Protein AF-0000000072161349 (afdb_homodimer)

Sequence (470 aa):
MKIFTMPISQPARALSWACAYEGTKVDEVQIMPGKDTRSEDYKKQGPIFAVPRLEEDGFILNESHAIMAYLGDRFNWKLYPKEPRTRARIHQYMNWHHQNTRRITLALFAPVMRPDIPLPQALVDLWMKEIKNTLQTVERWLSESTWICGSEPTVADLSCYCEIGQCLEKYTGLFAVHSIDLSAYPKINQWLTACEGLAGYEQSHAALKQCSVSFVFFLVLVAATPWKRVGPVWCMKIFTMPISQPARALSWACAYEGTKVDEVQIMPGKDTRSEDYKKQGPIFAVPRLEEDGFILNESHAIMAYLGDRFNWKLYPKEPRTRARIHQYMNWHHQNTRRITLALFAPVMRPDIPLPQALVDLWMKEIKNTLQTVERWLSESTWICGSEPTVADLSCYCEIGQCLEKYTGLFAVHSIDLSAYPKINQWLTACEGLAGYEQSHAALKQCSVSFVFFLVLVAATPWKRVGPVWC

Secondary structure (DSSP, 8-state):
-EEEE-TTSHHHHHHHHHHHHHT---EEEE--TTTGGGSHHHHHH-S---S-EEEETTEEEE-HHHHHHHHHHHHT-TTS---HHHHHHHHHHHHHHTTTHHHHHHHHHHHHH-TTSPPPHHHHHHHHHHHHHHHHHHHHHHHHSSBTTBSS--HHHHHHHHHHGGGSTTTT-HHHHTT--GGG-HHHHHHHHHHHTSTTHHHHHHHHHHS-HHHHHHHHHHHH--TTSS-----/-EEEE-TTSHHHHHHHHHHHHHT---EEEE--TTTGGGSHHHHHH-S---S-EEEETTEEEE-HHHHHHHHHHHHT-TTS---HHHHHHHHHHHHHHTTTHHHHHHHHHHHHH-TTSPPPHHHHHHHHHHHHHHHHHHHHHHHHSSBTTBSS--HHHHHHHHHHGGGSTTTT-HHHHTT--GGG-HHHHHHHHHHHTSTTHHHHHHHHHHS-HHHHHHHHHHHH--TTSS-----

Organism: Symbiodinium microadriaticum (NCBI:txid2951)

pLDDT: mean 88.66, std 17.49, range [16.81, 98.94]

InterPro domains:
  IPR004045 Glutathione S-transferase, N-terminal [PF13417] (4-76)
  IPR004045 Glutathione S-transferase, N-terminal [PS50404] (1-79)
  IPR004046 Glutathione S-transferase, C-terminal [PF00043] (111-196)
  IPR010987 Glutathione S-transferase, C-terminal-like [PS50405] (83-215)
  IPR036249 Thioredoxin-like superfamily [SSF52833] (1-87)
  IPR036282 Glutathione S-transferase, C-terminal domain superfamily [SSF47616] (78-209)
  IPR040079 Glutathione transferase family [SFLDS00019] (1-195)
  IPR051369 Glutathione S-transferase Theta [PTHR43917] (2-209)

Nearest PDB structures (foldseek):
  4hz2-assembly1_A  TM=8.577E-01  e=1.243E-09  Xanthobacter autotrophicus Py2
  3m3m-assembly1_A  TM=8.417E-01  e=2.032E-09  Pseudomonas protegens Pf-5
  6f05-assembly3_I-3  TM=8.711E-01  e=2.041E-08  Arabidopsis thaliana
  4mk3-assembly1_A-2  TM=7.364E-01  e=2.144E-08  Cupriavidus metallidurans CH34
  3tou-assembly1_B  TM=7.764E-01  e=1.953E-07  Ralstonia solanacearum

Radius of gyration: 21.3 Å; Cα contacts (8 Å, |Δi|>4): 702; chains: 2; bounding box: 50×54×52 Å

Structure (mmCIF, N/CA/C/O backbone):
data_AF-0000000072161349-model_v1
#
loop_
_entity.id
_entity.type
_entity.pdbx_description
1 polymer 'Glutathione S-transferase T1'
#
loop_
_atom_site.group_PDB
_atom_site.id
_atom_site.type_symbol
_atom_site.label_atom_id
_atom_site.label_alt_id
_atom_site.label_comp_id
_atom_site.label_asym_id
_atom_site.label_entity_id
_atom_site.label_seq_id
_atom_site.pdbx_PDB_ins_code
_atom_site.Cartn_x
_atom_site.Cartn_y
_atom_site.Cartn_z
_atom_site.occupancy
_atom_site.B_iso_or_equiv
_atom_site.auth_seq_id
_atom_site.auth_comp_id
_atom_site.auth_asym_id
_atom_site.auth_atom_id
_atom_site.pdbx_PDB_model_num
ATOM 1 N N . MET A 1 1 ? -13.445 -4.504 22 1 96.5 1 MET A N 1
ATOM 2 C CA . MET A 1 1 ? -12.57 -4.262 20.844 1 96.5 1 MET A CA 1
ATOM 3 C C . MET A 1 1 ? -11.32 -3.512 21.281 1 96.5 1 MET A C 1
ATOM 5 O O . MET A 1 1 ? -11.406 -2.424 21.844 1 96.5 1 MET A O 1
ATOM 9 N N . LYS A 1 2 ? -10.227 -4.133 21.094 1 97.75 2 LYS A N 1
ATOM 10 C CA . LYS A 1 2 ? -8.93 -3.596 21.484 1 97.75 2 LYS A CA 1
ATOM 11 C C . LYS A 1 2 ? -8.109 -3.186 20.266 1 97.75 2 LYS A C 1
ATOM 13 O O . LYS A 1 2 ? -8.094 -3.891 19.25 1 97.75 2 LYS A O 1
ATOM 18 N N . ILE A 1 3 ? -7.414 -2.039 20.391 1 98.5 3 ILE A N 1
ATOM 19 C CA . ILE A 1 3 ? -6.492 -1.6 19.344 1 98.5 3 ILE A CA 1
ATOM 20 C C . ILE A 1 3 ? -5.113 -1.347 19.953 1 98.5 3 ILE A C 1
ATOM 22 O O . ILE A 1 3 ? -4.953 -0.47 20.812 1 98.5 3 ILE A O 1
ATOM 26 N N . PHE A 1 4 ? -4.148 -2.156 19.625 1 98.31 4 PHE A N 1
ATOM 27 C CA . PHE A 1 4 ? -2.756 -1.851 19.938 1 98.31 4 PHE A CA 1
ATOM 28 C C . PHE A 1 4 ? -2.246 -0.699 19.078 1 98.31 4 PHE A C 1
ATOM 30 O O . PHE A 1 4 ? -2.354 -0.738 17.844 1 98.31 4 PHE A O 1
ATOM 37 N N . THR A 1 5 ? -1.718 0.297 19.719 1 97.31 5 THR A N 1
ATOM 38 C CA . THR A 1 5 ? -1.416 1.535 19.016 1 97.31 5 THR A CA 1
ATOM 39 C C . THR A 1 5 ? -0.142 2.174 19.562 1 97.31 5 THR A C 1
ATOM 41 O O . THR A 1 5 ? 0.462 1.658 20.5 1 97.31 5 THR A O 1
ATOM 44 N N . MET A 1 6 ? 0.333 3.182 18.875 1 95 6 MET A N 1
ATOM 45 C CA . MET A 1 6 ? 1.42 4.082 19.234 1 95 6 MET A CA 1
ATOM 46 C C . MET A 1 6 ? 1.202 5.473 18.641 1 95 6 MET A C 1
ATOM 48 O O . MET A 1 6 ? 1.265 5.648 17.422 1 95 6 MET A O 1
ATOM 52 N N . PRO A 1 7 ? 1.006 6.465 19.484 1 92.25 7 PRO A N 1
ATOM 53 C CA . PRO A 1 7 ? 0.572 7.785 19.016 1 92.25 7 PRO A CA 1
ATOM 54 C C . PRO A 1 7 ? 1.572 8.43 18.062 1 92.25 7 PRO A C 1
ATOM 56 O O . PRO A 1 7 ? 1.188 9.242 17.219 1 92.25 7 PRO A O 1
ATOM 59 N N . ILE A 1 8 ? 2.797 8.047 18.156 1 90.69 8 ILE A N 1
ATOM 60 C CA . ILE A 1 8 ? 3.82 8.68 17.328 1 90.69 8 ILE A CA 1
ATOM 61 C C . ILE A 1 8 ? 3.848 8.016 15.953 1 90.69 8 ILE A C 1
ATOM 63 O O . ILE A 1 8 ? 4.383 8.586 15 1 90.69 8 ILE A O 1
ATOM 67 N N . SER A 1 9 ? 3.318 6.844 15.852 1 92.12 9 SER A N 1
ATOM 68 C CA . SER A 1 9 ? 3.205 6.137 14.578 1 92.12 9 SER A CA 1
ATOM 69 C C . SER A 1 9 ? 2.145 6.773 13.688 1 92.12 9 SER A C 1
ATOM 71 O O . SER A 1 9 ? 0.982 6.887 14.086 1 92.12 9 SER A O 1
ATOM 73 N N . GLN A 1 10 ? 2.523 7.156 12.516 1 94.88 10 GLN A N 1
ATOM 74 C CA . GLN A 1 10 ? 1.624 7.867 11.617 1 94.88 10 GLN A CA 1
ATOM 75 C C . GLN A 1 10 ? 0.404 7.02 11.273 1 94.88 10 GLN A C 1
ATOM 77 O O . GLN A 1 10 ? -0.732 7.488 11.367 1 94.88 10 GLN A O 1
ATOM 82 N N . PRO A 1 11 ? 0.611 5.699 10.891 1 96.62 11 PRO A N 1
ATOM 83 C CA . PRO A 1 11 ? -0.569 4.895 10.57 1 96.62 11 PRO A CA 1
ATOM 84 C C . PRO A 1 11 ? -1.483 4.676 11.773 1 96.62 11 PRO A C 1
ATOM 86 O O . PRO A 1 11 ? -2.709 4.699 11.633 1 96.62 11 PRO A O 1
ATOM 89 N N . ALA A 1 12 ? -0.911 4.488 12.914 1 97.31 12 ALA A N 1
ATOM 90 C CA . ALA A 1 12 ? -1.712 4.289 14.117 1 97.31 12 ALA A CA 1
ATOM 91 C C . ALA A 1 12 ? -2.428 5.574 14.523 1 97.31 12 ALA A C 1
ATOM 93 O O . ALA A 1 12 ? -3.582 5.543 14.953 1 97.31 12 ALA A O 1
ATOM 94 N N . ARG A 1 13 ? -1.745 6.668 14.375 1 97.44 13 ARG A N 1
ATOM 95 C CA . ARG A 1 13 ? -2.326 7.961 14.711 1 97.44 13 ARG A CA 1
ATOM 96 C C . ARG A 1 13 ? -3.52 8.281 13.82 1 97.44 13 ARG A C 1
ATOM 98 O O . ARG A 1 13 ? -4.527 8.82 14.281 1 97.44 13 ARG A O 1
ATOM 105 N N . ALA A 1 14 ? -3.396 8.016 12.547 1 98.69 14 ALA A N 1
ATOM 106 C CA . ALA A 1 14 ? -4.512 8.227 11.625 1 98.69 14 ALA A CA 1
ATOM 107 C C . ALA A 1 14 ? -5.746 7.449 12.07 1 98.69 14 ALA A C 1
ATOM 109 O O . ALA A 1 14 ? -6.867 7.961 12.008 1 98.69 14 ALA A O 1
ATOM 110 N N . LEU A 1 15 ? -5.566 6.184 12.469 1 98.88 15 LEU A N 1
ATOM 111 C CA . LEU A 1 15 ? -6.672 5.359 12.953 1 98.88 15 LEU A CA 1
ATOM 112 C C . LEU A 1 15 ? -7.27 5.945 14.227 1 98.88 15 LEU A C 1
ATOM 114 O O . LEU A 1 15 ? -8.492 6.039 14.359 1 98.88 15 LEU A O 1
ATOM 118 N N . SER A 1 16 ? -6.406 6.355 15.156 1 98.62 16 SER A N 1
ATOM 119 C CA . SER A 1 16 ? -6.887 6.973 16.391 1 98.62 16 SER A CA 1
ATOM 120 C C . SER A 1 16 ? -7.684 8.242 16.094 1 98.62 16 SER A C 1
ATOM 122 O O . SER A 1 16 ? -8.719 8.484 16.719 1 98.62 16 SER A O 1
ATOM 124 N N . TRP A 1 17 ? -7.156 9.016 15.188 1 98.88 17 TRP A N 1
ATOM 125 C CA . TRP A 1 17 ? -7.828 10.242 14.773 1 98.88 17 TRP A CA 1
ATOM 126 C C . TRP A 1 17 ? -9.203 9.938 14.18 1 98.88 17 TRP A C 1
ATOM 128 O O . TRP A 1 17 ? -10.188 10.594 14.516 1 98.88 17 TRP A O 1
AT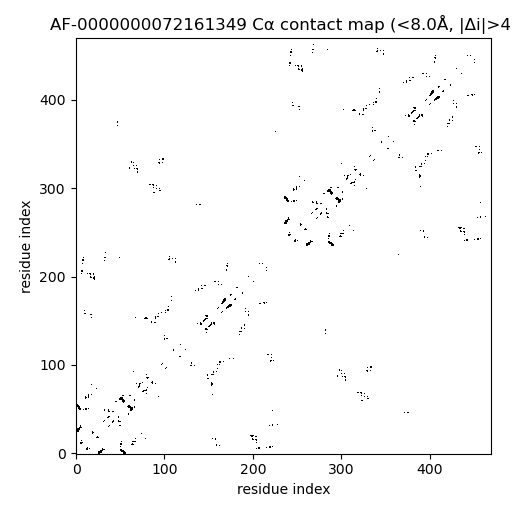OM 138 N N . ALA A 1 18 ? -9.32 8.938 13.305 1 98.94 18 ALA A N 1
ATOM 139 C CA . ALA A 1 18 ? -10.594 8.555 12.695 1 98.94 18 ALA A CA 1
ATOM 140 C C . ALA A 1 18 ? -11.602 8.125 13.758 1 98.94 18 ALA A C 1
ATOM 142 O O . ALA A 1 18 ? -12.773 8.508 13.703 1 98.94 18 ALA A O 1
ATOM 143 N N . CYS A 1 19 ? -11.172 7.324 14.719 1 98.81 19 CYS A N 1
ATOM 144 C CA . CYS A 1 19 ? -12.055 6.887 15.797 1 98.81 19 CYS A CA 1
ATOM 145 C C . CYS A 1 19 ? -12.57 8.078 16.594 1 98.81 19 CYS A C 1
ATOM 147 O O . CYS A 1 19 ? -13.75 8.141 16.938 1 98.81 19 CYS A O 1
ATOM 149 N N . ALA A 1 20 ? -11.695 8.992 16.906 1 98.69 20 ALA A N 1
ATOM 150 C CA . ALA A 1 20 ? -12.07 10.188 17.656 1 98.69 20 ALA A CA 1
ATOM 151 C C . ALA A 1 20 ? -13.055 11.047 16.875 1 98.69 20 ALA A C 1
ATOM 153 O O . ALA A 1 20 ? -14.062 11.5 17.422 1 98.69 20 ALA A O 1
ATOM 154 N N . TYR A 1 21 ? -12.734 11.266 15.609 1 98.88 21 TYR A N 1
ATOM 155 C CA . TYR A 1 21 ? -13.586 12.055 14.727 1 98.88 21 TYR A CA 1
ATOM 156 C C . TYR A 1 21 ? -15 11.484 14.688 1 98.88 21 TYR A C 1
ATOM 158 O O . TYR A 1 21 ? -15.977 12.234 14.734 1 98.88 21 TYR A O 1
ATOM 166 N N . GLU A 1 22 ? -15.117 10.172 14.617 1 98.81 22 GLU A N 1
ATOM 167 C CA . GLU A 1 22 ? -16.391 9.492 14.391 1 98.81 22 GLU A CA 1
ATOM 168 C C . GLU A 1 22 ? -17.078 9.148 15.703 1 98.81 22 GLU A C 1
ATOM 170 O O . GLU A 1 22 ? -18.219 8.703 15.719 1 98.81 22 GLU A O 1
ATOM 175 N N . GLY A 1 23 ? -16.391 9.336 16.812 1 98.44 23 GLY A N 1
ATOM 176 C CA . GLY A 1 23 ? -16.938 9 18.125 1 98.44 23 GLY A CA 1
ATOM 177 C C . GLY A 1 23 ? -17 7.5 18.375 1 98.44 23 GLY A C 1
ATOM 178 O O . GLY A 1 23 ? -17.859 7.031 19.125 1 98.44 23 GLY A O 1
ATOM 179 N N . THR A 1 24 ? -16.203 6.742 17.641 1 98.38 24 THR A N 1
ATOM 180 C CA . THR A 1 24 ? -16.141 5.297 17.844 1 98.38 24 THR A CA 1
ATOM 181 C C . THR A 1 24 ? -15.289 4.941 19.047 1 98.38 24 THR A C 1
ATOM 183 O O . THR A 1 24 ? -14.094 5.246 19.078 1 98.38 24 THR A O 1
ATOM 186 N N . LYS A 1 25 ? -15.867 4.242 19.984 1 96.75 25 LYS A N 1
ATOM 187 C CA . LYS A 1 25 ? -15.156 3.869 21.203 1 96.75 25 LYS A CA 1
ATOM 188 C C . LYS A 1 25 ? -14.336 2.6 21 1 96.75 25 LYS A C 1
ATOM 190 O O . LYS A 1 25 ? -14.867 1.574 20.562 1 96.75 25 LYS A O 1
ATOM 195 N N . VAL A 1 26 ? -13.039 2.736 21.297 1 96.88 26 VAL A N 1
ATOM 196 C CA . VAL A 1 26 ? -12.125 1.6 21.219 1 96.88 26 VAL A CA 1
ATOM 197 C C . VAL A 1 26 ? -11.219 1.595 22.453 1 96.88 26 VAL A C 1
ATOM 199 O O . VAL A 1 26 ? -10.977 2.643 23.062 1 96.88 26 VAL A O 1
ATOM 202 N N . ASP A 1 27 ? -10.836 0.439 22.859 1 98.12 27 ASP A N 1
ATOM 203 C CA . ASP A 1 27 ? -9.844 0.294 23.922 1 98.12 27 ASP A CA 1
ATOM 204 C C . ASP A 1 27 ? -8.43 0.325 23.359 1 98.12 27 ASP A C 1
ATOM 206 O O . ASP A 1 27 ? -7.895 -0.708 22.953 1 98.12 27 ASP A O 1
ATOM 210 N N . GLU A 1 28 ? -7.789 1.469 23.422 1 97.69 28 GLU A N 1
ATOM 211 C CA . GLU A 1 28 ? -6.445 1.61 22.875 1 97.69 28 GLU A CA 1
ATOM 212 C C . GLU A 1 28 ? -5.387 1.16 23.875 1 97.69 28 GLU A C 1
ATOM 214 O O . GLU A 1 28 ? -5.441 1.526 25.062 1 97.69 28 GLU A O 1
ATOM 219 N N . VAL A 1 29 ? -4.504 0.346 23.484 1 97.69 29 VAL A N 1
ATOM 220 C CA . VAL A 1 29 ? -3.355 -0.111 24.25 1 97.69 29 VAL A CA 1
ATOM 221 C C . VAL A 1 29 ? -2.062 0.335 23.578 1 97.69 29 VAL A C 1
ATOM 223 O O . VAL A 1 29 ? -1.75 -0.109 22.469 1 97.69 29 VAL A O 1
ATOM 226 N N . GLN A 1 30 ? -1.318 1.179 24.25 1 96.44 30 GLN A N 1
ATOM 227 C CA . GLN A 1 30 ? -0.066 1.661 23.688 1 96.44 30 GLN A CA 1
ATOM 228 C C . GLN A 1 30 ? 1.055 0.644 23.875 1 96.44 30 GLN A C 1
ATOM 230 O O . GLN A 1 30 ? 1.272 0.153 24.984 1 96.44 30 GLN A O 1
ATOM 235 N N . ILE A 1 31 ? 1.698 0.271 22.797 1 95 31 ILE A N 1
ATOM 236 C CA . ILE A 1 31 ? 2.848 -0.627 22.844 1 95 31 ILE A CA 1
ATOM 237 C C . ILE A 1 31 ? 3.988 -0.052 22.016 1 95 31 ILE A C 1
ATOM 239 O O . ILE A 1 31 ? 3.77 0.814 21.156 1 95 31 ILE A O 1
ATOM 243 N N . MET A 1 32 ? 5.195 -0.5 22.219 1 90.44 32 MET A N 1
ATOM 244 C CA . MET A 1 32 ? 6.383 -0.002 21.531 1 90.44 32 MET A CA 1
ATOM 245 C C . MET A 1 32 ? 6.707 -0.868 20.312 1 90.44 32 MET A C 1
ATOM 247 O O . MET A 1 32 ? 7.141 -2.014 20.453 1 90.44 32 MET A O 1
ATOM 251 N N . PRO A 1 33 ? 6.535 -0.239 19.125 1 89.5 33 PRO A N 1
ATOM 252 C CA . PRO A 1 33 ? 6.949 -0.997 17.953 1 89.5 33 PRO A CA 1
ATOM 253 C C . PRO A 1 33 ? 8.43 -1.366 17.969 1 89.5 33 PRO A C 1
ATOM 255 O O . PRO A 1 33 ? 9.266 -0.564 18.406 1 89.5 33 PRO A O 1
ATOM 258 N N . GLY A 1 34 ? 8.781 -2.549 17.391 1 83.62 34 GLY A N 1
ATOM 259 C CA . GLY A 1 34 ? 10.164 -2.996 17.406 1 83.62 34 GLY A CA 1
ATOM 260 C C . GLY A 1 34 ? 10.555 -3.703 18.688 1 83.62 34 GLY A C 1
ATOM 261 O O . GLY A 1 34 ? 11.492 -4.508 18.703 1 83.62 34 GLY A O 1
ATOM 262 N N . LYS A 1 35 ? 9.922 -3.4 19.75 1 89.88 35 LYS A N 1
ATOM 263 C CA . LYS A 1 35 ? 10.133 -4.094 21.016 1 89.88 35 LYS A CA 1
ATOM 264 C C . LYS A 1 35 ? 8.961 -5.012 21.344 1 89.88 35 LYS A C 1
ATOM 266 O O . LYS A 1 35 ? 9 -6.211 21.047 1 89.88 35 LYS A O 1
ATOM 271 N N . ASP A 1 36 ? 7.816 -4.395 21.656 1 93 36 ASP A N 1
ATOM 272 C CA . ASP A 1 36 ? 6.637 -5.168 22.031 1 93 36 ASP A CA 1
ATOM 273 C C . ASP A 1 36 ? 6.102 -5.969 20.844 1 93 36 ASP A C 1
ATOM 275 O O . ASP A 1 36 ? 5.617 -7.09 21.016 1 93 36 ASP A O 1
ATOM 279 N N . THR A 1 37 ? 6.195 -5.445 19.641 1 93.31 37 THR A N 1
ATOM 280 C CA . THR A 1 37 ? 5.668 -6.117 18.453 1 93.31 37 THR A CA 1
ATOM 281 C C . THR A 1 37 ? 6.559 -7.293 18.062 1 93.31 37 THR A C 1
ATOM 283 O O . THR A 1 37 ? 6.199 -8.086 17.188 1 93.31 37 THR A O 1
ATOM 286 N N . ARG A 1 38 ? 7.664 -7.434 18.688 1 91.81 38 ARG A N 1
ATOM 287 C CA . ARG A 1 38 ? 8.578 -8.531 18.391 1 91.81 38 ARG A CA 1
ATOM 288 C C . ARG A 1 38 ? 8.523 -9.602 19.469 1 91.81 38 ARG A C 1
ATOM 290 O O . ARG A 1 38 ? 9.242 -10.602 19.406 1 91.81 38 ARG A O 1
ATOM 297 N N . SER A 1 39 ? 7.738 -9.375 20.453 1 94.19 39 SER A N 1
ATOM 298 C CA . SER A 1 39 ? 7.562 -10.375 21.516 1 94.19 39 SER A CA 1
ATOM 299 C C . SER A 1 39 ? 6.895 -11.633 20.969 1 94.19 39 SER A C 1
ATOM 301 O O . SER A 1 39 ? 6.152 -11.578 19.984 1 94.19 39 SER A O 1
ATOM 303 N N . GLU A 1 40 ? 7.125 -12.719 21.609 1 94.56 40 GLU A N 1
ATOM 304 C CA . GLU A 1 40 ? 6.523 -13.984 21.203 1 94.56 40 GLU A CA 1
ATOM 305 C C . GLU A 1 40 ? 5 -13.93 21.312 1 94.56 40 GLU A C 1
ATOM 307 O O . GLU A 1 40 ? 4.301 -14.5 20.469 1 94.56 40 GLU A O 1
ATOM 312 N N . ASP A 1 41 ? 4.535 -13.312 22.297 1 93.88 41 ASP A N 1
ATOM 313 C CA . ASP A 1 41 ? 3.092 -13.195 22.5 1 93.88 41 ASP A CA 1
ATOM 314 C C . ASP A 1 41 ? 2.436 -12.438 21.359 1 93.88 41 ASP A C 1
ATOM 316 O O . ASP A 1 41 ? 1.35 -12.805 20.891 1 93.88 41 ASP A O 1
ATOM 320 N N . TYR A 1 42 ? 3.086 -11.383 20.891 1 94.88 42 TYR A N 1
ATOM 321 C CA . TYR A 1 42 ? 2.559 -10.609 19.766 1 94.88 42 TYR A CA 1
ATOM 322 C C . TYR A 1 42 ? 2.619 -11.414 18.469 1 94.88 42 TYR A C 1
ATOM 324 O O . TYR A 1 42 ? 1.645 -11.461 17.719 1 94.88 42 TYR A O 1
ATOM 332 N N . LYS A 1 43 ? 3.686 -12.102 18.25 1 93.19 43 LYS A N 1
ATOM 333 C CA . LYS A 1 43 ? 3.934 -12.859 17.031 1 93.19 43 LYS A CA 1
ATOM 334 C C . LYS A 1 43 ? 2.994 -14.055 16.922 1 93.19 43 LYS A C 1
ATOM 336 O O . LYS A 1 43 ? 2.605 -14.445 15.82 1 93.19 43 LYS A O 1
ATOM 341 N N . LYS A 1 44 ? 2.631 -14.531 18.016 1 92.62 44 LYS A N 1
ATOM 342 C CA . LYS A 1 44 ? 1.764 -15.703 18.031 1 92.62 44 LYS A CA 1
ATOM 343 C C . LYS A 1 44 ? 0.367 -15.367 17.516 1 92.62 44 LYS A C 1
ATOM 345 O O . LYS A 1 44 ? -0.327 -16.234 16.984 1 92.62 44 LYS A O 1
ATOM 350 N N . GLN A 1 45 ? -0.019 -14.164 17.594 1 91.62 45 GLN A N 1
ATOM 351 C CA . GLN A 1 45 ? -1.39 -13.781 17.281 1 91.62 45 GLN A CA 1
ATOM 352 C C . GLN A 1 45 ? -1.561 -13.539 15.789 1 91.62 45 GLN A C 1
ATOM 354 O O . GLN A 1 45 ? -2.684 -13.508 15.281 1 91.62 45 GLN A O 1
ATOM 359 N N . GLY A 1 46 ? -0.406 -13.336 15.07 1 90.88 46 GLY A N 1
ATOM 360 C CA . GLY A 1 46 ? -0.484 -13.125 13.633 1 90.88 46 GLY A CA 1
ATOM 361 C C . GLY A 1 46 ? 0.866 -12.852 13 1 90.88 46 GLY A C 1
ATOM 362 O O . GLY A 1 46 ? 1.854 -12.617 13.703 1 90.88 46 GLY A O 1
ATOM 363 N N . PRO A 1 47 ? 0.846 -12.789 11.758 1 92.25 47 PRO A N 1
ATOM 364 C CA . PRO A 1 47 ? 2.133 -12.758 11.062 1 92.25 47 PRO A CA 1
ATOM 365 C C . PRO A 1 47 ? 2.629 -11.336 10.805 1 92.25 47 PRO A C 1
ATOM 367 O O . PRO A 1 47 ? 3.744 -11.148 10.305 1 92.25 47 PRO A O 1
ATOM 370 N N . ILE A 1 48 ? 1.817 -10.328 11.031 1 95.88 48 ILE A N 1
ATOM 371 C CA . ILE A 1 48 ? 2.248 -8.945 10.859 1 95.88 48 ILE A CA 1
ATOM 372 C C . ILE A 1 48 ? 2.65 -8.359 12.211 1 95.88 48 ILE A C 1
ATOM 374 O O . ILE A 1 48 ? 1.842 -8.32 13.141 1 95.88 48 ILE A O 1
ATOM 378 N N . PHE A 1 49 ? 3.867 -7.902 12.305 1 94.5 49 PHE A N 1
ATOM 379 C CA . PHE A 1 49 ? 4.418 -7.453 13.578 1 94.5 49 PHE A CA 1
ATOM 380 C C . PHE A 1 49 ? 4.488 -5.934 13.625 1 94.5 49 PHE A C 1
ATOM 382 O O . PHE A 1 49 ? 5.555 -5.363 13.867 1 94.5 49 PHE A O 1
ATOM 389 N N . ALA A 1 50 ? 3.379 -5.297 13.43 1 94.75 50 ALA A N 1
ATOM 390 C CA . ALA A 1 50 ? 3.297 -3.838 13.375 1 94.75 50 ALA A CA 1
ATOM 391 C C . ALA A 1 50 ? 2.0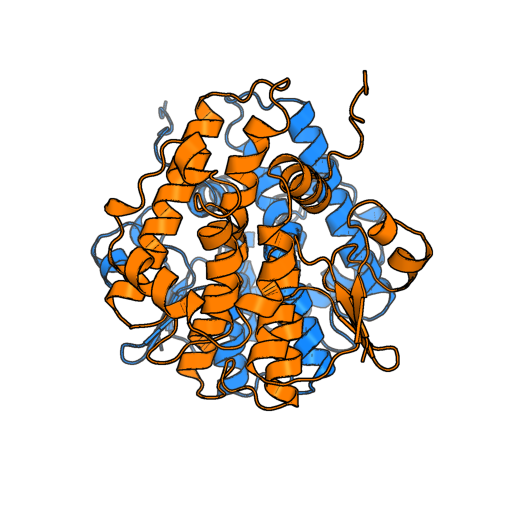45 -3.334 14.086 1 94.75 50 ALA A C 1
ATOM 393 O O . ALA A 1 50 ? 1.136 -4.113 14.383 1 94.75 50 ALA A O 1
ATOM 394 N N . VAL A 1 51 ? 2.059 -2.109 14.469 1 96 51 VAL A N 1
ATOM 395 C CA . VAL A 1 51 ? 0.859 -1.393 14.891 1 96 51 VAL A CA 1
ATOM 396 C C . VAL A 1 51 ? 0.344 -0.528 13.742 1 96 51 VAL A C 1
ATOM 398 O O . VAL A 1 51 ? 1.112 -0.13 12.867 1 96 51 VAL A O 1
ATOM 401 N N . PRO A 1 52 ? -0.913 -0.248 13.734 1 98.12 52 PRO A N 1
ATOM 402 C CA . PRO A 1 52 ? -1.927 -0.681 14.695 1 98.12 52 PRO A CA 1
ATOM 403 C C . PRO A 1 52 ? -2.389 -2.117 14.461 1 98.12 52 PRO A C 1
ATOM 405 O O . PRO A 1 52 ? -2.178 -2.67 13.383 1 98.12 52 PRO A O 1
ATOM 408 N N . ARG A 1 53 ? -2.938 -2.74 15.477 1 98.44 53 ARG A N 1
ATOM 409 C CA . ARG A 1 53 ? -3.574 -4.051 15.406 1 98.44 53 ARG A CA 1
ATOM 410 C C . ARG A 1 53 ? -4.895 -4.062 16.172 1 98.44 53 ARG A C 1
ATOM 412 O O . ARG A 1 53 ? -4.949 -3.635 17.328 1 98.44 53 ARG A O 1
ATOM 419 N N . LEU A 1 54 ? -5.949 -4.445 15.508 1 98.69 54 LEU A N 1
ATOM 420 C CA . LEU A 1 54 ? -7.258 -4.637 16.125 1 98.69 54 LEU A CA 1
ATOM 421 C C . LEU A 1 54 ? -7.434 -6.074 16.594 1 98.69 54 LEU A C 1
ATOM 423 O O . LEU A 1 54 ? -7.07 -7.016 15.883 1 98.69 54 LEU A O 1
ATOM 427 N N . GLU A 1 55 ? -7.832 -6.293 17.797 1 97.81 55 GLU A N 1
ATOM 428 C CA . GLU A 1 55 ? -8.227 -7.586 18.344 1 97.81 55 GLU A CA 1
ATOM 429 C C . GLU A 1 55 ? -9.656 -7.547 18.875 1 97.81 55 GLU A C 1
ATOM 431 O O . GLU A 1 55 ? -10 -6.711 19.703 1 97.81 55 GLU A O 1
ATOM 436 N N . GLU A 1 56 ? -10.523 -8.398 18.344 1 96.69 56 GLU A N 1
ATOM 437 C CA . GLU A 1 56 ? -11.906 -8.5 18.797 1 96.69 56 GLU A CA 1
ATOM 438 C C . GLU A 1 56 ? -12.43 -9.93 18.656 1 96.69 56 GLU A C 1
ATOM 440 O O . GLU A 1 56 ? -12.602 -10.43 17.547 1 96.69 56 GLU A O 1
ATOM 445 N N . ASP A 1 57 ? -12.758 -10.609 19.734 1 95.44 57 ASP A N 1
ATOM 446 C CA . ASP A 1 57 ? -13.336 -11.953 19.734 1 95.44 57 ASP A CA 1
ATOM 447 C C . ASP A 1 57 ? -12.516 -12.906 18.875 1 95.44 57 ASP A C 1
ATOM 449 O O . ASP A 1 57 ? -13.062 -13.578 17.984 1 95.44 57 ASP A O 1
ATOM 453 N N . GLY A 1 58 ? -11.281 -12.836 19.047 1 94 58 GLY A N 1
ATOM 454 C CA . GLY A 1 58 ? -10.398 -13.75 18.328 1 94 58 GLY A CA 1
ATOM 455 C C . GLY A 1 58 ? -10.039 -13.266 16.938 1 94 58 GLY A C 1
ATOM 456 O O . GLY A 1 58 ? -9.148 -13.828 16.297 1 94 58 GLY A O 1
ATOM 457 N N . PHE A 1 59 ? -10.734 -12.227 16.516 1 96.81 59 PHE A N 1
ATOM 458 C CA . PHE A 1 59 ? -10.414 -11.648 15.219 1 96.81 59 PHE A CA 1
ATOM 459 C C . PHE A 1 59 ? -9.258 -10.664 15.328 1 96.81 59 PHE A C 1
ATOM 461 O O . PHE A 1 59 ? -9.297 -9.734 16.141 1 96.81 59 PHE A O 1
ATOM 468 N N . ILE A 1 60 ? -8.164 -10.859 14.547 1 97.69 60 ILE A N 1
ATOM 469 C CA . ILE A 1 60 ? -6.965 -10.031 14.547 1 97.69 60 ILE A CA 1
ATOM 470 C C . ILE A 1 60 ? -6.781 -9.375 13.18 1 97.69 60 ILE A C 1
ATOM 472 O O . ILE A 1 60 ? -6.828 -10.047 12.148 1 97.69 60 ILE A O 1
ATOM 476 N N . LEU A 1 61 ? -6.609 -8.078 13.195 1 98.38 61 LEU A N 1
ATOM 477 C CA . LEU A 1 61 ? -6.5 -7.309 11.961 1 98.38 61 LEU A CA 1
ATOM 478 C C . LEU A 1 61 ? -5.449 -6.211 12.094 1 98.38 61 LEU A C 1
ATOM 480 O O . LEU A 1 61 ? -5.5 -5.402 13.023 1 98.38 61 LEU A O 1
ATOM 484 N N . ASN A 1 62 ? -4.523 -6.23 11.148 1 98.38 62 ASN A N 1
ATOM 485 C CA . ASN A 1 62 ? -3.535 -5.16 11.078 1 98.38 62 ASN A CA 1
ATOM 486 C C . ASN A 1 62 ? -3.814 -4.215 9.906 1 98.38 62 ASN A C 1
ATOM 488 O O . ASN A 1 62 ? -4.84 -4.34 9.234 1 98.38 62 ASN A O 1
ATOM 492 N N . GLU A 1 63 ? -2.822 -3.326 9.703 1 98.44 63 GLU A N 1
ATOM 493 C CA . GLU A 1 63 ? -2.896 -2.312 8.656 1 98.44 63 GLU A CA 1
ATOM 494 C C . GLU A 1 63 ? -3.955 -1.262 8.977 1 98.44 63 GLU A C 1
ATOM 496 O O . GLU A 1 63 ? -5.152 -1.561 8.984 1 98.44 63 GLU A O 1
ATOM 501 N N . SER A 1 64 ? -3.512 -0.047 9.172 1 98.75 64 SER A N 1
ATOM 502 C CA . SER A 1 64 ? -4.402 1.03 9.594 1 98.75 64 SER A CA 1
ATOM 503 C C . SER A 1 64 ? -5.523 1.243 8.586 1 98.75 64 SER A C 1
ATOM 505 O O . SER A 1 64 ? -6.688 1.392 8.961 1 98.75 64 SER A O 1
ATOM 507 N N . HIS A 1 65 ? -5.188 1.19 7.305 1 98.88 65 HIS A N 1
ATOM 508 C CA . HIS A 1 65 ? -6.188 1.424 6.27 1 98.88 65 HIS A CA 1
ATOM 509 C C . HIS A 1 65 ? -7.234 0.316 6.258 1 98.88 65 HIS A C 1
ATOM 511 O O . HIS A 1 65 ? -8.422 0.58 6.039 1 98.88 65 HIS A O 1
ATOM 517 N N . ALA A 1 66 ? -6.84 -0.954 6.484 1 98.88 66 ALA A N 1
ATOM 518 C CA . ALA A 1 66 ? -7.781 -2.066 6.566 1 98.88 66 ALA A CA 1
ATOM 519 C C . ALA A 1 66 ? -8.695 -1.924 7.781 1 98.88 66 ALA A C 1
ATOM 521 O O . ALA A 1 66 ? -9.898 -2.162 7.688 1 98.88 66 ALA A O 1
ATOM 522 N N . ILE A 1 67 ? -8.125 -1.513 8.898 1 98.94 67 ILE A N 1
ATOM 523 C CA . ILE A 1 67 ? -8.898 -1.362 10.125 1 98.94 67 ILE A CA 1
ATOM 524 C C . ILE A 1 67 ? -9.906 -0.229 9.969 1 98.94 67 ILE A C 1
ATOM 526 O O . ILE A 1 67 ? -11.07 -0.365 10.359 1 98.94 67 ILE A O 1
ATOM 530 N N . MET A 1 68 ? -9.484 0.861 9.367 1 98.94 68 MET A N 1
ATOM 531 C CA . MET A 1 68 ? -10.398 1.988 9.18 1 98.94 68 MET A CA 1
ATOM 532 C C . MET A 1 68 ? -11.547 1.61 8.25 1 98.94 68 MET A C 1
ATOM 534 O O . MET A 1 68 ? -12.688 1.991 8.484 1 98.94 68 MET A O 1
ATOM 538 N N . ALA A 1 69 ? -11.227 0.868 7.168 1 98.88 69 ALA A N 1
ATOM 539 C CA . ALA A 1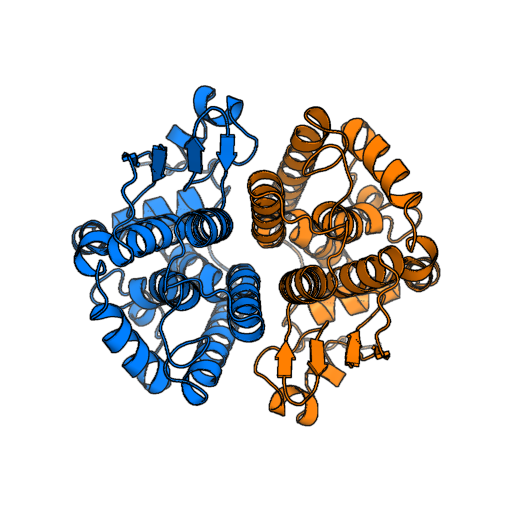 69 ? -12.289 0.411 6.277 1 98.88 69 ALA A CA 1
ATOM 540 C C . ALA A 1 69 ? -13.258 -0.51 7.008 1 98.88 69 ALA A C 1
ATOM 542 O O . ALA A 1 69 ? -14.477 -0.386 6.855 1 98.88 69 ALA A O 1
ATOM 543 N N . TYR A 1 70 ? -12.727 -1.434 7.863 1 98.88 70 TYR A N 1
ATOM 544 C CA . TYR A 1 70 ? -13.531 -2.391 8.625 1 98.88 70 TYR A CA 1
ATOM 545 C C . TYR A 1 70 ? -14.445 -1.677 9.602 1 98.88 70 TYR A C 1
ATOM 547 O O . TYR A 1 70 ? -15.656 -1.912 9.617 1 98.88 70 TYR A O 1
ATOM 555 N N . LEU A 1 71 ? -13.953 -0.722 10.359 1 98.88 71 LEU A N 1
ATOM 556 C CA . LEU A 1 71 ? -14.734 0.03 11.336 1 98.88 71 LEU A CA 1
ATOM 557 C C . LEU A 1 71 ? -15.68 1.004 10.633 1 98.88 71 LEU A C 1
ATOM 559 O O . LEU A 1 71 ? -16.797 1.23 11.094 1 98.88 71 LEU A O 1
ATOM 563 N N . GLY A 1 72 ? -15.109 1.562 9.539 1 98.81 72 GLY A N 1
ATOM 564 C CA . GLY A 1 72 ? -15.945 2.461 8.758 1 98.81 72 GLY A CA 1
ATOM 565 C C . GLY A 1 72 ? -17.25 1.82 8.305 1 98.81 72 GLY A C 1
ATOM 566 O O . GLY A 1 72 ? -18.312 2.418 8.438 1 98.81 72 GLY A O 1
ATOM 567 N N . ASP A 1 73 ? -17.125 0.637 7.75 1 98.5 73 ASP A N 1
ATOM 568 C CA . ASP A 1 73 ? -18.312 -0.084 7.309 1 98.5 73 ASP A CA 1
ATOM 569 C C . ASP A 1 73 ? -19.172 -0.512 8.5 1 98.5 73 ASP A C 1
ATOM 571 O O . ASP A 1 73 ? -20.391 -0.395 8.469 1 98.5 73 ASP A O 1
ATOM 575 N N . ARG A 1 74 ? -18.578 -0.942 9.523 1 98.12 74 ARG A N 1
ATOM 576 C CA . ARG A 1 74 ? -19.281 -1.479 10.688 1 98.12 74 ARG A CA 1
ATOM 577 C C . ARG A 1 74 ? -20.094 -0.396 11.383 1 98.12 74 ARG A C 1
ATOM 579 O O . ARG A 1 74 ? -21.219 -0.646 11.828 1 98.12 74 ARG A O 1
ATOM 586 N N . PHE A 1 75 ? -19.594 0.778 11.453 1 98.56 75 PHE A N 1
ATOM 587 C CA . PHE A 1 75 ? -20.219 1.826 12.25 1 98.56 75 PHE A CA 1
ATOM 588 C C . PHE A 1 75 ? -20.75 2.939 11.359 1 98.56 75 PHE A C 1
ATOM 590 O O . PHE A 1 75 ? -21.156 3.996 11.852 1 98.56 75 PHE A O 1
ATOM 597 N N . ASN A 1 76 ? -20.656 2.732 10.07 1 98.38 76 ASN A N 1
ATOM 598 C CA . ASN A 1 76 ? -21.172 3.695 9.102 1 98.38 76 ASN A CA 1
ATOM 599 C C . ASN A 1 76 ? -20.516 5.062 9.273 1 98.38 76 ASN A C 1
ATOM 601 O O . ASN A 1 76 ? -21.203 6.074 9.414 1 98.38 76 ASN A O 1
ATOM 605 N N . TRP A 1 77 ? -19.266 5.078 9.219 1 98.88 77 TRP A N 1
ATOM 606 C CA . TRP A 1 77 ? -18.5 6.309 9.406 1 98.88 77 TRP A CA 1
ATOM 607 C C . TRP A 1 77 ? -18.797 7.305 8.289 1 98.88 77 TRP A C 1
ATOM 609 O O . TRP A 1 77 ? -18.875 6.93 7.117 1 98.88 77 TRP A O 1
ATOM 619 N N . LYS A 1 78 ? -18.859 8.617 8.602 1 98.75 78 LYS A N 1
ATOM 620 C CA . LYS A 1 78 ? -18.906 9.688 7.613 1 98.75 78 LYS A CA 1
ATOM 621 C C . LYS A 1 78 ? -17.594 9.773 6.84 1 98.75 78 LYS A C 1
ATOM 623 O O . LYS A 1 78 ? -17.578 10.086 5.648 1 98.75 78 LYS A O 1
ATOM 628 N N . LEU A 1 79 ? -16.469 9.453 7.426 1 98.94 79 LEU A N 1
ATOM 629 C CA . LEU A 1 79 ? -15.117 9.516 6.871 1 98.94 79 LEU A CA 1
ATOM 630 C C . LEU A 1 79 ? -14.914 8.422 5.824 1 98.94 79 LEU A C 1
ATOM 632 O O . LEU A 1 79 ? -13.898 8.398 5.133 1 98.94 79 LEU A O 1
ATOM 636 N N . TYR A 1 80 ? -15.828 7.488 5.742 1 98.88 80 TYR A N 1
ATOM 637 C CA . TYR A 1 80 ? -15.727 6.359 4.824 1 98.88 80 TYR A CA 1
ATOM 638 C C . TYR A 1 80 ? -17.062 6.078 4.148 1 98.88 80 TYR A C 1
ATOM 640 O O . TYR A 1 80 ? -17.641 5.008 4.336 1 98.88 80 TYR A O 1
ATOM 648 N N . PRO A 1 81 ? -17.469 7.027 3.295 1 98.62 81 PRO A N 1
ATOM 649 C CA . PRO A 1 81 ? -18.812 6.953 2.703 1 98.62 81 PRO A CA 1
ATOM 650 C C . PRO A 1 81 ? -18.969 5.754 1.774 1 98.62 81 PRO A C 1
ATOM 652 O O . PRO A 1 81 ? -18 5.281 1.183 1 98.62 81 PRO A O 1
ATOM 655 N N . LYS A 1 82 ? -20.219 5.355 1.549 1 97.31 82 LYS A N 1
ATOM 656 C CA . LYS A 1 82 ? -20.531 4.152 0.787 1 97.31 82 LYS A CA 1
ATOM 657 C C . LYS A 1 82 ? -20.734 4.477 -0.692 1 97.31 82 LYS A C 1
ATOM 659 O O . LYS A 1 82 ? -20.781 3.57 -1.528 1 97.31 82 LYS A O 1
ATOM 664 N N . GLU A 1 83 ? -20.891 5.789 -0.982 1 98.19 83 GLU A N 1
ATOM 665 C CA . GLU A 1 83 ? -21.016 6.148 -2.391 1 98.19 83 GLU A CA 1
ATOM 666 C C . GLU A 1 83 ? -19.875 5.559 -3.215 1 98.19 83 GLU A C 1
ATOM 668 O O . GLU A 1 83 ? -18.703 5.77 -2.898 1 98.19 83 GLU A O 1
ATOM 673 N N . PRO A 1 84 ? -20.188 4.805 -4.266 1 98.12 84 PRO A N 1
ATOM 674 C CA . PRO A 1 84 ? -19.203 3.92 -4.906 1 98.12 84 PRO A CA 1
ATOM 675 C C . PRO A 1 84 ? -18 4.672 -5.461 1 98.12 84 PRO A C 1
ATOM 677 O O . PRO A 1 84 ? -16.859 4.223 -5.305 1 98.12 84 PRO A O 1
ATOM 680 N N . ARG A 1 85 ? -18.188 5.773 -6.102 1 98 85 ARG A N 1
ATOM 681 C CA . ARG A 1 85 ? -17.078 6.473 -6.723 1 98 85 ARG A CA 1
ATOM 682 C C . ARG A 1 85 ? -16.203 7.145 -5.668 1 98 85 ARG A C 1
ATOM 684 O O . ARG A 1 85 ? -14.969 7.156 -5.789 1 98 85 ARG A O 1
ATOM 691 N N . THR A 1 86 ? -16.844 7.742 -4.629 1 98.38 86 THR A N 1
ATOM 692 C CA . THR A 1 86 ? -16.062 8.305 -3.529 1 98.38 86 THR A CA 1
ATOM 693 C C . THR A 1 86 ? -15.25 7.223 -2.826 1 98.38 86 THR A C 1
ATOM 695 O O . THR A 1 86 ? -14.07 7.41 -2.547 1 98.38 86 THR A O 1
ATOM 698 N N . ARG A 1 87 ? -15.859 6.109 -2.605 1 98.56 87 ARG A N 1
ATOM 699 C CA . ARG A 1 87 ? -15.188 4.992 -1.957 1 98.56 87 ARG A CA 1
ATOM 700 C C . ARG A 1 87 ? -14.016 4.496 -2.801 1 98.56 87 ARG A C 1
ATOM 702 O O . ARG A 1 87 ? -12.961 4.156 -2.266 1 98.56 87 ARG A O 1
ATOM 709 N N . ALA A 1 88 ? -14.219 4.441 -4.082 1 98.75 88 ALA A N 1
ATOM 710 C CA . ALA A 1 88 ? -13.148 4.031 -4.996 1 98.75 88 ALA A CA 1
ATOM 711 C C . ALA A 1 88 ? -11.969 4.992 -4.922 1 98.75 88 ALA A C 1
ATOM 713 O O . ALA A 1 88 ? -10.812 4.562 -4.93 1 98.75 88 ALA A O 1
ATOM 714 N N . ARG A 1 89 ? -12.242 6.285 -4.816 1 98.56 89 ARG A N 1
ATOM 715 C CA . ARG A 1 89 ? -11.18 7.285 -4.703 1 98.56 89 ARG A CA 1
ATOM 716 C C . ARG A 1 89 ? -10.43 7.137 -3.383 1 98.56 89 ARG A C 1
ATOM 718 O O . ARG A 1 89 ? -9.219 7.34 -3.33 1 98.56 89 ARG A O 1
ATOM 725 N N . ILE A 1 90 ? -11.172 6.801 -2.352 1 98.88 90 ILE A N 1
ATOM 726 C CA . ILE A 1 90 ? -10.547 6.547 -1.062 1 98.88 90 ILE A CA 1
ATOM 727 C C . ILE A 1 90 ? -9.578 5.375 -1.184 1 98.88 90 ILE A C 1
ATOM 729 O O . ILE A 1 90 ? -8.414 5.473 -0.772 1 98.88 90 ILE A O 1
ATOM 733 N N . HIS A 1 91 ? -10 4.312 -1.819 1 98.88 91 HIS A N 1
ATOM 734 C CA . HIS A 1 91 ? -9.156 3.139 -1.993 1 98.88 91 HIS A CA 1
ATOM 735 C C . HIS A 1 91 ? -7.969 3.447 -2.904 1 98.88 91 HIS A C 1
ATOM 737 O O . HIS A 1 91 ? -6.871 2.93 -2.695 1 98.88 91 HIS A O 1
ATOM 743 N N . GLN A 1 92 ? -8.18 4.254 -3.914 1 98.81 92 GLN A N 1
ATOM 744 C CA . GLN A 1 92 ? -7.07 4.691 -4.762 1 98.81 92 GLN A CA 1
ATOM 745 C C . GLN A 1 92 ? -5.988 5.387 -3.938 1 98.81 92 GLN A C 1
ATOM 747 O O . GLN A 1 92 ? -4.812 5.027 -4.027 1 98.81 92 GLN A O 1
ATOM 752 N N . TYR A 1 93 ? -6.398 6.316 -3.152 1 98.81 93 TYR A N 1
ATOM 753 C CA . TYR A 1 93 ? -5.414 7.02 -2.338 1 98.81 93 TYR A CA 1
ATOM 754 C C . TYR A 1 93 ? -4.727 6.066 -1.37 1 98.81 93 TYR A C 1
ATOM 756 O O . TYR A 1 93 ? -3.5 6.094 -1.233 1 98.81 93 TYR A O 1
ATOM 764 N N . MET A 1 94 ? -5.535 5.277 -0.669 1 98.62 94 MET A N 1
ATOM 765 C CA . MET A 1 94 ? -5 4.387 0.36 1 98.62 94 MET A CA 1
ATOM 766 C C . MET A 1 94 ? -3.939 3.459 -0.221 1 98.62 94 MET A C 1
ATOM 768 O O . MET A 1 94 ? -2.91 3.215 0.41 1 98.62 94 MET A O 1
ATOM 772 N N . ASN A 1 95 ? -4.199 2.941 -1.361 1 98.44 95 ASN A N 1
ATOM 773 C CA . ASN A 1 95 ? -3.215 2.068 -1.992 1 98.44 95 ASN A CA 1
ATOM 774 C C . ASN A 1 95 ? -2.023 2.857 -2.527 1 98.44 95 ASN A C 1
ATOM 776 O O . ASN A 1 95 ? -0.875 2.436 -2.373 1 98.44 95 ASN A O 1
ATOM 780 N N . TRP A 1 96 ? -2.248 4.043 -3.092 1 98.06 96 TRP A N 1
ATOM 781 C CA . TRP A 1 96 ? -1.21 4.941 -3.582 1 98.06 96 TRP A CA 1
ATOM 782 C C . TRP A 1 96 ? -0.312 5.41 -2.441 1 98.06 96 TRP A C 1
ATOM 784 O O . TRP A 1 96 ? 0.901 5.551 -2.617 1 98.06 96 TRP A O 1
ATOM 794 N N . HIS A 1 97 ? -0.851 5.539 -1.287 1 98.12 97 HIS A N 1
ATOM 795 C CA . HIS A 1 97 ? -0.246 6.074 -0.073 1 98.12 97 HIS A CA 1
ATOM 796 C C . HIS A 1 97 ? 1.048 5.344 0.268 1 98.12 97 HIS A C 1
ATOM 798 O O . HIS A 1 97 ? 2.055 5.977 0.6 1 98.12 97 HIS A O 1
ATOM 804 N N . HIS A 1 98 ? 1.074 4.055 0.122 1 96 98 HIS A N 1
ATOM 805 C CA . HIS A 1 98 ? 2.115 3.199 0.679 1 96 98 HIS A CA 1
ATOM 806 C C . HIS A 1 98 ? 3.445 3.41 -0.04 1 96 98 HIS A C 1
ATOM 808 O O . HIS A 1 98 ? 4.512 3.303 0.572 1 96 98 HIS A O 1
ATOM 814 N N . GLN A 1 99 ? 3.359 3.824 -1.284 1 93.12 99 GLN A N 1
ATOM 815 C CA . GLN A 1 99 ? 4.586 4.004 -2.053 1 93.12 99 GLN A CA 1
ATOM 816 C C . GLN A 1 99 ? 4.898 5.48 -2.256 1 93.12 99 GLN A C 1
ATOM 818 O O . GLN A 1 99 ? 5.871 5.832 -2.928 1 93.12 99 GLN A O 1
ATOM 823 N N . ASN A 1 100 ? 4.086 6.359 -1.695 1 96.06 100 ASN A N 1
ATOM 824 C CA . ASN A 1 100 ? 4.254 7.789 -1.945 1 96.06 100 ASN A CA 1
ATOM 825 C C . ASN A 1 100 ? 4.262 8.586 -0.646 1 96.06 100 ASN A C 1
ATOM 827 O O . ASN A 1 100 ? 5.301 8.703 0.007 1 96.06 100 ASN A O 1
ATOM 831 N N . THR A 1 101 ? 3.078 8.961 -0.101 1 97.44 101 THR A N 1
ATOM 832 C CA . THR A 1 101 ? 3.051 9.828 1.072 1 97.44 101 THR A CA 1
ATOM 833 C C . THR A 1 101 ? 3.719 9.148 2.264 1 97.44 101 THR A C 1
ATOM 835 O O . THR A 1 101 ? 4.395 9.797 3.061 1 97.44 101 THR A O 1
ATOM 838 N N . ARG A 1 102 ? 3.535 7.832 2.387 1 94.69 102 ARG A N 1
ATOM 839 C CA . ARG A 1 102 ? 4.09 7.078 3.504 1 94.69 102 ARG A CA 1
ATOM 840 C C . ARG A 1 102 ? 5.613 7.121 3.492 1 94.69 102 ARG A C 1
ATOM 842 O O . ARG A 1 102 ? 6.254 7.031 4.543 1 94.69 102 ARG A O 1
ATOM 849 N N . ARG A 1 103 ? 6.191 7.324 2.367 1 91.38 103 ARG A N 1
ATOM 850 C CA . ARG A 1 103 ? 7.645 7.27 2.211 1 91.38 103 ARG A CA 1
ATOM 851 C C . ARG A 1 103 ? 8.289 8.594 2.594 1 91.38 103 ARG A C 1
ATOM 853 O O . ARG A 1 103 ? 9.5 8.672 2.787 1 91.38 103 ARG A O 1
ATOM 860 N N . ILE A 1 104 ? 7.512 9.648 2.697 1 91.69 104 ILE A N 1
ATOM 861 C CA . ILE A 1 104 ? 8.062 10.977 2.959 1 91.69 104 ILE A CA 1
ATOM 862 C C . ILE A 1 104 ? 8.82 10.969 4.285 1 91.69 104 ILE A C 1
ATOM 864 O O . ILE A 1 104 ? 10 11.328 4.332 1 91.69 104 ILE A O 1
ATOM 868 N N . THR A 1 105 ? 8.148 10.477 5.316 1 79.19 105 THR A N 1
ATOM 869 C CA . THR A 1 105 ? 8.766 10.5 6.633 1 79.19 105 THR A CA 1
ATOM 870 C C . THR A 1 105 ? 9.984 9.586 6.672 1 79.19 105 THR A C 1
ATOM 872 O O . THR A 1 105 ? 11.031 9.961 7.207 1 79.19 105 THR A O 1
ATOM 875 N N . LEU A 1 106 ? 9.875 8.445 6.051 1 76.5 106 LEU A N 1
ATOM 876 C CA . LEU A 1 106 ? 10.969 7.477 6.055 1 76.5 106 LEU A CA 1
ATOM 877 C C . LEU A 1 106 ? 12.195 8.039 5.34 1 76.5 106 LEU A C 1
ATOM 879 O O . LEU A 1 106 ? 13.32 7.902 5.828 1 76.5 106 LEU A O 1
ATOM 883 N N . ALA A 1 107 ? 11.977 8.664 4.27 1 81.69 107 ALA A N 1
ATOM 884 C CA . ALA A 1 107 ? 13.055 9.227 3.459 1 81.69 107 ALA A CA 1
ATOM 885 C C . ALA A 1 107 ? 13.742 10.375 4.188 1 81.69 107 ALA A C 1
ATOM 887 O O . ALA A 1 107 ? 14.961 10.523 4.113 1 81.69 107 ALA A O 1
ATOM 888 N N . LEU A 1 108 ? 13.008 11.164 4.906 1 82.81 108 LEU A N 1
ATOM 889 C CA . LEU A 1 108 ? 13.555 12.375 5.512 1 82.81 108 LEU A CA 1
ATOM 890 C C . LEU A 1 108 ? 14.195 12.07 6.859 1 82.81 108 LEU A C 1
ATOM 892 O O . LEU A 1 108 ? 15.078 12.805 7.316 1 82.81 108 LEU A O 1
ATOM 896 N N . PHE A 1 109 ? 13.773 10.984 7.445 1 75.12 109 PHE A N 1
ATOM 897 C CA . PHE A 1 109 ? 14.305 10.648 8.758 1 75.12 109 PHE A CA 1
ATOM 898 C C . PHE A 1 109 ? 15.617 9.883 8.633 1 75.12 109 PHE A C 1
ATOM 900 O O . PHE A 1 109 ? 16.484 10 9.492 1 75.12 109 PHE A O 1
ATOM 907 N N . ALA A 1 110 ? 15.781 9.078 7.59 1 66.25 110 ALA A N 1
ATOM 908 C CA . ALA A 1 110 ? 16.938 8.188 7.438 1 66.25 110 ALA A CA 1
ATOM 909 C C . ALA A 1 110 ? 18.25 8.961 7.547 1 66.25 110 ALA A C 1
ATOM 911 O O . ALA A 1 110 ? 19.125 8.578 8.312 1 66.25 110 ALA A O 1
ATOM 912 N N . PRO A 1 111 ? 18.438 10.031 6.902 1 63.09 111 PRO A N 1
ATOM 913 C CA . PRO A 1 111 ? 19.719 10.758 6.996 1 63.09 111 PRO A CA 1
ATOM 914 C C . PRO A 1 111 ? 19.938 11.383 8.367 1 63.09 111 PRO A C 1
ATOM 916 O O . PRO A 1 111 ? 21.078 11.609 8.773 1 63.09 111 PRO A O 1
ATOM 919 N N . VAL A 1 112 ? 18.891 11.617 8.984 1 61.38 112 VAL A N 1
ATOM 920 C CA . VAL A 1 112 ? 18.984 12.297 10.273 1 61.38 112 VAL A CA 1
ATOM 921 C C . VAL A 1 112 ? 19.281 11.281 11.375 1 61.38 112 VAL A C 1
ATOM 923 O O . VAL A 1 112 ? 20.031 11.586 12.312 1 61.38 112 VAL A O 1
ATOM 926 N N . MET A 1 113 ? 18.875 10.078 11.117 1 57.09 113 MET A N 1
ATOM 927 C CA . MET A 1 113 ? 19 9.07 12.164 1 57.09 113 MET A CA 1
ATOM 928 C C . MET A 1 113 ? 20.328 8.328 12.055 1 57.09 113 MET A C 1
ATOM 930 O O . MET A 1 113 ? 20.859 7.867 13.062 1 57.09 113 MET A O 1
ATOM 934 N N . ARG A 1 114 ? 20.719 8.141 10.875 1 57.84 114 ARG A N 1
ATOM 935 C CA . ARG A 1 114 ? 22 7.473 10.68 1 57.84 114 ARG A CA 1
ATOM 936 C C . ARG A 1 114 ? 22.984 8.375 9.953 1 57.84 114 ARG A C 1
ATOM 938 O O . ARG A 1 114 ? 23.438 8.055 8.844 1 57.84 114 ARG A O 1
ATOM 945 N N . PRO A 1 115 ? 23.328 9.398 10.727 1 59.84 115 PRO A N 1
ATOM 946 C CA . PRO A 1 115 ? 24.281 10.305 10.086 1 59.84 115 PRO A CA 1
ATOM 947 C C . PRO A 1 115 ? 25.641 9.656 9.844 1 59.84 115 PRO A C 1
ATOM 949 O O . PRO A 1 115 ? 26.438 10.164 9.047 1 59.84 115 PRO A O 1
ATOM 952 N N . ASP A 1 116 ? 25.719 8.5 10.484 1 60.81 116 ASP A N 1
ATOM 953 C CA . ASP A 1 116 ? 26.984 7.781 10.375 1 60.81 116 ASP A CA 1
ATOM 954 C C . ASP A 1 116 ? 27.031 6.949 9.094 1 60.81 116 ASP A C 1
ATOM 956 O O . ASP A 1 116 ? 28.109 6.512 8.68 1 60.81 116 ASP A O 1
ATOM 960 N N . ILE A 1 117 ? 25.969 6.734 8.547 1 63.56 117 ILE A N 1
ATOM 961 C CA . ILE A 1 117 ? 25.938 5.969 7.305 1 63.56 117 ILE A CA 1
ATOM 962 C C . ILE A 1 117 ? 25.844 6.922 6.113 1 63.56 117 ILE A C 1
ATOM 964 O O . ILE A 1 117 ? 24.812 7.574 5.906 1 63.56 117 ILE A O 1
ATOM 968 N N . PRO A 1 118 ? 26.969 7.004 5.527 1 66.81 118 PRO A N 1
ATOM 969 C CA . PRO A 1 118 ? 26.906 7.883 4.359 1 66.81 118 PRO A CA 1
ATOM 970 C C . PRO A 1 118 ? 25.922 7.398 3.301 1 66.81 118 PRO A C 1
ATOM 972 O O . PRO A 1 118 ? 25.953 6.227 2.916 1 66.81 118 PRO A O 1
ATOM 975 N N . LEU A 1 119 ? 24.953 8.289 3.092 1 72 119 LEU A N 1
ATOM 976 C CA . LEU A 1 119 ? 24.031 8 2 1 72 119 LEU A CA 1
ATOM 977 C C . LEU A 1 119 ? 24.547 8.578 0.687 1 72 119 LEU A C 1
ATOM 979 O O . LEU A 1 119 ? 24.969 9.734 0.639 1 72 119 LEU A O 1
ATOM 983 N N . PRO A 1 120 ? 24.547 7.676 -0.34 1 72.88 120 PRO A N 1
ATOM 984 C CA . PRO A 1 120 ? 24.922 8.211 -1.648 1 72.88 120 PRO A CA 1
ATOM 985 C C . PRO A 1 120 ? 24.047 9.375 -2.094 1 72.88 120 PRO A C 1
ATOM 987 O O . PRO A 1 120 ? 22.828 9.336 -1.911 1 72.88 120 PRO A O 1
ATOM 990 N N . GLN A 1 121 ? 24.75 10.406 -2.57 1 78.69 121 GLN A N 1
ATOM 991 C CA . GLN A 1 121 ? 24.031 11.594 -3.018 1 78.69 121 GLN A CA 1
ATOM 992 C C . GLN A 1 121 ? 22.953 11.234 -4.039 1 78.69 121 GLN A C 1
ATOM 994 O O . GLN A 1 121 ? 21.875 11.828 -4.047 1 78.69 121 GLN A O 1
ATOM 999 N N . ALA A 1 122 ? 23.234 10.258 -4.832 1 78.44 122 ALA A N 1
ATOM 1000 C CA . ALA A 1 122 ? 22.281 9.828 -5.855 1 78.44 122 ALA A CA 1
ATOM 1001 C C . ALA A 1 122 ? 21 9.312 -5.219 1 78.44 122 ALA A C 1
ATOM 1003 O O . ALA A 1 122 ? 19.906 9.539 -5.75 1 78.44 122 ALA A O 1
ATOM 1004 N N . LEU A 1 123 ? 21.156 8.75 -4.098 1 77.56 123 LEU A N 1
ATOM 1005 C CA . LEU A 1 123 ? 20 8.219 -3.387 1 77.56 123 LEU A CA 1
ATOM 1006 C C . LEU A 1 123 ? 19.188 9.344 -2.768 1 77.56 123 LEU A C 1
ATOM 1008 O O . LEU A 1 123 ? 17.953 9.344 -2.857 1 77.56 123 LEU A O 1
ATOM 1012 N N . VAL A 1 124 ? 19.844 10.266 -2.217 1 79.88 124 VAL A N 1
ATOM 1013 C CA . VAL A 1 124 ? 19.188 11.422 -1.619 1 79.88 124 VAL A CA 1
ATOM 1014 C C . VAL A 1 124 ? 18.422 12.195 -2.693 1 79.88 124 VAL A C 1
ATOM 1016 O O . VAL A 1 124 ? 17.266 12.586 -2.482 1 79.88 124 VAL A O 1
ATOM 1019 N N . ASP A 1 125 ? 19.062 12.336 -3.812 1 85.38 125 ASP A N 1
ATOM 1020 C CA . ASP A 1 125 ? 18.438 13.039 -4.922 1 85.38 125 ASP A CA 1
ATOM 1021 C C . ASP A 1 125 ? 17.172 12.32 -5.387 1 85.38 125 ASP A C 1
ATOM 1023 O O . ASP A 1 125 ? 16.156 12.953 -5.703 1 85.38 125 ASP A O 1
ATOM 1027 N N . LEU A 1 126 ? 17.234 11.055 -5.387 1 84.19 126 LEU A N 1
ATOM 1028 C CA . LEU A 1 126 ? 16.094 10.25 -5.781 1 84.19 126 LEU A CA 1
ATOM 1029 C C . LEU A 1 126 ? 14.938 10.422 -4.793 1 84.19 126 LEU A C 1
ATOM 1031 O O . LEU A 1 126 ? 13.789 10.578 -5.199 1 84.19 126 LEU A O 1
ATOM 1035 N N . TRP A 1 127 ? 15.273 10.406 -3.562 1 87.12 127 TRP A N 1
ATOM 1036 C CA . TRP A 1 127 ? 14.258 10.562 -2.531 1 87.12 127 TRP A CA 1
ATOM 1037 C C . TRP A 1 127 ? 13.594 11.93 -2.633 1 87.12 127 TRP A C 1
ATOM 1039 O O . TRP A 1 127 ? 12.367 12.047 -2.51 1 87.12 127 TRP A O 1
ATOM 1049 N N . MET A 1 128 ? 14.414 12.93 -2.848 1 91.38 128 MET A N 1
ATOM 1050 C CA . MET A 1 128 ? 13.891 14.289 -2.947 1 91.38 128 MET A CA 1
ATOM 1051 C C . MET A 1 128 ? 12.969 14.43 -4.156 1 91.38 128 MET A C 1
ATOM 1053 O O . MET A 1 128 ? 11.945 15.109 -4.09 1 91.38 128 MET A O 1
ATOM 1057 N N . LYS A 1 129 ? 13.352 13.82 -5.211 1 92.56 129 LYS A N 1
ATOM 1058 C CA . LYS A 1 129 ? 12.516 13.836 -6.402 1 92.56 129 LYS A CA 1
ATOM 1059 C C . LYS A 1 129 ? 11.18 13.133 -6.145 1 92.56 129 LYS A C 1
ATOM 1061 O O . LYS A 1 129 ? 10.125 13.625 -6.555 1 92.56 129 LYS A O 1
ATOM 1066 N N . GLU A 1 130 ? 11.234 12.031 -5.469 1 92.31 130 GLU A N 1
ATOM 1067 C CA . GLU A 1 130 ? 10.023 11.273 -5.145 1 92.31 130 GLU A CA 1
ATOM 1068 C C . GLU A 1 130 ? 9.094 12.086 -4.242 1 92.31 130 GLU A C 1
ATOM 1070 O O . GLU A 1 130 ? 7.879 12.07 -4.422 1 92.31 130 GLU A O 1
ATOM 1075 N N . ILE A 1 131 ? 9.688 12.719 -3.299 1 95.75 131 ILE A N 1
ATOM 1076 C CA . ILE A 1 131 ? 8.906 13.539 -2.379 1 95.75 131 ILE A CA 1
ATOM 1077 C C . ILE A 1 131 ? 8.25 14.688 -3.143 1 95.75 131 ILE A C 1
ATOM 1079 O O . ILE A 1 131 ? 7.066 14.977 -2.943 1 95.75 131 ILE A O 1
ATOM 1083 N N . LYS A 1 132 ? 9.008 15.328 -4.016 1 96.62 132 LYS A N 1
ATOM 1084 C CA . LYS A 1 132 ? 8.461 16.391 -4.844 1 96.62 132 LYS A CA 1
ATOM 1085 C C . LYS A 1 132 ? 7.273 15.898 -5.668 1 96.62 132 LYS A C 1
ATOM 1087 O O . LYS A 1 132 ? 6.223 16.547 -5.707 1 96.62 132 LYS A O 1
ATOM 1092 N N . ASN A 1 133 ? 7.445 14.773 -6.348 1 95.81 133 ASN A N 1
ATOM 1093 C CA . ASN A 1 133 ? 6.371 14.188 -7.145 1 95.81 133 ASN A CA 1
ATOM 1094 C C . ASN A 1 133 ? 5.137 13.898 -6.293 1 95.81 133 ASN A C 1
ATOM 1096 O O . ASN A 1 133 ? 4.008 14.102 -6.738 1 95.81 133 ASN A O 1
ATOM 1100 N N . THR A 1 134 ? 5.371 13.383 -5.117 1 97.94 134 THR A N 1
ATOM 1101 C CA . THR A 1 134 ? 4.289 13.078 -4.191 1 97.94 134 THR A CA 1
ATOM 1102 C C . THR A 1 134 ? 3.518 14.336 -3.818 1 97.94 134 THR A C 1
ATOM 1104 O O . THR A 1 134 ? 2.287 14.367 -3.893 1 97.94 134 THR A O 1
ATOM 1107 N N . LEU A 1 135 ? 4.215 15.398 -3.43 1 98.31 135 LEU A N 1
ATOM 1108 C CA . LEU A 1 135 ? 3.58 16.656 -3.059 1 98.31 135 LEU A CA 1
ATOM 1109 C C . LEU A 1 135 ? 2.828 17.25 -4.242 1 98.31 135 LEU A C 1
ATOM 1111 O O . LEU A 1 135 ? 1.739 17.812 -4.074 1 98.31 135 LEU A O 1
ATOM 1115 N N . GLN A 1 136 ? 3.361 17.078 -5.438 1 97.56 136 GLN A N 1
ATOM 1116 C CA . GLN A 1 136 ? 2.697 17.578 -6.637 1 97.56 136 GLN A CA 1
ATOM 1117 C C . GLN A 1 136 ? 1.396 16.828 -6.898 1 97.56 136 GLN A C 1
ATOM 1119 O O . GLN A 1 136 ? 0.399 17.422 -7.309 1 97.56 136 GLN A O 1
ATOM 1124 N N . THR A 1 137 ? 1.425 15.555 -6.676 1 98 137 THR A N 1
ATOM 1125 C CA . THR A 1 137 ? 0.224 14.75 -6.859 1 98 137 THR A CA 1
ATOM 1126 C C . THR A 1 137 ? -0.868 15.172 -5.883 1 98 137 THR A C 1
ATOM 1128 O O . THR A 1 137 ? -2.018 15.375 -6.273 1 98 137 THR A O 1
ATOM 1131 N N . VAL A 1 138 ? -0.524 15.336 -4.633 1 98.62 138 VAL A N 1
ATOM 1132 C CA . VAL A 1 138 ? -1.482 15.758 -3.619 1 98.62 138 VAL A CA 1
ATOM 1133 C C . VAL A 1 138 ? -2.01 17.156 -3.957 1 98.62 138 VAL A C 1
ATOM 1135 O O . VAL A 1 138 ? -3.213 17.406 -3.869 1 98.62 138 VAL A O 1
ATOM 1138 N N . GLU A 1 139 ? -1.095 18.031 -4.371 1 98.5 139 GLU A N 1
ATOM 1139 C CA . GLU A 1 139 ? -1.484 19.375 -4.773 1 98.5 139 GLU A CA 1
ATOM 1140 C C . GLU A 1 139 ? -2.502 19.344 -5.91 1 98.5 139 GLU A C 1
ATOM 1142 O O . GLU A 1 139 ? -3.459 20.125 -5.918 1 98.5 139 GLU A O 1
ATOM 1147 N N . ARG A 1 140 ? -2.309 18.453 -6.832 1 97.5 140 ARG A N 1
ATOM 1148 C CA . ARG A 1 140 ? -3.213 18.312 -7.969 1 97.5 140 ARG A CA 1
ATOM 1149 C C . ARG A 1 140 ? -4.594 17.859 -7.52 1 97.5 140 ARG A C 1
ATOM 1151 O O . ARG A 1 140 ? -5.609 18.422 -7.934 1 97.5 140 ARG A O 1
ATOM 1158 N N . TRP A 1 141 ? -4.684 16.844 -6.672 1 97.94 141 TRP A N 1
ATOM 1159 C CA . TRP A 1 141 ? -5.969 16.391 -6.156 1 97.94 141 TRP A CA 1
ATOM 1160 C C . TRP A 1 141 ? -6.707 17.516 -5.438 1 97.94 141 TRP A C 1
ATOM 1162 O O . TRP A 1 141 ? -7.906 17.703 -5.641 1 97.94 141 TRP A O 1
ATOM 1172 N N . LEU A 1 142 ? -5.965 18.266 -4.707 1 98.5 142 LEU A N 1
ATOM 1173 C CA . LEU A 1 142 ? -6.559 19.328 -3.889 1 98.5 142 LEU A CA 1
ATOM 1174 C C . LEU A 1 142 ? -6.906 20.547 -4.734 1 98.5 142 LEU A C 1
ATOM 1176 O O . LEU A 1 142 ? -7.637 21.422 -4.285 1 98.5 142 LEU A O 1
ATOM 1180 N N . SER A 1 143 ? -6.375 20.625 -5.91 1 97.44 143 SER A N 1
ATOM 1181 C CA . SER A 1 143 ? -6.785 21.672 -6.84 1 97.44 143 SER A CA 1
ATOM 1182 C C . SER A 1 143 ? -8.125 21.344 -7.488 1 97.44 143 SER A C 1
ATOM 1184 O O . SER A 1 143 ? -8.812 22.234 -7.992 1 97.44 143 SER A O 1
ATOM 1186 N N . GLU A 1 144 ? -8.492 20.094 -7.457 1 95.5 144 GLU A N 1
ATOM 1187 C CA . GLU A 1 144 ? -9.719 19.625 -8.102 1 95.5 144 GLU A CA 1
ATOM 1188 C C . GLU A 1 144 ? -10.867 19.531 -7.098 1 95.5 144 GLU A C 1
ATOM 1190 O O . GLU A 1 144 ? -12.039 19.609 -7.477 1 95.5 144 GLU A O 1
ATOM 1195 N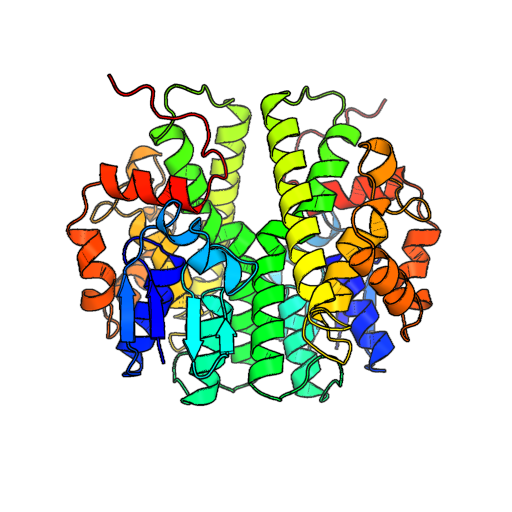 N . SER A 1 145 ? -10.57 19.406 -5.859 1 96.19 145 SER A N 1
ATOM 1196 C CA . SER A 1 145 ? -11.562 19.297 -4.793 1 96.19 145 SER A CA 1
ATOM 1197 C C . SER A 1 145 ? -11.008 19.812 -3.469 1 96.19 145 SER A C 1
ATOM 1199 O O . SER A 1 145 ? -9.789 19.938 -3.301 1 96.19 145 SER A O 1
ATOM 1201 N N . THR A 1 146 ? -11.898 20.078 -2.525 1 97.62 146 THR A N 1
ATOM 1202 C CA . THR A 1 146 ? -11.523 20.625 -1.227 1 97.62 146 THR A CA 1
ATOM 1203 C C . THR A 1 146 ? -10.695 19.625 -0.435 1 97.62 146 THR A C 1
ATOM 1205 O O . THR A 1 146 ? -9.758 19.984 0.27 1 97.62 146 THR A O 1
ATOM 1208 N N . TRP A 1 147 ? -11.125 18.422 -0.547 1 98.81 147 TRP A N 1
ATOM 1209 C CA . TRP A 1 147 ? -10.438 17.328 0.115 1 98.81 147 TRP A CA 1
ATOM 1210 C C . TRP A 1 147 ? -9.914 16.312 -0.906 1 98.81 147 TRP A C 1
ATOM 1212 O O . TRP A 1 147 ? -10.234 16.406 -2.094 1 98.81 147 TRP A O 1
ATOM 1222 N N . ILE A 1 148 ? -9.102 15.383 -0.545 1 98.69 148 ILE A N 1
ATOM 1223 C CA . ILE A 1 148 ? -8.375 14.484 -1.438 1 98.69 148 ILE A CA 1
ATOM 1224 C C . ILE A 1 148 ? -9.359 13.695 -2.297 1 98.69 148 ILE A C 1
ATOM 1226 O O . ILE A 1 148 ? -9.109 13.461 -3.48 1 98.69 148 ILE A O 1
ATOM 1230 N N . CYS A 1 149 ? -10.492 13.297 -1.661 1 98.31 149 CYS A N 1
ATOM 1231 C CA . CYS A 1 149 ? -11.414 12.422 -2.381 1 98.31 149 CYS A CA 1
ATOM 1232 C C . CYS A 1 149 ? -12.727 13.133 -2.68 1 98.31 149 CYS A C 1
ATOM 1234 O O . CYS A 1 149 ? -13.727 12.484 -2.99 1 98.31 149 CYS A O 1
ATOM 1236 N N . GLY A 1 150 ? -12.789 14.453 -2.473 1 97.75 150 GLY A N 1
ATOM 1237 C CA . GLY A 1 150 ? -14.031 15.141 -2.795 1 97.75 150 GLY A CA 1
ATOM 1238 C C . GLY A 1 150 ? -14.32 16.312 -1.876 1 97.75 150 GLY A C 1
ATOM 1239 O O . GLY A 1 150 ? -13.398 17 -1.427 1 97.75 150 GLY A O 1
ATOM 1240 N N . SER A 1 151 ? -15.625 16.578 -1.649 1 98 151 SER A N 1
ATOM 1241 C CA . SER A 1 151 ? -16.062 17.797 -0.983 1 98 151 SER A CA 1
ATOM 1242 C C . SER A 1 151 ? -16.062 17.625 0.533 1 98 151 SER A C 1
ATOM 1244 O O . SER A 1 151 ? -16.172 18.609 1.271 1 98 151 SER A O 1
ATOM 1246 N N . GLU A 1 152 ? -15.953 16.453 0.974 1 98.56 152 GLU A N 1
ATOM 1247 C CA . GLU A 1 152 ? -15.93 16.156 2.404 1 98.56 152 GLU A CA 1
ATOM 1248 C C . GLU A 1 152 ? -14.656 15.414 2.793 1 98.56 152 GLU A C 1
ATOM 1250 O O . GLU A 1 152 ? -14.078 14.695 1.973 1 98.56 152 GLU A O 1
ATOM 1255 N N . PRO A 1 153 ? -14.195 15.594 4.059 1 98.88 153 PRO A N 1
ATOM 1256 C CA . PRO A 1 153 ? -13.016 14.836 4.48 1 98.88 153 PRO A CA 1
ATOM 1257 C C . PRO A 1 153 ? -13.281 13.336 4.59 1 98.88 153 PRO A C 1
ATOM 1259 O O . PRO A 1 153 ? -14.406 12.93 4.902 1 98.88 153 PRO A O 1
ATOM 1262 N N . THR A 1 154 ? -12.352 12.547 4.293 1 98.94 154 THR A N 1
ATOM 1263 C CA . THR A 1 154 ? -12.414 11.094 4.441 1 98.94 154 THR A CA 1
ATOM 1264 C C . THR A 1 154 ? -11.18 10.57 5.172 1 98.94 154 THR A C 1
ATOM 1266 O O . THR A 1 154 ? -10.289 11.344 5.527 1 98.94 154 THR A O 1
ATOM 1269 N N . VAL A 1 155 ? -11.078 9.281 5.375 1 98.94 155 VAL A N 1
ATOM 1270 C CA . VAL A 1 155 ? -9.93 8.648 6.012 1 98.94 155 VAL A CA 1
ATOM 1271 C C . VAL A 1 155 ? -8.672 8.906 5.18 1 98.94 155 VAL A C 1
ATOM 1273 O O . VAL A 1 155 ? -7.555 8.891 5.711 1 98.94 155 VAL A O 1
ATOM 1276 N N . ALA A 1 156 ? -8.797 9.141 3.857 1 98.94 156 ALA A N 1
ATOM 1277 C CA . ALA A 1 156 ? -7.652 9.477 3.01 1 98.94 156 ALA A CA 1
ATOM 1278 C C . ALA A 1 156 ? -6.965 10.742 3.498 1 98.94 156 ALA A C 1
ATOM 1280 O O . ALA A 1 156 ? -5.734 10.82 3.523 1 98.94 156 ALA A O 1
ATOM 1281 N N . ASP A 1 157 ? -7.719 11.727 3.896 1 98.94 157 ASP A N 1
ATOM 1282 C CA . ASP A 1 157 ? -7.172 13 4.363 1 98.94 157 ASP A CA 1
ATOM 1283 C C . ASP A 1 157 ? -6.414 12.82 5.676 1 98.94 157 ASP A C 1
ATOM 1285 O O . ASP A 1 157 ? -5.344 13.406 5.867 1 98.94 157 ASP A O 1
ATOM 1289 N N . LEU A 1 158 ? -6.98 12.023 6.555 1 98.94 158 LEU A N 1
ATOM 1290 C CA . LEU A 1 158 ? -6.336 11.797 7.844 1 98.94 158 LEU A CA 1
ATOM 1291 C C . LEU A 1 158 ? -5.004 11.07 7.668 1 98.94 158 LEU A C 1
ATOM 1293 O O . LEU A 1 158 ? -4 11.453 8.273 1 98.94 158 LEU A O 1
ATOM 1297 N N . SER A 1 159 ? -5.027 10.031 6.852 1 98.75 159 SER A N 1
ATOM 1298 C CA . SER A 1 159 ? -3.807 9.289 6.566 1 98.75 159 SER A CA 1
ATOM 1299 C C . SER A 1 159 ? -2.75 10.188 5.93 1 98.75 159 SER A C 1
ATOM 1301 O O . SER A 1 159 ? -1.578 10.141 6.312 1 98.75 159 SER A O 1
ATOM 1303 N N . CYS A 1 160 ? -3.129 10.984 5.004 1 98.81 160 CYS A N 1
ATOM 1304 C CA . CYS A 1 160 ? -2.215 11.883 4.305 1 98.81 160 CYS A CA 1
ATOM 1305 C C . CYS A 1 160 ? -1.641 12.922 5.258 1 98.81 160 CYS A C 1
ATOM 1307 O O . CYS A 1 160 ? -0.431 13.156 5.27 1 98.81 160 CYS A O 1
ATOM 1309 N N . TYR A 1 161 ? -2.465 13.555 6.062 1 98.75 161 TYR A N 1
ATOM 1310 C CA . TYR A 1 161 ? -2.021 14.586 6.984 1 98.75 161 TYR A CA 1
ATOM 1311 C C . TYR A 1 161 ? -0.988 14.047 7.965 1 98.75 161 TYR A C 1
ATOM 1313 O O . TYR A 1 161 ? -0.018 14.727 8.297 1 98.75 161 TYR A O 1
ATOM 1321 N N . CYS A 1 162 ? -1.227 12.828 8.445 1 97.5 162 CYS A N 1
ATOM 1322 C CA . CYS A 1 162 ? -0.319 12.273 9.445 1 97.5 162 CYS A CA 1
ATOM 1323 C C . CYS A 1 162 ? 1.095 12.148 8.891 1 97.5 162 CYS A C 1
ATOM 1325 O O . CYS A 1 162 ? 2.07 12.242 9.641 1 97.5 162 CYS A O 1
ATOM 1327 N N . GLU A 1 163 ? 1.219 12.016 7.574 1 96.56 163 GLU A N 1
ATOM 1328 C CA . GLU A 1 163 ? 2.535 11.93 6.949 1 96.56 163 GLU A CA 1
ATOM 1329 C C . GLU A 1 163 ? 3.096 13.32 6.652 1 96.56 163 GLU A C 1
ATOM 1331 O O . GLU A 1 163 ? 4.203 13.656 7.074 1 96.56 163 GLU A O 1
ATOM 1336 N N . ILE A 1 164 ? 2.34 14.164 5.992 1 97.44 164 ILE A N 1
ATOM 1337 C CA . ILE A 1 164 ? 2.809 15.477 5.551 1 97.44 164 ILE A CA 1
ATOM 1338 C C . ILE A 1 164 ? 2.84 16.438 6.738 1 97.44 164 ILE A C 1
ATOM 1340 O O . ILE A 1 164 ? 3.834 17.141 6.953 1 97.44 164 ILE A O 1
ATOM 1344 N N . GLY A 1 165 ? 1.748 16.438 7.516 1 96.62 165 GLY A N 1
ATOM 1345 C CA . GLY A 1 165 ? 1.61 17.375 8.625 1 96.62 165 GLY A CA 1
ATOM 1346 C C . GLY A 1 165 ? 2.68 17.203 9.688 1 96.62 165 GLY A C 1
ATOM 1347 O O . GLY A 1 165 ? 3.127 18.172 10.289 1 96.62 165 GLY A O 1
ATOM 1348 N N . GLN A 1 166 ? 3.111 15.977 9.922 1 94.12 166 GLN A N 1
ATOM 1349 C CA . GLN A 1 166 ? 4.086 15.727 10.977 1 94.12 166 GLN A CA 1
ATOM 1350 C C . GLN A 1 166 ? 5.434 16.344 10.641 1 94.12 166 GLN A C 1
ATOM 1352 O O . GLN A 1 166 ? 6.266 16.562 11.531 1 94.12 166 GLN A O 1
ATOM 1357 N N . CYS A 1 167 ? 5.684 16.672 9.352 1 93.56 167 CYS A N 1
ATOM 1358 C CA . CYS A 1 167 ? 6.973 17.188 8.906 1 93.56 167 CYS A CA 1
ATOM 1359 C C . CYS A 1 167 ? 7.035 18.703 9.07 1 93.56 167 CYS A C 1
ATOM 1361 O O . CYS A 1 167 ? 8.078 19.312 8.844 1 93.56 167 CYS A O 1
ATOM 1363 N N . LEU A 1 168 ? 5.934 19.297 9.453 1 94.69 168 LEU A N 1
ATOM 1364 C CA . LEU A 1 168 ? 5.867 20.75 9.664 1 94.69 168 LEU A CA 1
ATOM 1365 C C . LEU A 1 168 ? 6.734 21.156 10.852 1 94.69 168 LEU A C 1
ATOM 1367 O O . LEU A 1 168 ? 7.086 20.328 11.688 1 94.69 168 LEU A O 1
ATOM 1371 N N . GLU A 1 169 ? 7.012 22.422 10.945 1 91.88 169 GLU A N 1
ATOM 1372 C CA . GLU A 1 169 ? 7.898 22.969 11.961 1 91.88 169 GLU A CA 1
ATOM 1373 C C . GLU A 1 169 ? 7.32 22.766 13.359 1 91.88 169 GLU A C 1
ATOM 1375 O O . GLU A 1 169 ? 8.062 22.547 14.32 1 91.88 169 GLU A O 1
ATOM 1380 N N . LYS A 1 170 ? 6.051 22.812 13.523 1 92.25 170 LYS A N 1
ATOM 1381 C CA . LYS A 1 170 ? 5.414 22.703 14.836 1 92.25 170 LYS A CA 1
ATOM 1382 C C . LYS A 1 170 ? 5.52 21.281 15.383 1 92.25 170 LYS A C 1
ATOM 1384 O O . LYS A 1 170 ? 5.254 21.031 16.562 1 92.25 170 LYS A O 1
ATOM 1389 N N . TYR A 1 171 ? 5.922 20.344 14.539 1 92.25 171 TYR A N 1
ATOM 1390 C CA . TYR A 1 171 ? 6.156 18.969 14.961 1 92.25 171 TYR A CA 1
ATOM 1391 C C . TYR A 1 171 ? 7.613 18.578 14.766 1 92.25 171 TYR A C 1
ATOM 1393 O O . TYR A 1 171 ? 8.5 19.062 15.469 1 92.25 171 TYR A O 1
ATOM 1401 N N . THR A 1 172 ? 8.016 17.875 13.688 1 87.62 172 THR A N 1
ATOM 1402 C CA . THR A 1 172 ? 9.375 17.359 13.562 1 87.62 172 THR A CA 1
ATOM 1403 C C . THR A 1 172 ? 10.266 18.391 12.859 1 87.62 172 THR A C 1
ATOM 1405 O O . THR A 1 172 ? 11.492 18.328 12.977 1 87.62 172 THR A O 1
ATOM 1408 N N . GLY A 1 173 ? 9.719 19.25 12.016 1 90.12 173 GLY A N 1
ATOM 1409 C CA . GLY A 1 173 ? 10.477 20.25 11.281 1 90.12 173 GLY A CA 1
ATOM 1410 C C . GLY A 1 173 ? 11.297 19.656 10.148 1 90.12 173 GLY A C 1
ATOM 1411 O O . GLY A 1 173 ? 12.25 20.281 9.68 1 90.12 173 GLY A O 1
ATOM 1412 N N . LEU A 1 174 ? 10.953 18.516 9.695 1 89.69 174 LEU A N 1
ATOM 1413 C CA . LEU A 1 174 ? 11.773 17.781 8.734 1 89.69 174 LEU A CA 1
ATOM 1414 C C . LEU A 1 174 ? 11.773 18.484 7.375 1 89.69 174 LEU A C 1
ATOM 1416 O O . LEU A 1 174 ? 12.773 18.438 6.656 1 89.69 174 LEU A O 1
ATOM 1420 N N . PHE A 1 175 ? 10.719 19.109 7.012 1 93.44 175 PHE A N 1
ATOM 1421 C CA . PHE A 1 175 ? 10.688 19.844 5.75 1 93.44 175 PHE A CA 1
ATOM 1422 C C . PHE A 1 175 ? 11.727 20.953 5.746 1 93.44 175 PHE A C 1
ATOM 1424 O O . PHE A 1 175 ? 12.461 21.125 4.766 1 93.44 175 PHE A O 1
ATOM 1431 N N . ALA A 1 176 ? 11.836 21.672 6.84 1 91.44 176 ALA A N 1
ATOM 1432 C CA . ALA A 1 176 ? 12.828 22.734 6.945 1 91.44 176 ALA A CA 1
ATOM 1433 C C . ALA A 1 176 ? 14.25 22.172 6.922 1 91.44 176 ALA A C 1
ATOM 1435 O O . ALA A 1 176 ? 15.125 22.719 6.246 1 91.44 176 ALA A O 1
ATOM 1436 N N . VAL A 1 177 ? 14.469 21.062 7.613 1 86.75 177 VAL A N 1
ATOM 1437 C CA . VAL A 1 177 ? 15.773 20.406 7.691 1 86.75 177 VAL A CA 1
ATOM 1438 C C . VAL A 1 177 ? 16.25 20.047 6.289 1 86.75 177 VAL A C 1
ATOM 1440 O O . VAL A 1 177 ? 17.453 20.156 5.988 1 86.75 177 VAL A O 1
ATOM 1443 N N . HIS A 1 178 ? 15.32 19.672 5.422 1 90.19 178 HIS A N 1
ATOM 1444 C CA . HIS A 1 178 ? 15.695 19.188 4.098 1 90.19 178 HIS A CA 1
ATOM 1445 C C . HIS A 1 178 ? 15.391 20.234 3.023 1 90.19 178 HIS A C 1
ATOM 1447 O O . HIS A 1 178 ? 15.359 19.906 1.833 1 90.19 178 HIS A O 1
ATOM 1453 N N . SER A 1 179 ? 15.047 21.422 3.412 1 92.5 179 SER A N 1
ATOM 1454 C CA . SER A 1 179 ? 14.82 22.562 2.529 1 92.5 179 SER A CA 1
ATOM 1455 C C . SER A 1 179 ? 13.656 22.297 1.577 1 92.5 179 SER A C 1
ATOM 1457 O O . SER A 1 179 ? 13.742 22.609 0.386 1 92.5 179 SER A O 1
ATOM 1459 N N . ILE A 1 180 ? 12.68 21.625 2.094 1 95.06 180 ILE A N 1
ATOM 1460 C CA . ILE A 1 180 ? 11.438 21.469 1.343 1 95.06 180 ILE A CA 1
ATOM 1461 C C . ILE A 1 180 ? 10.492 22.625 1.642 1 95.06 180 ILE A C 1
ATOM 1463 O O . ILE A 1 180 ? 10.07 22.812 2.785 1 95.06 180 ILE A O 1
ATOM 1467 N N . ASP A 1 181 ? 10.164 23.422 0.621 1 95.38 181 ASP A N 1
ATOM 1468 C CA . ASP A 1 181 ? 9.375 24.641 0.741 1 95.38 181 ASP A CA 1
ATOM 1469 C C . ASP A 1 181 ? 7.918 24.391 0.363 1 95.38 181 ASP A C 1
ATOM 1471 O O . ASP A 1 181 ? 7.59 24.266 -0.818 1 95.38 181 ASP A O 1
ATOM 1475 N N . LEU A 1 182 ? 7.016 24.422 1.279 1 97 182 LEU A N 1
ATOM 1476 C CA . LEU A 1 182 ? 5.602 24.156 1.037 1 97 182 LEU A CA 1
ATOM 1477 C C . LEU A 1 182 ? 4.898 25.375 0.467 1 97 182 LEU A C 1
ATOM 1479 O O . LEU A 1 182 ? 3.75 25.297 0.031 1 97 182 LEU A O 1
ATOM 1483 N N . SER A 1 183 ? 5.574 26.547 0.426 1 96.88 183 SER A N 1
ATOM 1484 C CA . SER A 1 183 ? 4.965 27.734 -0.157 1 96.88 183 SER A CA 1
ATOM 1485 C C . SER A 1 183 ? 4.617 27.516 -1.626 1 96.88 183 SER A C 1
ATOM 1487 O O . SER A 1 183 ? 3.746 28.203 -2.172 1 96.88 183 SER A O 1
ATOM 1489 N N . ALA A 1 184 ? 5.258 26.594 -2.287 1 97 184 ALA A N 1
ATOM 1490 C CA . ALA A 1 184 ? 5.012 26.25 -3.688 1 97 184 ALA A CA 1
ATOM 1491 C C . ALA A 1 184 ? 3.73 25.438 -3.842 1 97 184 ALA A C 1
ATOM 1493 O O . ALA A 1 184 ? 3.268 25.203 -4.961 1 97 184 ALA A O 1
ATOM 1494 N N . TYR A 1 185 ? 3.115 25.047 -2.709 1 98.44 185 TYR A N 1
ATOM 1495 C CA . TYR A 1 185 ? 1.933 24.188 -2.701 1 98.44 185 TYR A CA 1
ATOM 1496 C C . TYR A 1 185 ? 0.794 24.844 -1.924 1 98.44 185 TYR A C 1
ATOM 1498 O O . TYR A 1 185 ? 0.441 24.391 -0.833 1 98.44 185 TYR A O 1
ATOM 1506 N N . PRO A 1 186 ? 0.103 25.844 -2.5 1 98.56 186 PRO A N 1
ATOM 1507 C CA . PRO A 1 186 ? -0.915 26.609 -1.775 1 98.56 186 PRO A CA 1
ATOM 1508 C C . PRO A 1 186 ? -2.131 25.766 -1.402 1 98.56 186 PRO A C 1
ATOM 1510 O O . PRO A 1 186 ? -2.75 26 -0.359 1 98.56 186 PRO A O 1
ATOM 1513 N N . LYS A 1 187 ? -2.529 24.812 -2.273 1 98.81 187 LYS A N 1
ATOM 1514 C CA . LYS A 1 187 ? -3.686 23.984 -1.957 1 98.81 187 LYS A CA 1
ATOM 1515 C C . LYS A 1 187 ? -3.385 23.047 -0.791 1 98.81 187 LYS A C 1
ATOM 1517 O O . LYS A 1 187 ? -4.246 22.797 0.057 1 98.81 187 LYS A O 1
ATOM 1522 N N . ILE A 1 188 ? -2.166 22.516 -0.729 1 98.81 188 ILE A N 1
ATOM 1523 C CA . ILE A 1 188 ? -1.758 21.688 0.407 1 98.81 188 ILE A CA 1
ATOM 1524 C C . ILE A 1 188 ? -1.807 22.531 1.687 1 98.81 188 ILE A C 1
ATOM 1526 O O . ILE A 1 188 ? -2.289 22.062 2.721 1 98.81 188 ILE A O 1
ATOM 1530 N N . ASN A 1 189 ? -1.282 23.766 1.625 1 98.62 189 ASN A N 1
ATOM 1531 C CA . ASN A 1 189 ? -1.282 24.625 2.809 1 98.62 189 ASN A CA 1
ATOM 1532 C C . ASN A 1 189 ? -2.697 24.875 3.316 1 98.62 189 ASN A C 1
ATOM 1534 O O . ASN A 1 189 ? -2.955 24.797 4.52 1 98.62 189 ASN A O 1
ATOM 1538 N N . GLN A 1 190 ? -3.572 25.188 2.41 1 98.69 190 GLN A N 1
ATOM 1539 C CA . GLN A 1 190 ? -4.973 25.375 2.775 1 98.69 190 GLN A CA 1
ATOM 1540 C C . GLN A 1 190 ? -5.555 24.109 3.387 1 98.69 190 GLN A C 1
ATOM 1542 O O . GLN A 1 190 ? -6.266 24.156 4.395 1 98.69 190 GLN A O 1
ATOM 1547 N N . TRP A 1 191 ? -5.297 23 2.779 1 98.88 191 TRP A N 1
ATOM 1548 C CA . TRP A 1 191 ? -5.777 21.703 3.207 1 98.88 191 TRP A CA 1
ATOM 1549 C C . TRP A 1 191 ? -5.242 21.344 4.59 1 98.88 191 TRP A C 1
ATOM 1551 O O . TRP A 1 191 ? -5.973 20.812 5.43 1 98.88 191 TRP A O 1
ATOM 1561 N N . LEU A 1 192 ? -3.928 21.625 4.871 1 98.75 192 LEU A N 1
ATOM 1562 C CA . LEU A 1 192 ? -3.328 21.375 6.176 1 98.75 192 LEU A CA 1
ATOM 1563 C C . LEU A 1 192 ? -4.082 22.125 7.27 1 98.75 192 LEU A C 1
ATOM 1565 O O . LEU A 1 192 ? -4.398 21.547 8.312 1 98.75 192 LEU A O 1
ATOM 1569 N N . THR A 1 193 ? -4.395 23.344 6.996 1 98.44 193 THR A N 1
ATOM 1570 C CA . THR A 1 193 ? -5.141 24.156 7.945 1 98.44 193 THR A CA 1
ATOM 1571 C C . THR A 1 193 ? -6.539 23.578 8.172 1 98.44 193 THR A C 1
ATOM 1573 O O . THR A 1 193 ? -7 23.5 9.312 1 98.44 193 THR A O 1
ATOM 1576 N N . ALA A 1 194 ? -7.219 23.219 7.129 1 98.81 194 ALA A N 1
ATOM 1577 C CA . ALA A 1 194 ? -8.555 22.641 7.23 1 98.81 194 ALA A CA 1
ATOM 1578 C C . ALA A 1 194 ? -8.523 21.359 8.062 1 98.81 194 ALA A C 1
ATOM 1580 O O . ALA A 1 194 ? -9.406 21.125 8.891 1 98.81 194 ALA A O 1
ATOM 1581 N N . CYS A 1 195 ? -7.527 20.531 7.816 1 98.81 195 CYS A N 1
ATOM 1582 C CA . CYS A 1 195 ? -7.391 19.266 8.547 1 98.81 195 CYS A CA 1
ATOM 1583 C C . CYS A 1 195 ? -7.266 19.516 10.047 1 98.81 195 CYS A C 1
ATOM 1585 O O . CYS A 1 195 ? -7.844 18.797 10.852 1 98.81 195 CYS A O 1
ATOM 1587 N N . GLU A 1 196 ? -6.559 20.516 10.422 1 98.31 196 GLU A N 1
ATOM 1588 C CA . GLU A 1 196 ? -6.289 20.797 11.828 1 98.31 196 GLU A CA 1
ATOM 1589 C C . GLU A 1 196 ? -7.547 21.281 12.547 1 98.31 196 GLU A C 1
ATOM 1591 O O . GLU A 1 196 ? -7.598 21.297 13.773 1 98.31 196 GLU A O 1
ATOM 1596 N N . GLY A 1 197 ? -8.547 21.641 11.789 1 98.56 197 GLY A N 1
ATOM 1597 C CA . GLY A 1 197 ? -9.82 22.062 12.359 1 98.56 197 GLY A CA 1
ATOM 1598 C C . GLY A 1 197 ? -10.797 20.906 12.547 1 98.56 197 GLY A C 1
ATOM 1599 O O . GLY A 1 197 ? -11.859 21.078 13.141 1 98.56 197 GLY A O 1
ATOM 1600 N N . LEU A 1 198 ? -10.469 19.75 12.117 1 98.81 198 LEU A N 1
ATOM 1601 C CA . LEU A 1 198 ? -11.367 18.609 12.203 1 98.81 198 LEU A CA 1
ATOM 1602 C C . LEU A 1 198 ? -11.422 18.062 13.625 1 98.81 198 LEU A C 1
ATOM 1604 O O . LEU A 1 198 ? -10.43 18.109 14.352 1 98.81 198 LEU A O 1
ATOM 1608 N N . ALA A 1 199 ? -12.57 17.469 13.969 1 98.62 199 ALA A N 1
ATOM 1609 C CA . ALA A 1 199 ? -12.727 16.828 15.266 1 98.62 199 ALA A CA 1
ATOM 1610 C C . ALA A 1 199 ? -11.688 15.727 15.461 1 98.62 199 ALA A C 1
ATOM 1612 O O . ALA A 1 199 ? -11.375 14.992 14.523 1 98.62 199 ALA A O 1
ATOM 1613 N N . GLY A 1 200 ? -11.141 15.695 16.688 1 98.44 200 GLY A N 1
ATOM 1614 C CA . GLY A 1 200 ? -10.211 14.633 17.031 1 98.44 200 GLY A CA 1
ATOM 1615 C C . GLY A 1 200 ? -8.766 14.984 16.75 1 98.44 200 GLY A C 1
ATOM 1616 O O . GLY A 1 200 ? -7.852 14.281 17.188 1 98.44 200 GLY A O 1
ATOM 1617 N N . TYR A 1 201 ? -8.484 16.062 16.047 1 98.44 201 TYR A N 1
ATOM 1618 C CA . TYR A 1 201 ? -7.129 16.453 15.68 1 98.44 201 TYR A CA 1
ATOM 1619 C C . TYR A 1 201 ? -6.27 16.656 16.922 1 98.44 201 TYR A C 1
ATOM 1621 O O . TYR A 1 201 ? -5.203 16.062 17.047 1 98.44 201 TYR A O 1
ATOM 1629 N N . GLU A 1 202 ? -6.754 17.438 17.859 1 97 202 GLU A N 1
ATOM 1630 C CA . GLU A 1 202 ? -5.977 17.766 19.047 1 97 202 GLU A CA 1
ATOM 1631 C C . GLU A 1 202 ? -5.684 16.516 19.875 1 97 202 GLU A C 1
ATOM 1633 O O . GLU A 1 202 ? -4.555 16.312 20.328 1 97 202 GLU A O 1
ATOM 1638 N N . GLN A 1 203 ? -6.672 15.742 20.031 1 96.25 203 GLN A N 1
ATOM 1639 C CA . GLN A 1 203 ? -6.527 14.523 20.828 1 96.25 203 GLN A CA 1
ATOM 1640 C C . GLN A 1 203 ? -5.523 13.57 20.188 1 96.25 203 GLN A C 1
ATOM 1642 O O . GLN A 1 203 ? -4.656 13.023 20.875 1 96.25 203 GLN A O 1
ATOM 1647 N N . SER A 1 204 ? -5.578 13.367 18.906 1 97 204 SER A N 1
ATOM 1648 C CA . SER A 1 204 ? -4.754 12.383 18.203 1 97 204 SER A CA 1
ATOM 1649 C C . SER A 1 204 ? -3.312 12.867 18.078 1 97 204 SER A C 1
ATOM 1651 O O . SER A 1 204 ? -2.395 12.055 17.938 1 97 204 SER A O 1
ATOM 1653 N N . HIS A 1 205 ? -3.076 14.203 18.109 1 96.44 205 HIS A N 1
ATOM 1654 C CA . HIS A 1 205 ? -1.743 14.742 17.875 1 96.44 205 HIS A CA 1
ATOM 1655 C C . HIS A 1 205 ? -1.118 15.273 19.156 1 96.44 205 HIS A C 1
ATOM 1657 O O . HIS A 1 205 ? -0.038 15.867 19.125 1 96.44 205 HIS A O 1
ATOM 1663 N N . ALA A 1 206 ? -1.771 15.016 20.281 1 94.69 206 ALA A N 1
ATOM 1664 C CA . ALA A 1 206 ? -1.294 15.523 21.562 1 94.69 206 ALA A CA 1
ATOM 1665 C C . ALA A 1 206 ? 0.106 15.008 21.875 1 94.69 206 ALA A C 1
ATOM 1667 O O . ALA A 1 206 ? 0.983 15.766 22.281 1 94.69 206 ALA A O 1
ATOM 1668 N N . ALA A 1 207 ? 0.339 13.727 21.656 1 90.94 207 ALA A N 1
ATOM 1669 C CA . ALA A 1 207 ? 1.625 13.109 21.969 1 90.94 207 ALA A CA 1
ATOM 1670 C C . ALA A 1 207 ? 2.725 13.648 21.047 1 90.94 207 ALA A C 1
ATOM 1672 O O . ALA A 1 207 ? 3.875 13.797 21.469 1 90.94 207 ALA A O 1
ATOM 1673 N N . LEU A 1 208 ? 2.393 13.875 19.844 1 89.88 208 LEU A N 1
ATOM 1674 C CA . LEU A 1 208 ? 3.357 14.383 18.875 1 89.88 208 LEU A CA 1
ATOM 1675 C C . LEU A 1 208 ? 3.854 15.766 19.266 1 89.88 208 LEU A C 1
ATOM 1677 O O . LEU A 1 208 ? 5.02 16.109 19.047 1 89.88 208 LEU A O 1
ATOM 1681 N N . LYS A 1 209 ? 2.957 16.547 19.797 1 87 209 LYS A N 1
ATOM 1682 C CA . LYS A 1 209 ? 3.287 17.891 20.234 1 87 209 LYS A CA 1
ATOM 1683 C C . LYS A 1 209 ? 4.262 17.875 21.406 1 87 209 LYS A C 1
ATOM 1685 O O . LYS A 1 209 ? 5.027 18.828 21.594 1 87 209 LYS A O 1
ATOM 1690 N N . GLN A 1 210 ? 4.25 16.828 22.125 1 81.62 210 GLN A N 1
ATOM 1691 C CA . GLN A 1 210 ? 5.055 16.719 23.344 1 81.62 210 GLN A CA 1
ATOM 1692 C C . GLN A 1 210 ? 6.395 16.047 23.062 1 81.62 210 GLN A C 1
ATOM 1694 O O . GLN A 1 210 ? 7.32 16.141 23.859 1 81.62 210 GLN A O 1
ATOM 1699 N N . CYS A 1 211 ? 6.426 15.367 22.016 1 71.19 211 CYS A N 1
ATOM 1700 C CA . CYS A 1 211 ? 7.609 14.555 21.75 1 71.19 211 CYS A CA 1
ATOM 1701 C C . CYS A 1 211 ? 8.719 15.398 21.141 1 71.19 211 CYS A C 1
ATOM 1703 O O . CYS A 1 211 ? 8.461 16.281 20.328 1 71.19 211 CYS A O 1
ATOM 1705 N N . SER A 1 212 ? 9.922 15.062 21.75 1 62.66 212 SER A N 1
ATOM 1706 C CA . SER A 1 212 ? 11.094 15.656 21.109 1 62.66 212 SER A CA 1
ATOM 1707 C C . SER A 1 212 ? 11.344 15.047 19.734 1 62.66 212 SER A C 1
ATOM 1709 O O . SER A 1 212 ? 10.961 13.906 19.469 1 62.66 212 SER A O 1
ATOM 1711 N N . VAL A 1 213 ? 11.945 15.844 18.906 1 62.16 213 VAL A N 1
ATOM 1712 C CA . VAL A 1 213 ? 12.273 15.406 17.562 1 62.16 213 VAL A CA 1
ATOM 1713 C C . VAL A 1 213 ? 13.055 14.094 17.625 1 62.16 213 VAL A C 1
ATOM 1715 O O . VAL A 1 213 ? 12.859 13.211 16.781 1 62.16 213 VAL A O 1
ATOM 1718 N N . SER A 1 214 ? 13.75 14.008 18.656 1 60.03 214 SER A N 1
ATOM 1719 C CA . SER A 1 214 ? 14.617 12.836 18.781 1 60.03 214 SER A CA 1
ATOM 1720 C C . SER A 1 214 ? 13.797 11.578 19.047 1 60.03 214 SER A C 1
ATOM 1722 O O . SER A 1 214 ? 14.117 10.508 18.516 1 60.03 214 SER A O 1
ATOM 1724 N N . PHE A 1 215 ? 12.859 11.656 19.797 1 58.75 215 PHE A N 1
ATOM 1725 C CA . PHE A 1 215 ? 12.031 10.508 20.109 1 58.75 215 PHE A CA 1
ATOM 1726 C C . PHE A 1 215 ? 11.188 10.102 18.906 1 58.75 215 PHE A C 1
ATOM 1728 O O . PHE A 1 215 ? 11.031 8.906 18.625 1 58.75 215 PHE A O 1
ATOM 1735 N N . VAL A 1 216 ? 10.703 11.008 18.234 1 60.75 216 VAL A N 1
ATOM 1736 C CA . VAL A 1 216 ? 9.938 10.734 17.031 1 60.75 216 VAL A CA 1
ATOM 1737 C C . VAL A 1 216 ? 10.805 9.977 16.031 1 60.75 216 VAL A C 1
ATOM 1739 O O . VAL A 1 216 ? 10.352 9.016 15.398 1 60.75 216 VAL A O 1
ATOM 1742 N N . PHE A 1 217 ? 11.984 10.328 16.203 1 61.22 217 PHE A N 1
ATOM 1743 C CA . PHE A 1 217 ? 12.961 9.773 15.273 1 61.22 217 PHE A CA 1
ATOM 1744 C C . PHE A 1 217 ? 13.18 8.289 15.547 1 61.22 217 PHE A C 1
ATOM 1746 O O . PHE A 1 217 ? 13.195 7.477 14.625 1 61.22 217 PHE A O 1
ATOM 1753 N N . PHE A 1 218 ? 13.352 8.062 16.781 1 58.66 218 PHE A N 1
ATOM 1754 C CA . PHE A 1 218 ? 13.617 6.684 17.188 1 58.66 218 PHE A CA 1
ATOM 1755 C C . PHE A 1 218 ? 12.453 5.777 16.812 1 58.66 218 PHE A C 1
ATOM 1757 O O . PHE A 1 218 ? 12.656 4.688 16.266 1 58.66 218 PHE A O 1
ATOM 1764 N N . LEU A 1 219 ? 11.375 6.223 16.891 1 55.56 219 LEU A N 1
ATOM 1765 C CA . LEU A 1 219 ? 10.188 5.391 16.688 1 55.56 219 LEU A CA 1
ATOM 1766 C C . LEU A 1 219 ? 9.93 5.152 15.211 1 55.56 219 LEU A C 1
ATOM 1768 O O . LEU A 1 219 ? 9.531 4.055 14.812 1 55.56 219 LEU A O 1
ATOM 1772 N N . VAL A 1 220 ? 10.172 6.113 14.445 1 55.62 220 VAL A N 1
ATOM 1773 C CA . VAL A 1 220 ? 9.922 5.992 13.016 1 55.62 220 VAL A CA 1
ATOM 1774 C C . VAL A 1 220 ? 10.875 4.969 12.406 1 55.62 220 VAL A C 1
ATOM 1776 O O . VAL A 1 220 ? 10.484 4.176 11.547 1 55.62 220 VAL A O 1
ATOM 1779 N N . LEU A 1 221 ? 12.016 4.938 12.922 1 56.22 221 LEU A N 1
ATOM 1780 C CA . LEU A 1 221 ? 13.047 4.043 12.406 1 56.22 221 LEU A CA 1
ATOM 1781 C C . LEU A 1 221 ? 12.773 2.602 12.82 1 56.22 221 LEU A C 1
ATOM 1783 O O . LEU A 1 221 ? 12.984 1.674 12.031 1 56.22 221 LEU A O 1
ATOM 1787 N N . VAL A 1 222 ? 12.352 2.508 14.031 1 51.47 222 VAL A N 1
ATOM 1788 C CA . VAL A 1 222 ? 12.094 1.168 14.547 1 51.47 222 VAL A CA 1
ATOM 1789 C C . VAL A 1 222 ? 10.906 0.553 13.82 1 51.47 222 VAL A C 1
ATOM 1791 O O . VAL A 1 222 ? 10.875 -0.655 13.57 1 51.47 222 VAL A O 1
ATOM 1794 N N . ALA A 1 223 ? 10.047 1.455 13.453 1 51.12 223 ALA A N 1
ATOM 1795 C CA . ALA A 1 223 ? 8.836 0.97 12.805 1 51.12 223 ALA A CA 1
ATOM 1796 C C . ALA A 1 223 ? 9.094 0.624 11.344 1 51.12 223 ALA A C 1
ATOM 1798 O O . ALA A 1 223 ? 8.453 -0.27 10.781 1 51.12 223 ALA A O 1
ATOM 1799 N N . ALA A 1 224 ? 9.867 1.434 10.68 1 49.59 224 ALA A N 1
ATOM 1800 C CA . ALA A 1 224 ? 10.023 1.314 9.234 1 49.59 224 ALA A CA 1
ATOM 1801 C C . ALA A 1 224 ? 11.188 0.393 8.883 1 49.59 224 ALA A C 1
ATOM 1803 O O . ALA A 1 224 ? 11.234 -0.166 7.781 1 49.59 224 ALA A O 1
ATOM 1804 N N . THR A 1 225 ? 12.406 0.438 9.672 1 46.94 225 THR A N 1
ATOM 1805 C CA . THR A 1 225 ? 13.641 -0.192 9.219 1 46.94 225 THR A CA 1
ATOM 1806 C C . THR A 1 225 ? 13.828 -1.557 9.867 1 46.94 225 THR A C 1
ATOM 1808 O O . THR A 1 225 ? 13.758 -1.678 11.094 1 46.94 225 THR A O 1
ATOM 1811 N N . PRO A 1 226 ? 13.742 -2.576 9.031 1 39.62 226 PRO A N 1
ATOM 1812 C CA . PRO A 1 226 ? 14.234 -3.836 9.594 1 39.62 226 PRO A CA 1
ATOM 1813 C C . PRO A 1 226 ? 15.633 -3.707 10.203 1 39.62 226 PRO A C 1
ATOM 1815 O O . PRO A 1 226 ? 16.266 -4.715 10.508 1 39.62 226 PRO A O 1
ATOM 1818 N N . TRP A 1 227 ? 16.219 -2.57 10.156 1 36.97 227 TRP A N 1
ATOM 1819 C CA . TRP A 1 227 ? 17.625 -2.461 10.523 1 36.97 227 TRP A CA 1
ATOM 1820 C C . TRP A 1 227 ? 17.812 -2.678 12.016 1 36.97 227 TRP A C 1
ATOM 1822 O O . TRP A 1 227 ? 17.781 -1.726 12.797 1 36.97 227 TRP A O 1
ATOM 1832 N N . LYS A 1 228 ? 17.016 -3.506 12.547 1 37.66 228 LYS A N 1
ATOM 1833 C CA . LYS A 1 228 ? 17.203 -3.66 13.984 1 37.66 228 LYS A CA 1
ATOM 1834 C C . LYS A 1 228 ? 18.688 -3.703 14.352 1 37.66 228 LYS A C 1
ATOM 1836 O O . LYS A 1 228 ? 19.047 -3.586 15.523 1 37.66 228 LYS A O 1
ATOM 1841 N N . ARG A 1 229 ? 19.453 -4.594 13.539 1 34.59 229 ARG A N 1
ATOM 1842 C CA . ARG A 1 229 ? 20.578 -5.18 14.273 1 34.59 229 ARG A CA 1
ATOM 1843 C C . ARG A 1 229 ? 21.703 -4.16 14.461 1 34.59 229 ARG A C 1
ATOM 1845 O O . ARG A 1 229 ? 22.781 -4.512 14.914 1 34.59 229 ARG A O 1
ATOM 1852 N N . VAL A 1 230 ? 21.797 -3.082 13.742 1 30.2 230 VAL A N 1
ATOM 1853 C CA . VAL A 1 230 ? 22.953 -2.34 14.211 1 30.2 230 VAL A CA 1
ATOM 1854 C C . VAL A 1 230 ? 22.594 -1.517 15.438 1 30.2 230 VAL A C 1
ATOM 1856 O O . VAL A 1 230 ? 21.75 -0.623 15.367 1 30.2 230 VAL A O 1
ATOM 1859 N N . GLY A 1 231 ? 22.5 -2.039 16.516 1 27.55 231 GLY A N 1
ATOM 1860 C CA . GLY A 1 231 ? 22.422 -1.414 17.828 1 27.55 231 GLY A CA 1
ATOM 1861 C C . GLY A 1 231 ? 23.062 -0.039 17.875 1 27.55 231 GLY A C 1
ATOM 1862 O O . GLY A 1 231 ? 24.016 0.23 17.141 1 27.55 231 GLY A O 1
ATOM 1863 N N . PRO A 1 232 ? 22.469 1.01 18.156 1 26.45 232 PRO A N 1
ATOM 1864 C CA . PRO A 1 232 ? 23.375 2.076 18.578 1 26.45 232 PRO A CA 1
ATOM 1865 C C . PRO A 1 232 ? 24.5 1.569 19.484 1 26.45 232 PRO A C 1
ATOM 1867 O O . PRO A 1 232 ? 24.25 0.741 20.359 1 26.45 232 PRO A O 1
ATOM 1870 N N . VAL A 1 233 ? 25.734 1.433 19.062 1 24.7 233 VAL A N 1
ATOM 1871 C CA . VAL A 1 233 ? 26.844 1.571 20.016 1 24.7 233 VAL A CA 1
ATOM 1872 C C . VAL A 1 233 ? 26.594 2.773 20.922 1 24.7 233 VAL A C 1
ATOM 1874 O O . VAL A 1 233 ? 26.578 3.916 20.453 1 24.7 233 VAL A O 1
ATOM 1877 N N . TRP A 1 234 ? 25.625 2.744 21.75 1 19.14 234 TRP A N 1
ATOM 1878 C CA . TRP A 1 234 ? 25.609 3.727 22.828 1 19.14 234 TRP A CA 1
ATOM 1879 C C . TRP A 1 234 ? 27.031 4.051 23.281 1 19.14 234 TRP A C 1
ATOM 1881 O O . TRP A 1 234 ? 27.859 3.15 23.453 1 19.14 234 TRP A O 1
ATOM 1891 N N . CYS A 1 235 ? 27.312 5.395 23.141 1 17.44 235 CYS A N 1
ATOM 1892 C CA . CYS A 1 235 ? 28.344 5.91 24.031 1 17.44 235 CYS A CA 1
ATOM 1893 C C . CYS A 1 235 ? 28.047 5.527 25.484 1 17.44 235 CYS A C 1
ATOM 1895 O O . CYS A 1 235 ? 26.891 5.5 25.891 1 17.44 235 CYS A O 1
ATOM 1897 N N . MET B 1 1 ? -16.672 1.013 -20.484 1 96.5 1 MET B N 1
ATOM 1898 C CA . MET B 1 1 ? -15.641 0.985 -19.453 1 96.5 1 MET B CA 1
ATOM 1899 C C . MET B 1 1 ? -14.305 0.529 -20.031 1 96.5 1 MET B C 1
ATOM 1901 O O . MET B 1 1 ? -14.211 -0.559 -20.609 1 96.5 1 MET B O 1
ATOM 1905 N N . LYS B 1 2 ? -13.375 1.391 -19.984 1 97.75 2 LYS B N 1
ATOM 1906 C CA . LYS B 1 2 ? -12.039 1.156 -20.547 1 97.75 2 LYS B CA 1
ATOM 1907 C C . LYS B 1 2 ? -11.016 0.957 -19.438 1 97.75 2 LYS B C 1
ATOM 1909 O O . LYS B 1 2 ? -11.039 1.659 -18.422 1 97.75 2 LYS B O 1
ATOM 1914 N N . ILE B 1 3 ? -10.102 -0.017 -19.656 1 98.5 3 ILE B N 1
ATOM 1915 C CA . ILE B 1 3 ? -8.984 -0.224 -18.75 1 98.5 3 ILE B CA 1
ATOM 1916 C C . ILE B 1 3 ? -7.664 -0.164 -19.516 1 98.5 3 ILE B C 1
ATOM 1918 O O . ILE B 1 3 ? -7.414 -0.991 -20.391 1 98.5 3 ILE B O 1
ATOM 1922 N N . PHE B 1 4 ? -6.883 0.861 -19.281 1 98.31 4 PHE B N 1
ATOM 1923 C CA . PHE B 1 4 ? -5.508 0.874 -19.766 1 98.31 4 PHE B CA 1
ATOM 1924 C C . PHE B 1 4 ? -4.652 -0.121 -19 1 98.31 4 PHE B C 1
ATOM 1926 O O . PHE B 1 4 ? -4.617 -0.091 -17.766 1 98.31 4 PHE B O 1
ATOM 1933 N N . THR B 1 5 ? -3.992 -0.985 -19.703 1 97.38 5 THR B N 1
ATOM 1934 C CA . THR B 1 5 ? -3.336 -2.113 -19.062 1 97.38 5 THR B CA 1
ATOM 1935 C C . THR B 1 5 ? -2.023 -2.451 -19.766 1 97.38 5 THR B C 1
ATOM 1937 O O . THR B 1 5 ? -1.663 -1.817 -20.75 1 97.38 5 THR B O 1
ATOM 1940 N N . MET B 1 6 ? -1.256 -3.314 -19.141 1 94.94 6 MET B N 1
ATOM 1941 C CA . MET B 1 6 ? -0.044 -3.949 -19.656 1 94.94 6 MET B CA 1
ATOM 1942 C C . MET B 1 6 ? 0.132 -5.344 -19.062 1 94.94 6 MET B C 1
ATOM 1944 O O . MET B 1 6 ? 0.382 -5.488 -17.875 1 94.94 6 MET B O 1
ATOM 1948 N N . PRO B 1 7 ? 0.06 -6.379 -19.891 1 92.25 7 PRO B N 1
ATOM 1949 C CA . PRO B 1 7 ? -0.003 -7.758 -19.391 1 92.25 7 PRO B CA 1
ATOM 1950 C C . PRO B 1 7 ? 1.227 -8.148 -18.578 1 92.25 7 PRO B C 1
ATOM 1952 O O . PRO B 1 7 ? 1.141 -9.016 -17.703 1 92.25 7 PRO B O 1
ATOM 1955 N N . ILE B 1 8 ? 2.305 -7.5 -18.812 1 90.75 8 ILE B N 1
ATOM 1956 C CA . ILE B 1 8 ? 3.535 -7.867 -18.125 1 90.75 8 ILE B CA 1
ATOM 1957 C C . ILE B 1 8 ? 3.576 -7.203 -16.75 1 90.75 8 ILE B C 1
ATOM 1959 O O . ILE B 1 8 ? 4.336 -7.621 -15.875 1 90.75 8 ILE B O 1
ATOM 1963 N N . SER B 1 9 ? 2.824 -6.176 -16.578 1 92.06 9 SER B N 1
ATOM 1964 C CA . SER B 1 9 ? 2.709 -5.492 -15.289 1 92.06 9 SER B CA 1
ATOM 1965 C C . SER B 1 9 ? 1.937 -6.336 -14.281 1 92.06 9 SER B C 1
ATOM 1967 O O . SER B 1 9 ? 0.795 -6.727 -14.539 1 92.06 9 SER B O 1
ATOM 1969 N N . GLN B 1 10 ? 2.533 -6.605 -13.164 1 94.88 10 GLN B N 1
ATOM 1970 C CA . GLN B 1 10 ? 1.933 -7.488 -12.172 1 94.88 10 GLN B CA 1
ATOM 1971 C C . GLN B 1 10 ? 0.603 -6.93 -11.672 1 94.88 10 GLN B C 1
ATOM 1973 O O . GLN B 1 10 ? -0.401 -7.645 -11.633 1 94.88 10 GLN B O 1
ATOM 1978 N N . PRO B 1 11 ? 0.546 -5.598 -11.305 1 96.69 11 PRO B N 1
ATOM 1979 C CA . PRO B 1 11 ? -0.737 -5.074 -10.828 1 96.69 11 PRO B CA 1
ATOM 1980 C C . PRO B 1 11 ? -1.814 -5.086 -11.914 1 96.69 11 PRO B C 1
ATOM 1982 O O . PRO B 1 11 ? -2.977 -5.383 -11.625 1 96.69 11 PRO B O 1
ATOM 1985 N N . ALA B 1 12 ? -1.437 -4.785 -13.117 1 97.31 12 ALA B N 1
ATOM 1986 C CA . ALA B 1 12 ? -2.402 -4.785 -14.211 1 97.31 12 ALA B CA 1
ATOM 1987 C C . ALA B 1 12 ? -2.854 -6.207 -14.547 1 97.31 12 ALA B C 1
ATOM 1989 O O . ALA B 1 12 ? -4.031 -6.438 -14.828 1 97.31 12 ALA B O 1
ATOM 1990 N N . ARG B 1 13 ? -1.931 -7.117 -14.492 1 97.44 13 ARG B N 1
ATOM 1991 C CA . ARG B 1 13 ? -2.242 -8.516 -14.781 1 97.44 13 ARG B CA 1
ATOM 1992 C C . ARG B 1 13 ? -3.215 -9.078 -13.75 1 97.44 13 ARG B C 1
ATOM 1994 O O . ARG B 1 13 ? -4.121 -9.836 -14.094 1 97.44 13 ARG B O 1
ATOM 2001 N N . ALA B 1 14 ? -2.998 -8.781 -12.5 1 98.69 14 ALA B N 1
ATOM 2002 C CA . ALA B 1 14 ? -3.914 -9.227 -11.453 1 98.69 14 ALA B CA 1
ATOM 2003 C C . ALA B 1 14 ? -5.336 -8.758 -11.727 1 98.69 14 ALA B C 1
ATOM 2005 O O . ALA B 1 14 ? -6.297 -9.508 -11.547 1 98.69 14 ALA B O 1
ATOM 2006 N N . LEU B 1 15 ? -5.504 -7.488 -12.133 1 98.88 15 LEU B N 1
ATOM 2007 C CA . LEU B 1 15 ? -6.816 -6.945 -12.461 1 98.88 15 LEU B CA 1
ATOM 2008 C C . LEU B 1 15 ? -7.414 -7.668 -13.664 1 98.88 15 LEU B C 1
ATOM 2010 O O . LEU B 1 15 ? -8.594 -8.039 -13.648 1 98.88 15 LEU B O 1
ATOM 2014 N N . SER B 1 16 ? -6.59 -7.875 -14.703 1 98.62 16 SER B N 1
ATOM 2015 C CA . SER B 1 16 ? -7.066 -8.602 -15.875 1 98.62 16 SER B CA 1
ATOM 2016 C C . SER B 1 16 ? -7.512 -10.016 -15.508 1 98.62 16 SER B C 1
ATOM 2018 O O . SER B 1 16 ? -8.531 -10.5 -16 1 98.62 16 SER B O 1
ATOM 2020 N N . TRP B 1 17 ? -6.723 -10.641 -14.68 1 98.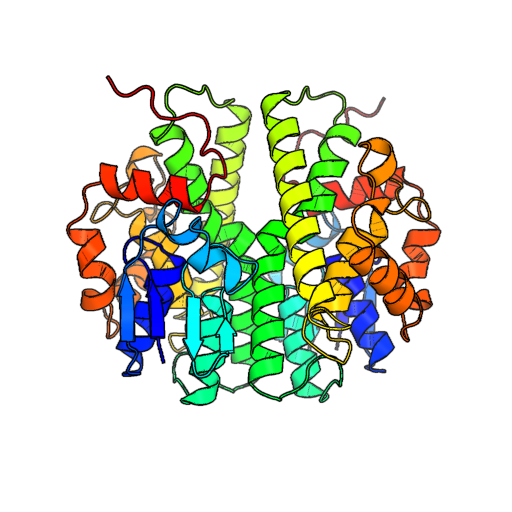88 17 TRP B N 1
ATOM 2021 C CA . TRP B 1 17 ? -7.043 -11.984 -14.211 1 98.88 17 TRP B CA 1
ATOM 2022 C C . TRP B 1 17 ? -8.367 -11.992 -13.453 1 98.88 17 TRP B C 1
ATOM 2024 O O . TRP B 1 17 ? -9.211 -12.859 -13.68 1 98.88 17 TRP B O 1
ATOM 2034 N N . ALA B 1 18 ? -8.609 -11.031 -12.555 1 98.94 18 ALA B N 1
ATOM 2035 C CA . ALA B 1 18 ? -9.852 -10.938 -11.797 1 98.94 18 ALA B CA 1
ATOM 2036 C C . ALA B 1 18 ? -11.055 -10.766 -12.719 1 98.94 18 ALA B C 1
ATOM 2038 O O . ALA B 1 18 ? -12.086 -11.406 -12.523 1 98.94 18 ALA B O 1
ATOM 2039 N N . CYS B 1 19 ? -10.93 -9.898 -13.711 1 98.81 19 CYS B N 1
ATOM 2040 C CA . CYS B 1 19 ? -12.016 -9.688 -14.672 1 98.81 19 CYS B CA 1
ATOM 2041 C C . CYS B 1 19 ? -12.336 -10.969 -15.422 1 98.81 19 CYS B C 1
ATOM 2043 O O . CYS B 1 19 ? -13.5 -11.312 -15.609 1 98.81 19 CYS B O 1
ATOM 2045 N N . ALA B 1 20 ? -11.32 -11.68 -15.844 1 98.69 20 ALA B N 1
ATOM 2046 C CA . ALA B 1 20 ? -11.508 -12.938 -16.562 1 98.69 20 ALA B CA 1
ATOM 2047 C C . ALA B 1 20 ? -12.164 -13.984 -15.68 1 98.69 20 ALA B C 1
ATOM 2049 O O . ALA B 1 20 ? -13.102 -14.664 -16.094 1 98.69 20 ALA B O 1
ATOM 2050 N N . TYR B 1 21 ? -11.648 -14.102 -14.453 1 98.88 21 TYR B N 1
ATOM 2051 C CA . TYR B 1 21 ? -12.188 -15.055 -13.484 1 98.88 21 TYR B CA 1
ATOM 2052 C C . TYR B 1 21 ? -13.68 -14.82 -13.266 1 98.88 21 TYR B C 1
ATOM 2054 O O . TYR B 1 21 ? -14.461 -15.773 -13.211 1 98.88 21 TYR B O 1
ATOM 2062 N N . GLU B 1 22 ? -14.086 -13.57 -13.172 1 98.81 22 GLU B N 1
ATOM 2063 C CA . GLU B 1 22 ? -15.445 -13.195 -12.781 1 98.81 22 GLU B CA 1
ATOM 2064 C C . GLU B 1 22 ? -16.344 -13.039 -14.008 1 98.81 22 GLU B C 1
ATOM 2066 O O . GLU B 1 22 ? -17.562 -12.867 -13.875 1 98.81 22 GLU B O 1
ATOM 2071 N N . GLY B 1 23 ? -15.766 -13.07 -15.195 1 98.44 23 GLY B N 1
ATOM 2072 C CA . GLY B 1 23 ? -16.516 -12.883 -16.422 1 98.44 23 GLY B CA 1
ATOM 2073 C C . GLY B 1 23 ? -16.953 -11.445 -16.641 1 98.44 23 GLY B C 1
ATOM 2074 O O . GLY B 1 23 ? -17.984 -11.188 -17.266 1 98.44 23 GLY B O 1
ATOM 2075 N N . THR B 1 24 ? -16.281 -10.508 -16 1 98.38 24 THR B N 1
ATOM 2076 C CA . THR B 1 24 ? -16.578 -9.094 -16.172 1 98.38 24 THR B CA 1
ATOM 2077 C C . THR B 1 24 ? -15.977 -8.57 -17.469 1 98.38 24 THR B C 1
ATOM 2079 O O . THR B 1 24 ? -14.75 -8.586 -17.656 1 98.38 24 THR B O 1
ATOM 2082 N N . LYS B 1 25 ? -16.797 -8.039 -18.312 1 96.75 25 LYS B N 1
ATOM 2083 C CA . LYS B 1 25 ? -16.344 -7.527 -19.609 1 96.75 25 LYS B CA 1
ATOM 2084 C C . LYS B 1 25 ? -15.82 -6.102 -19.484 1 96.75 25 LYS B C 1
ATOM 2086 O O . LYS B 1 25 ? -16.516 -5.219 -18.984 1 96.75 25 LYS B O 1
ATOM 2091 N N . VAL B 1 26 ? -14.57 -5.945 -19.938 1 96.81 26 VAL B N 1
ATOM 2092 C CA . VAL B 1 26 ? -13.938 -4.633 -19.969 1 96.81 26 VAL B CA 1
ATOM 2093 C C . VAL B 1 26 ? -13.211 -4.438 -21.297 1 96.81 26 VAL B C 1
ATOM 2095 O O . VAL B 1 26 ? -12.82 -5.41 -21.938 1 96.81 26 VAL B O 1
ATOM 2098 N N . ASP B 1 27 ? -13.156 -3.229 -21.734 1 98.12 27 ASP B N 1
ATOM 2099 C CA . ASP B 1 27 ? -12.359 -2.879 -22.906 1 98.12 27 ASP B CA 1
ATOM 2100 C C . ASP B 1 27 ? -10.914 -2.578 -22.516 1 98.12 27 ASP B C 1
ATOM 2102 O O . ASP B 1 27 ? -10.578 -1.446 -22.156 1 98.12 27 ASP B O 1
ATOM 2106 N N . GLU B 1 28 ? -10.039 -3.545 -22.688 1 97.62 28 GLU B N 1
ATOM 2107 C CA . GLU B 1 28 ? -8.641 -3.373 -22.297 1 97.62 28 GLU B CA 1
ATOM 2108 C C . GLU B 1 28 ? -7.84 -2.709 -23.422 1 97.62 28 GLU B C 1
ATOM 2110 O O . GLU B 1 28 ? -7.957 -3.092 -24.594 1 97.62 28 GLU B O 1
ATOM 2115 N N . VAL B 1 29 ? -7.129 -1.705 -23.109 1 97.69 29 VAL B N 1
ATOM 2116 C CA . VAL B 1 29 ? -6.215 -1.015 -24.016 1 97.69 29 VAL B CA 1
ATOM 2117 C C . VAL B 1 29 ? -4.781 -1.147 -23.5 1 97.69 29 VAL B C 1
ATOM 2119 O O . VAL B 1 29 ? -4.449 -0.631 -22.438 1 97.69 29 VAL B O 1
ATOM 2122 N N . GLN B 1 30 ? -3.951 -1.812 -24.281 1 96.44 30 GLN B N 1
ATOM 2123 C CA . GLN B 1 30 ? -2.562 -1.992 -23.859 1 96.44 30 GLN B CA 1
ATOM 2124 C C . GLN B 1 30 ? -1.731 -0.75 -24.172 1 96.44 30 GLN B C 1
ATOM 2126 O O . GLN B 1 30 ? -1.762 -0.239 -25.297 1 96.44 30 GLN B O 1
ATOM 2131 N N . ILE B 1 31 ? -1.071 -0.225 -23.172 1 95.06 31 ILE B N 1
ATOM 2132 C CA . ILE B 1 31 ? -0.169 0.908 -23.344 1 95.06 31 ILE B CA 1
ATOM 2133 C C . ILE B 1 31 ? 1.165 0.617 -22.672 1 95.06 31 ILE B C 1
ATOM 2135 O O . ILE B 1 31 ? 1.251 -0.269 -21.812 1 95.06 31 ILE B O 1
ATOM 2139 N N . MET B 1 32 ? 2.211 1.332 -23 1 90.5 32 MET B N 1
ATOM 2140 C CA . MET B 1 32 ? 3.553 1.123 -22.469 1 90.5 32 MET B CA 1
ATOM 2141 C C . MET B 1 32 ? 3.82 2.059 -21.297 1 90.5 32 MET B C 1
ATOM 2143 O O . MET B 1 32 ? 3.955 3.27 -21.484 1 90.5 32 MET B O 1
ATOM 2147 N N . PRO B 1 33 ? 3.934 1.418 -20.109 1 89.38 33 PRO B N 1
ATOM 2148 C CA . PRO B 1 33 ? 4.309 2.266 -18.984 1 89.38 33 PRO B CA 1
ATOM 2149 C C . PRO B 1 33 ? 5.652 2.963 -19.188 1 89.38 33 PRO B C 1
ATOM 2151 O O . PRO B 1 33 ? 6.586 2.365 -19.734 1 89.38 33 PRO B O 1
ATOM 2154 N N . GLY B 1 34 ? 5.789 4.207 -18.641 1 83.5 34 GLY B N 1
ATOM 2155 C CA . GLY B 1 34 ? 7.023 4.957 -18.812 1 83.5 34 GLY B CA 1
ATOM 2156 C C . GLY B 1 34 ? 7.082 5.715 -20.125 1 83.5 34 GLY B C 1
ATOM 2157 O O . GLY B 1 34 ? 7.793 6.715 -20.234 1 83.5 34 GLY B O 1
ATOM 2158 N N . LYS B 1 35 ? 6.414 5.254 -21.094 1 89.81 35 LYS B N 1
ATOM 2159 C CA . LYS B 1 35 ? 6.309 5.957 -22.375 1 89.81 35 LYS B CA 1
ATOM 2160 C C . LYS B 1 35 ? 4.926 6.582 -22.547 1 89.81 35 LYS B C 1
ATOM 2162 O O . LYS B 1 35 ? 4.734 7.766 -22.25 1 89.81 35 LYS B O 1
ATOM 2167 N N . ASP B 1 36 ? 3.936 5.715 -22.719 1 93.06 36 ASP B N 1
ATOM 2168 C CA . ASP B 1 36 ? 2.576 6.195 -22.938 1 93.06 36 ASP B CA 1
ATOM 2169 C C . ASP B 1 36 ? 2.023 6.871 -21.672 1 93.06 36 ASP B C 1
ATOM 2171 O O . ASP B 1 36 ? 1.284 7.852 -21.766 1 93.06 36 ASP B O 1
ATOM 2175 N N . THR B 1 37 ? 2.373 6.398 -20.5 1 93.5 37 THR B N 1
ATOM 2176 C CA . THR B 1 37 ? 1.854 6.949 -19.25 1 93.5 37 THR B CA 1
ATOM 2177 C C . THR B 1 37 ? 2.496 8.305 -18.953 1 93.5 37 THR B C 1
ATOM 2179 O O . THR B 1 37 ? 2.07 9.008 -18.031 1 93.5 37 THR B O 1
ATOM 2182 N N . ARG B 1 38 ? 3.455 8.68 -19.703 1 91.94 38 ARG B N 1
ATOM 2183 C CA . ARG B 1 38 ? 4.125 9.961 -19.5 1 91.94 38 ARG B CA 1
ATOM 2184 C C . ARG B 1 38 ? 3.709 10.977 -20.562 1 91.94 38 ARG B C 1
ATOM 2186 O O . ARG B 1 38 ? 4.188 12.109 -20.562 1 91.94 38 ARG B O 1
ATOM 2193 N N . SER B 1 39 ? 2.885 10.562 -21.438 1 94.31 39 SER B N 1
ATOM 2194 C CA . SER B 1 39 ? 2.367 11.477 -22.453 1 94.31 39 SER B CA 1
ATOM 2195 C C . SER B 1 39 ? 1.502 12.562 -21.812 1 94.31 39 SER B C 1
ATOM 2197 O O . SER B 1 39 ? 0.916 12.352 -20.75 1 94.31 39 SER B O 1
ATOM 2199 N N . GLU B 1 40 ? 1.409 13.656 -22.469 1 94.62 40 GLU B N 1
ATOM 2200 C CA . GLU B 1 40 ? 0.59 14.766 -21.984 1 94.62 40 GLU B CA 1
ATOM 2201 C C . GLU B 1 40 ? -0.882 14.367 -21.906 1 94.62 40 GLU B C 1
ATOM 2203 O O . GLU B 1 40 ? -1.587 14.773 -20.984 1 94.62 40 GLU B O 1
ATOM 2208 N N . ASP B 1 41 ? -1.316 13.648 -22.844 1 93.88 41 ASP B N 1
ATOM 2209 C CA . ASP B 1 41 ? -2.709 13.211 -22.875 1 93.88 41 ASP B CA 1
ATOM 2210 C C . ASP B 1 41 ? -3.039 12.336 -21.656 1 93.88 41 ASP B C 1
ATOM 2212 O O . ASP B 1 41 ? -4.117 12.461 -21.078 1 93.88 41 ASP B O 1
ATOM 2216 N N . TYR B 1 42 ? -2.111 11.461 -21.297 1 94.94 42 TYR B N 1
ATOM 2217 C CA . TYR B 1 42 ? -2.316 10.602 -20.125 1 94.94 42 TYR B CA 1
ATOM 2218 C C . TYR B 1 42 ? -2.283 11.414 -18.844 1 94.94 42 TYR B C 1
ATOM 2220 O O . TYR B 1 42 ? -3.148 11.258 -17.969 1 94.94 42 TYR B O 1
ATOM 2228 N N . LYS B 1 43 ? -1.383 12.328 -18.734 1 93.12 43 LYS B N 1
ATOM 2229 C CA . LYS B 1 43 ? -1.166 13.133 -17.547 1 93.12 43 LYS B CA 1
ATOM 2230 C C . LYS B 1 43 ? -2.332 14.086 -17.297 1 93.12 43 LYS B C 1
ATOM 2232 O O . LYS B 1 43 ? -2.662 14.398 -16.156 1 93.12 43 LYS B O 1
ATOM 2237 N N . LYS B 1 44 ? -2.924 14.453 -18.344 1 92.62 44 LYS B N 1
ATOM 2238 C CA . LYS B 1 44 ? -4.031 15.406 -18.234 1 92.62 44 LYS B CA 1
ATOM 2239 C C . LYS B 1 44 ? -5.242 14.766 -17.562 1 92.62 44 LYS B C 1
ATOM 2241 O O . LYS B 1 44 ? -6.047 15.461 -16.938 1 92.62 44 LYS B O 1
ATOM 2246 N N . GLN B 1 45 ? -5.344 13.508 -17.625 1 91.69 45 GLN B N 1
ATOM 2247 C CA . GLN B 1 45 ? -6.547 12.828 -17.141 1 91.69 45 GLN B CA 1
ATOM 2248 C C . GLN B 1 45 ? -6.477 12.57 -15.641 1 91.69 45 GLN B C 1
ATOM 2250 O O . GLN B 1 45 ? -7.496 12.297 -15.008 1 91.69 45 GLN B O 1
ATOM 2255 N N . GLY B 1 46 ? -5.23 12.664 -15.07 1 90.81 46 GLY B N 1
ATOM 2256 C CA . GLY B 1 46 ? -5.09 12.453 -13.633 1 90.81 46 GLY B CA 1
ATOM 2257 C C . GLY B 1 46 ? -3.648 12.508 -13.164 1 90.81 46 GLY B C 1
ATOM 2258 O O . GLY B 1 46 ? -2.723 12.492 -13.977 1 90.81 46 GLY B O 1
ATOM 2259 N N . PRO B 1 47 ? -3.514 12.445 -11.938 1 92.25 47 PRO B N 1
ATOM 2260 C CA . PRO B 1 47 ? -2.182 12.719 -11.391 1 92.25 47 PRO B CA 1
ATOM 2261 C C . PRO B 1 47 ? -1.346 11.453 -11.219 1 92.25 47 PRO B C 1
ATOM 2263 O O . PRO B 1 47 ? -0.166 11.531 -10.867 1 92.25 47 PRO B O 1
ATOM 2266 N N . ILE B 1 48 ? -1.929 10.281 -11.359 1 95.94 48 ILE B N 1
ATOM 2267 C CA . ILE B 1 48 ? -1.177 9.039 -11.266 1 95.94 48 ILE B CA 1
ATOM 2268 C C . ILE B 1 48 ? -0.818 8.539 -12.664 1 95.94 48 ILE B C 1
ATOM 2270 O O . ILE B 1 48 ? -1.702 8.305 -13.492 1 95.94 48 ILE B O 1
ATOM 2274 N N . PHE B 1 49 ? 0.458 8.375 -12.906 1 94.5 49 PHE B N 1
ATOM 2275 C CA . PHE B 1 49 ? 0.94 8.047 -14.242 1 94.5 49 PHE B CA 1
ATOM 2276 C C . PHE B 1 49 ? 1.35 6.582 -14.32 1 94.5 49 PHE B C 1
ATOM 2278 O O . PHE B 1 49 ? 2.484 6.27 -14.688 1 94.5 49 PHE B O 1
ATOM 2285 N N . ALA B 1 50 ? 0.436 5.699 -14.008 1 94.75 50 ALA B N 1
ATOM 2286 C CA . ALA B 1 50 ? 0.694 4.262 -13.969 1 94.75 50 ALA B CA 1
ATOM 2287 C C . ALA B 1 50 ? -0.49 3.479 -14.531 1 94.75 50 ALA B C 1
ATOM 2289 O O . ALA B 1 50 ? -1.583 4.027 -14.688 1 94.75 50 ALA B O 1
ATOM 2290 N N . VAL B 1 51 ? -0.24 2.289 -14.93 1 96 51 VAL B N 1
ATOM 2291 C CA . VAL B 1 51 ? -1.288 1.313 -15.211 1 96 51 VAL B CA 1
ATOM 2292 C C . VAL B 1 51 ? -1.451 0.372 -14.023 1 96 51 VAL B C 1
ATOM 2294 O O . VAL B 1 51 ? -0.511 0.17 -13.25 1 96 51 VAL B O 1
ATOM 2297 N N . PRO B 1 52 ? -2.615 -0.188 -13.867 1 98.12 52 PRO B N 1
ATOM 2298 C CA . PRO B 1 52 ? -3.811 -0.008 -14.688 1 98.12 52 PRO B CA 1
ATOM 2299 C C . PRO B 1 52 ? -4.551 1.29 -14.383 1 98.12 52 PRO B C 1
ATOM 2301 O O . PRO B 1 52 ? -4.344 1.886 -13.32 1 98.12 52 PRO B O 1
ATOM 2304 N N . ARG B 1 53 ? -5.348 1.753 -15.312 1 98.44 53 ARG B N 1
ATOM 2305 C CA . ARG B 1 53 ? -6.25 2.887 -15.148 1 98.44 53 ARG B CA 1
ATOM 2306 C C . ARG B 1 53 ? -7.621 2.59 -15.75 1 98.44 53 ARG B C 1
ATOM 2308 O O . ARG B 1 53 ? -7.719 2.145 -16.891 1 98.44 53 ARG B O 1
ATOM 2315 N N . LEU B 1 54 ? -8.648 2.74 -14.953 1 98.69 54 LEU B N 1
ATOM 2316 C CA . LEU B 1 54 ? -10.031 2.623 -15.406 1 98.69 54 LEU B CA 1
ATOM 2317 C C . LEU B 1 54 ? -10.578 3.98 -15.836 1 98.69 54 LEU B C 1
ATOM 2319 O O . LEU B 1 54 ? -10.352 4.988 -15.156 1 98.69 54 LEU B O 1
ATOM 2323 N N . GLU B 1 55 ? -11.156 4.078 -16.969 1 97.81 55 GLU B N 1
ATOM 2324 C CA . GLU B 1 55 ? -11.898 5.242 -17.453 1 97.81 55 GLU B CA 1
ATOM 2325 C C . GLU B 1 55 ? -13.336 4.875 -17.812 1 97.81 55 GLU B C 1
ATOM 2327 O O . GLU B 1 55 ? -13.57 3.975 -18.609 1 97.81 55 GLU B O 1
ATOM 2332 N N . GLU B 1 56 ? -14.289 5.52 -17.172 1 96.69 56 GLU B N 1
ATOM 2333 C CA . GLU B 1 56 ? -15.711 5.305 -17.453 1 96.69 56 GLU B CA 1
ATOM 2334 C C . GLU B 1 56 ? -16.516 6.582 -17.234 1 96.69 56 GLU B C 1
ATOM 2336 O O . GLU B 1 56 ? -16.656 7.043 -16.094 1 96.69 56 GLU B O 1
ATOM 2341 N N . ASP B 1 57 ? -17.109 7.152 -18.25 1 95.44 57 ASP B N 1
ATOM 2342 C CA . ASP B 1 57 ? -17.969 8.328 -18.156 1 95.44 57 ASP B CA 1
ATOM 2343 C C . ASP B 1 57 ? -17.297 9.453 -17.391 1 95.44 57 ASP B C 1
ATOM 2345 O O . ASP B 1 57 ? -17.875 9.992 -16.438 1 95.44 57 ASP B O 1
ATOM 2349 N N . GLY B 1 58 ? -16.109 9.664 -17.703 1 94 58 GLY B N 1
ATOM 2350 C CA . GLY B 1 58 ? -15.383 10.758 -17.094 1 94 58 GLY B CA 1
ATOM 2351 C C . GLY B 1 58 ? -14.758 10.391 -15.758 1 94 58 GLY B C 1
ATOM 2352 O O . GLY B 1 58 ? -13.945 11.148 -15.219 1 94 58 GLY B O 1
ATOM 2353 N N . PHE B 1 59 ? -15.141 9.227 -15.266 1 96.88 59 PHE B N 1
ATOM 2354 C CA . PHE B 1 59 ? -14.547 8.742 -14.023 1 96.88 59 PHE B CA 1
ATOM 2355 C C . PHE B 1 59 ? -13.219 8.055 -14.297 1 96.88 59 PHE B C 1
ATOM 2357 O O . PHE B 1 59 ? -13.148 7.125 -15.102 1 96.88 59 PHE B O 1
ATOM 2364 N N . ILE B 1 60 ? -12.117 8.492 -13.641 1 97.75 60 ILE B N 1
ATOM 2365 C CA . ILE B 1 60 ? -10.773 7.957 -13.805 1 97.75 60 ILE B CA 1
ATOM 2366 C C . ILE B 1 60 ? -10.289 7.375 -12.477 1 97.75 60 ILE B C 1
ATOM 2368 O O . ILE B 1 60 ? -10.359 8.031 -11.438 1 97.75 60 ILE B O 1
ATOM 2372 N N . LEU B 1 61 ? -9.82 6.152 -12.531 1 98.38 61 LEU B N 1
ATOM 2373 C CA . LEU B 1 61 ? -9.391 5.445 -11.328 1 98.38 61 LEU B CA 1
ATOM 2374 C C . LEU B 1 61 ? -8.141 4.617 -11.602 1 98.38 61 LEU B C 1
ATOM 2376 O O . LEU B 1 61 ? -8.125 3.805 -12.523 1 98.38 61 LEU B O 1
ATOM 2380 N N . ASN B 1 62 ? -7.133 4.863 -10.773 1 98.44 62 ASN B N 1
ATOM 2381 C CA . ASN B 1 62 ? -5.926 4.043 -10.836 1 98.44 62 ASN B CA 1
ATOM 2382 C C . ASN B 1 62 ? -5.84 3.078 -9.656 1 98.44 62 ASN B C 1
ATOM 2384 O O . ASN B 1 62 ? -6.777 2.975 -8.867 1 98.44 62 ASN B O 1
ATOM 2388 N N . GLU B 1 63 ? -4.656 2.43 -9.586 1 98.44 63 GLU B N 1
ATOM 2389 C CA . GLU B 1 63 ? -4.371 1.438 -8.555 1 98.44 63 GLU B CA 1
ATOM 2390 C C . GLU B 1 63 ? -5.199 0.172 -8.758 1 98.44 63 GLU B C 1
ATOM 2392 O O . GLU B 1 63 ? -6.422 0.194 -8.617 1 98.44 63 GLU B O 1
ATOM 2397 N N . SER B 1 64 ? -4.523 -0.915 -9.023 1 98.75 64 SER B N 1
ATOM 2398 C CA . SER B 1 64 ? -5.191 -2.17 -9.352 1 98.75 64 SER B CA 1
ATOM 2399 C C . SER B 1 64 ? -6.109 -2.617 -8.219 1 98.75 64 SER B C 1
ATOM 2401 O O . SER B 1 64 ? -7.246 -3.029 -8.453 1 98.75 64 SER B O 1
ATOM 2403 N N . HIS B 1 65 ? -5.645 -2.473 -6.988 1 98.88 65 HIS B N 1
ATOM 2404 C CA . HIS B 1 65 ? -6.434 -2.908 -5.84 1 98.88 65 HIS B CA 1
ATOM 2405 C C . HIS B 1 65 ? -7.695 -2.066 -5.688 1 98.88 65 HIS B C 1
ATOM 2407 O O . HIS B 1 65 ? -8.758 -2.588 -5.336 1 98.88 65 HIS B O 1
ATOM 2413 N N . ALA B 1 66 ? -7.625 -0.746 -5.945 1 98.88 66 ALA B N 1
ATOM 2414 C CA . ALA B 1 66 ? -8.797 0.125 -5.895 1 98.88 66 ALA B CA 1
ATOM 2415 C C . ALA B 1 66 ? -9.797 -0.237 -6.992 1 98.88 66 ALA B C 1
ATOM 2417 O O . ALA B 1 66 ? -11 -0.275 -6.754 1 98.88 66 ALA B O 1
ATOM 2418 N N . ILE B 1 67 ? -9.281 -0.523 -8.18 1 98.94 67 ILE B N 1
ATOM 2419 C CA . ILE B 1 67 ? -10.133 -0.858 -9.312 1 98.94 67 ILE B CA 1
ATOM 2420 C C . ILE B 1 67 ? -10.836 -2.189 -9.047 1 98.94 67 ILE B C 1
ATOM 2422 O O . ILE B 1 67 ? -12.039 -2.326 -9.297 1 98.94 67 ILE B O 1
ATOM 2426 N N . MET B 1 68 ? -10.117 -3.146 -8.516 1 98.94 68 MET B N 1
ATOM 2427 C CA . MET B 1 68 ? -10.719 -4.445 -8.234 1 98.94 68 MET B CA 1
ATOM 2428 C C . MET B 1 68 ? -11.797 -4.328 -7.164 1 98.94 68 MET B C 1
ATOM 2430 O O . MET B 1 68 ? -12.852 -4.961 -7.266 1 98.94 68 MET B O 1
ATOM 2434 N N . ALA B 1 69 ? -11.531 -3.525 -6.117 1 98.88 69 ALA B N 1
ATOM 2435 C CA . ALA B 1 69 ? -12.562 -3.311 -5.102 1 98.88 69 ALA B CA 1
ATOM 2436 C C . ALA B 1 69 ? -13.797 -2.645 -5.699 1 98.88 69 ALA B C 1
ATOM 2438 O O . ALA B 1 69 ? -14.93 -3.039 -5.402 1 98.88 69 ALA B O 1
ATOM 2439 N N . TYR B 1 70 ? -13.594 -1.634 -6.602 1 98.88 70 TYR B N 1
ATOM 2440 C CA . TYR B 1 70 ? -14.672 -0.893 -7.246 1 98.88 70 TYR B CA 1
ATOM 2441 C C . TYR B 1 70 ? -15.516 -1.811 -8.117 1 98.88 70 TYR B C 1
ATOM 2443 O O . TYR B 1 70 ? -16.75 -1.856 -7.98 1 98.88 70 TYR B O 1
ATOM 2451 N N . LEU B 1 71 ? -14.906 -2.639 -8.945 1 98.88 71 LEU B N 1
ATOM 2452 C CA . LEU B 1 71 ? -15.617 -3.564 -9.828 1 98.88 71 LEU B CA 1
ATOM 2453 C C . LEU B 1 71 ? -16.219 -4.715 -9.031 1 98.88 71 LEU B C 1
ATOM 2455 O O . LEU B 1 71 ? -17.312 -5.191 -9.352 1 98.88 71 LEU B O 1
ATOM 2459 N N . GLY B 1 72 ? -15.43 -5.121 -8.016 1 98.81 72 GLY B N 1
ATOM 2460 C CA . GLY B 1 72 ? -15.945 -6.176 -7.156 1 98.81 72 GLY B CA 1
ATOM 2461 C C . GLY B 1 72 ? -17.281 -5.84 -6.543 1 98.81 72 GLY B C 1
ATOM 2462 O O . GLY B 1 72 ? -18.203 -6.664 -6.551 1 98.81 72 GLY B O 1
ATOM 2463 N N . ASP B 1 73 ? -17.375 -4.648 -5.984 1 98.56 73 ASP B N 1
ATOM 2464 C CA . ASP B 1 73 ? -18.625 -4.207 -5.395 1 98.56 73 ASP B CA 1
ATOM 2465 C C . ASP B 1 73 ? -19.688 -4 -6.469 1 98.56 73 ASP B C 1
ATOM 2467 O O . ASP B 1 73 ? -20.844 -4.391 -6.285 1 98.56 73 ASP B O 1
ATOM 2471 N N . ARG B 1 74 ? -19.344 -3.461 -7.551 1 98.12 74 ARG B N 1
ATOM 2472 C CA . ARG B 1 74 ? -20.281 -3.113 -8.609 1 98.12 74 ARG B CA 1
ATOM 2473 C C . ARG B 1 74 ? -20.906 -4.363 -9.219 1 98.12 74 ARG B C 1
ATOM 2475 O O . ARG B 1 74 ? -22.109 -4.379 -9.523 1 98.12 74 ARG B O 1
ATOM 2482 N N . PHE B 1 75 ? -20.156 -5.395 -9.367 1 98.56 75 PHE B N 1
ATOM 2483 C CA . PHE B 1 75 ? -20.625 -6.57 -10.102 1 98.56 75 PHE B CA 1
ATOM 2484 C C . PHE B 1 75 ? -20.766 -7.762 -9.164 1 98.56 75 PHE B C 1
ATOM 2486 O O . PHE B 1 75 ? -20.984 -8.891 -9.617 1 98.56 75 PHE B O 1
ATOM 2493 N N . ASN B 1 76 ? -20.578 -7.527 -7.895 1 98.38 76 ASN B N 1
ATOM 2494 C CA . ASN B 1 76 ? -20.734 -8.562 -6.883 1 98.38 76 ASN B CA 1
ATOM 2495 C C . ASN B 1 76 ? -19.812 -9.75 -7.148 1 98.38 76 ASN B C 1
ATOM 2497 O O . ASN B 1 76 ? -20.266 -10.891 -7.223 1 98.38 76 ASN B O 1
ATOM 2501 N N . TRP B 1 77 ? -18.594 -9.484 -7.254 1 98.88 77 TRP B N 1
ATOM 2502 C CA . TRP B 1 77 ? -17.594 -10.508 -7.543 1 98.88 77 TRP B CA 1
ATOM 2503 C C . TRP B 1 77 ? -17.516 -11.531 -6.41 1 98.88 77 TRP B C 1
ATOM 2505 O O . TRP B 1 77 ? -17.547 -11.164 -5.234 1 98.88 77 TRP B O 1
ATOM 2515 N N . LYS B 1 78 ? -17.328 -12.828 -6.727 1 98.75 78 LYS B N 1
ATOM 2516 C CA . LYS B 1 78 ? -17.016 -13.867 -5.758 1 98.75 78 LYS B CA 1
ATOM 2517 C C . LYS B 1 78 ? -15.625 -13.641 -5.148 1 98.75 78 LYS B C 1
ATOM 2519 O O . LYS B 1 78 ? -15.406 -13.922 -3.971 1 98.75 78 LYS B O 1
ATOM 2524 N N . LEU B 1 79 ? -14.695 -13.086 -5.863 1 98.94 79 LEU B N 1
ATOM 2525 C CA . LEU B 1 79 ? -13.312 -12.828 -5.473 1 98.94 79 LEU B CA 1
ATOM 2526 C C . LEU B 1 79 ? -13.234 -11.703 -4.449 1 98.94 79 LEU B C 1
ATOM 2528 O O . LEU B 1 79 ? -12.172 -11.438 -3.883 1 98.94 79 LEU B O 1
ATOM 2532 N N . TYR B 1 80 ? -14.32 -10.992 -4.242 1 98.88 80 TYR B N 1
ATOM 2533 C CA . TYR B 1 80 ? -14.367 -9.852 -3.33 1 98.88 80 TYR B CA 1
ATOM 2534 C C . TYR B 1 80 ? -15.641 -9.875 -2.492 1 98.88 80 TYR B C 1
ATOM 2536 O O . TYR B 1 80 ? -16.469 -8.969 -2.6 1 98.88 80 TYR B O 1
ATOM 2544 N N . PRO B 1 81 ? -15.711 -10.875 -1.604 1 98.62 81 PRO B N 1
ATOM 2545 C CA . PRO B 1 81 ? -16.953 -11.094 -0.852 1 98.62 81 PRO B CA 1
ATOM 2546 C C . PRO B 1 81 ? -17.281 -9.953 0.106 1 98.62 81 PRO B C 1
ATOM 2548 O O . PRO B 1 81 ? -16.359 -9.266 0.58 1 98.62 81 PRO B O 1
ATOM 2551 N N . LYS B 1 82 ? -18.531 -9.852 0.481 1 97.31 82 LYS B N 1
ATOM 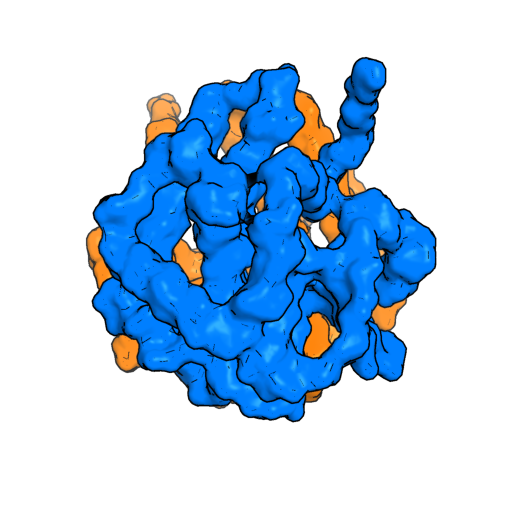2552 C CA . LYS B 1 82 ? -19.031 -8.75 1.295 1 97.31 82 LYS B CA 1
ATOM 2553 C C . LYS B 1 82 ? -18.969 -9.086 2.781 1 97.31 82 LYS B C 1
ATOM 2555 O O . LYS B 1 82 ? -19.125 -8.203 3.631 1 97.31 82 LYS B O 1
ATOM 2560 N N . GLU B 1 83 ? -18.781 -10.391 3.08 1 98.12 83 GLU B N 1
ATOM 2561 C CA . GLU B 1 83 ? -18.656 -10.75 4.488 1 98.12 83 GLU B CA 1
ATOM 2562 C C . GLU B 1 83 ? -17.578 -9.906 5.176 1 98.12 83 GLU B C 1
ATOM 2564 O O . GLU B 1 83 ? -16.438 -9.852 4.719 1 98.12 83 GLU B O 1
ATOM 2569 N N . PRO B 1 84 ? -17.922 -9.227 6.262 1 98.12 84 PRO B N 1
ATOM 2570 C CA . PRO B 1 84 ? -17.109 -8.133 6.793 1 98.12 84 PRO B CA 1
ATOM 2571 C C . PRO B 1 84 ? -15.703 -8.586 7.188 1 98.12 84 PRO B C 1
ATOM 2573 O O . PRO B 1 84 ? -14.727 -7.895 6.902 1 98.12 84 PRO B O 1
ATOM 2576 N N . ARG B 1 85 ? -15.562 -9.688 7.828 1 98 85 ARG B N 1
ATOM 2577 C CA . ARG B 1 85 ? -14.25 -10.109 8.297 1 98 85 ARG B CA 1
ATOM 2578 C C . ARG B 1 85 ? -13.375 -10.578 7.141 1 98 85 ARG B C 1
ATOM 2580 O O . ARG B 1 85 ? -12.18 -10.312 7.113 1 98 85 ARG B O 1
ATOM 2587 N N . THR B 1 86 ? -13.984 -11.312 6.18 1 98.31 86 THR B N 1
ATOM 2588 C CA . THR B 1 86 ? -13.242 -11.711 4.988 1 98.31 86 THR B CA 1
ATOM 2589 C C . THR B 1 86 ? -12.789 -10.477 4.203 1 98.31 86 THR B C 1
ATOM 2591 O O . THR B 1 86 ? -11.633 -10.398 3.781 1 98.31 86 THR B O 1
ATOM 2594 N N . ARG B 1 87 ? -13.664 -9.539 4.078 1 98.56 87 ARG B N 1
ATOM 2595 C CA . ARG B 1 87 ? -13.336 -8.305 3.365 1 98.56 87 ARG B CA 1
ATOM 2596 C C . ARG B 1 87 ? -12.219 -7.547 4.066 1 98.56 87 ARG B C 1
ATOM 2598 O O . ARG B 1 87 ? -11.336 -6.984 3.412 1 98.56 87 ARG B O 1
ATOM 2605 N N . ALA B 1 88 ? -12.266 -7.512 5.367 1 98.75 88 ALA B N 1
ATOM 2606 C CA . ALA B 1 88 ? -11.219 -6.859 6.148 1 98.75 88 ALA B CA 1
ATOM 2607 C C . ALA B 1 88 ? -9.867 -7.527 5.914 1 98.75 88 ALA B C 1
ATOM 2609 O O . ALA B 1 88 ? -8.844 -6.852 5.789 1 98.75 88 ALA B O 1
ATOM 2610 N N . ARG B 1 89 ? -9.852 -8.852 5.82 1 98.56 89 ARG B N 1
ATOM 2611 C CA . ARG B 1 89 ? -8.617 -9.586 5.562 1 98.56 89 ARG B CA 1
ATOM 2612 C C . ARG B 1 89 ? -8.086 -9.289 4.164 1 98.56 89 ARG B C 1
ATOM 2614 O O . ARG B 1 89 ? -6.871 -9.211 3.963 1 98.56 89 ARG B O 1
ATOM 2621 N N . ILE B 1 90 ? -9 -9.148 3.24 1 98.88 90 ILE B N 1
ATOM 2622 C CA . ILE B 1 90 ? -8.609 -8.781 1.885 1 98.88 90 ILE B CA 1
ATOM 2623 C C . ILE B 1 90 ? -7.918 -7.414 1.903 1 98.88 90 ILE B C 1
ATOM 2625 O O . ILE B 1 90 ? -6.828 -7.258 1.352 1 98.88 90 ILE B O 1
ATOM 2629 N N . HIS B 1 91 ? -8.5 -6.469 2.602 1 98.88 91 HIS B N 1
ATOM 2630 C CA . HIS B 1 91 ? -7.918 -5.133 2.686 1 98.88 91 HIS B CA 1
ATOM 2631 C C . HIS B 1 91 ? -6.594 -5.152 3.443 1 98.88 91 HIS B C 1
ATOM 2633 O O . HIS B 1 91 ? -5.676 -4.402 3.113 1 98.88 91 HIS B O 1
ATOM 2639 N N . GLN B 1 92 ? -6.492 -5.973 4.457 1 98.81 92 GLN B N 1
ATOM 2640 C CA . GLN B 1 92 ? -5.223 -6.133 5.156 1 98.81 92 GLN B CA 1
ATOM 2641 C C . GLN B 1 92 ? -4.117 -6.574 4.199 1 98.81 92 GLN B C 1
ATOM 2643 O O . GLN B 1 92 ? -3.051 -5.957 4.148 1 98.81 92 GLN B O 1
ATOM 2648 N N . TYR B 1 93 ? -4.395 -7.586 3.463 1 98.81 93 TYR B N 1
ATOM 2649 C CA . TYR B 1 93 ? -3.381 -8.062 2.527 1 98.81 93 TYR B CA 1
ATOM 2650 C C . TYR B 1 93 ? -3.045 -6.996 1.495 1 98.81 93 TYR B C 1
ATOM 2652 O O . TYR B 1 93 ? -1.871 -6.75 1.209 1 98.81 93 TYR B O 1
ATOM 2660 N N . MET B 1 94 ? -4.098 -6.418 0.908 1 98.62 94 MET B N 1
ATOM 2661 C CA . MET B 1 94 ? -3.906 -5.445 -0.164 1 98.62 94 MET B CA 1
ATOM 2662 C C . MET B 1 94 ? -3.02 -4.293 0.3 1 98.62 94 MET B C 1
ATOM 2664 O O . MET B 1 94 ? -2.158 -3.826 -0.447 1 98.62 94 MET B O 1
ATOM 2668 N N . ASN B 1 95 ? -3.248 -3.828 1.477 1 98.38 95 ASN B N 1
ATOM 2669 C CA . ASN B 1 95 ? -2.42 -2.746 1.999 1 98.38 95 ASN B CA 1
ATOM 2670 C C . ASN B 1 95 ? -1.026 -3.238 2.375 1 98.38 95 ASN B C 1
ATOM 2672 O O . ASN B 1 95 ? -0.03 -2.57 2.094 1 98.38 95 ASN B O 1
ATOM 2676 N N . TRP B 1 96 ? -0.912 -4.438 2.938 1 98.06 96 TRP B N 1
ATOM 2677 C CA . TRP B 1 96 ? 0.355 -5.07 3.287 1 98.06 96 TRP B CA 1
ATOM 2678 C C . TRP B 1 96 ? 1.193 -5.34 2.041 1 98.06 96 TRP B C 1
ATOM 2680 O O . TRP B 1 96 ? 2.418 -5.195 2.066 1 98.06 96 TRP B O 1
ATOM 2690 N N . HIS B 1 97 ? 0.572 -5.594 0.963 1 98.12 97 HIS B N 1
ATOM 2691 C CA . HIS B 1 97 ? 1.131 -6 -0.322 1 98.12 97 HIS B CA 1
ATOM 2692 C C . HIS B 1 97 ? 2.176 -5 -0.808 1 98.12 97 HIS B C 1
ATOM 2694 O O . HIS B 1 97 ? 3.25 -5.395 -1.266 1 98.12 97 HIS B O 1
ATOM 2700 N N . HIS B 1 98 ? 1.918 -3.736 -0.645 1 96 98 HIS B N 1
ATOM 2701 C CA . HIS B 1 98 ? 2.664 -2.674 -1.311 1 96 98 HIS B CA 1
ATOM 2702 C C . HIS B 1 98 ? 4.082 -2.57 -0.76 1 96 98 HIS B C 1
ATOM 2704 O O . HIS B 1 98 ? 5.016 -2.229 -1.493 1 96 98 HIS B O 1
ATOM 2710 N N . GLN B 1 99 ? 4.242 -2.979 0.475 1 93.06 99 GLN B N 1
ATOM 2711 C CA . GLN B 1 99 ? 5.562 -2.865 1.089 1 93.06 99 GLN B CA 1
ATOM 2712 C C . GLN B 1 99 ? 6.219 -4.234 1.232 1 93.06 99 GLN B C 1
ATOM 2714 O O . GLN B 1 99 ? 7.32 -4.344 1.777 1 93.06 99 GLN B O 1
ATOM 2719 N N . ASN B 1 100 ? 5.57 -5.281 0.759 1 96.06 100 ASN B N 1
ATOM 2720 C CA . ASN B 1 100 ? 6.086 -6.629 0.967 1 96.06 100 ASN B CA 1
ATOM 2721 C C . ASN B 1 100 ? 6.117 -7.426 -0.335 1 96.06 100 ASN B C 1
ATOM 2723 O O . ASN B 1 100 ? 7.074 -7.324 -1.104 1 96.06 100 ASN B O 1
ATOM 2727 N N . THR B 1 101 ? 5 -8.062 -0.737 1 97.44 101 THR B N 1
ATOM 2728 C CA . THR B 1 101 ? 5.027 -8.93 -1.911 1 97.44 101 THR B CA 1
ATOM 2729 C C . THR B 1 101 ? 5.375 -8.133 -3.164 1 97.44 101 THR B C 1
ATOM 2731 O O . THR B 1 101 ? 6.078 -8.625 -4.047 1 97.44 101 THR B O 1
ATOM 2734 N N . ARG B 1 102 ? 4.887 -6.895 -3.242 1 94.69 102 ARG B N 1
ATOM 2735 C CA . ARG B 1 102 ? 5.121 -6.047 -4.406 1 94.69 102 ARG B CA 1
ATOM 2736 C C . ARG B 1 102 ? 6.605 -5.742 -4.574 1 94.69 102 ARG B C 1
ATOM 2738 O O . ARG B 1 102 ? 7.078 -5.523 -5.691 1 94.69 102 ARG B O 1
ATOM 2745 N N . ARG B 1 103 ? 7.344 -5.801 -3.531 1 91.25 103 ARG B N 1
ATOM 2746 C CA . ARG B 1 103 ? 8.75 -5.414 -3.547 1 91.25 103 ARG B CA 1
ATOM 2747 C C . ARG B 1 103 ? 9.625 -6.566 -4.027 1 91.25 103 ARG B C 1
ATOM 2749 O O . ARG B 1 103 ? 10.797 -6.367 -4.367 1 91.25 103 ARG B O 1
ATOM 2756 N N . ILE B 1 104 ? 9.117 -7.773 -4.074 1 91.5 104 ILE B N 1
ATOM 2757 C CA . ILE B 1 104 ? 9.914 -8.945 -4.426 1 91.5 104 ILE B CA 1
ATOM 2758 C C . ILE B 1 104 ? 10.484 -8.773 -5.832 1 91.5 104 ILE B C 1
ATOM 2760 O O . ILE B 1 104 ? 11.695 -8.867 -6.031 1 91.5 104 ILE B O 1
ATOM 2764 N N . THR B 1 105 ? 9.594 -8.438 -6.758 1 79.44 105 THR B N 1
ATOM 2765 C CA . THR B 1 105 ? 10.039 -8.336 -8.141 1 79.44 105 THR B CA 1
ATOM 2766 C C . THR B 1 105 ? 11.016 -7.18 -8.32 1 79.44 105 THR B C 1
ATOM 2768 O O . THR B 1 105 ? 12.039 -7.32 -8.984 1 79.44 105 THR B O 1
ATOM 2771 N N . LEU B 1 106 ? 10.719 -6.082 -7.656 1 76.56 106 LEU B N 1
ATOM 2772 C CA . LEU B 1 106 ? 11.57 -4.902 -7.781 1 76.56 106 LEU B CA 1
ATOM 2773 C C . LEU B 1 106 ? 12.961 -5.176 -7.227 1 76.56 106 LEU B C 1
ATOM 2775 O O . LEU B 1 106 ? 13.961 -4.801 -7.836 1 76.56 106 LEU B O 1
ATOM 2779 N N . ALA B 1 107 ? 13.016 -5.82 -6.148 1 81.62 107 ALA B N 1
ATOM 2780 C CA . ALA B 1 107 ? 14.281 -6.125 -5.48 1 81.62 107 ALA B CA 1
ATOM 2781 C C . ALA B 1 107 ? 15.109 -7.105 -6.305 1 81.62 107 ALA B C 1
ATOM 2783 O O . ALA B 1 107 ? 16.328 -6.977 -6.383 1 81.62 107 ALA B O 1
ATOM 2784 N N . LEU B 1 108 ? 14.492 -8.039 -6.949 1 82.88 108 LEU B N 1
ATOM 2785 C CA . LEU B 1 108 ? 15.211 -9.102 -7.637 1 82.88 108 LEU B CA 1
ATOM 2786 C C . LEU B 1 108 ? 15.602 -8.672 -9.047 1 82.88 108 LEU B C 1
ATOM 2788 O O . LEU B 1 108 ? 16.562 -9.195 -9.617 1 82.88 108 LEU B O 1
ATOM 2792 N N . PHE B 1 109 ? 14.875 -7.727 -9.555 1 75 109 PHE B N 1
ATOM 2793 C CA . PHE B 1 109 ? 15.148 -7.289 -10.922 1 75 109 PHE B CA 1
ATOM 2794 C C . PHE B 1 109 ? 16.266 -6.246 -10.945 1 75 109 PHE B C 1
ATOM 2796 O O . PHE B 1 109 ? 17.031 -6.168 -11.906 1 75 109 PHE B O 1
ATOM 2803 N N . ALA B 1 110 ? 16.375 -5.422 -9.906 1 66.06 110 ALA B N 1
ATOM 2804 C CA . ALA B 1 110 ? 17.281 -4.289 -9.883 1 66.06 110 ALA B CA 1
ATOM 2805 C C . ALA B 1 110 ? 18.719 -4.738 -10.164 1 66.06 110 ALA B C 1
ATOM 2807 O O . ALA B 1 110 ? 19.391 -4.168 -11.023 1 66.06 110 ALA B O 1
ATOM 2808 N N . PRO B 1 111 ? 19.234 -5.734 -9.555 1 63.09 111 PRO B N 1
ATOM 2809 C CA . PRO B 1 111 ? 20.609 -6.148 -9.82 1 63.09 111 PRO B CA 1
ATOM 2810 C C . PRO B 1 111 ? 20.797 -6.719 -11.227 1 63.09 111 PRO B C 1
ATOM 2812 O O . PRO B 1 111 ? 21.906 -6.684 -11.766 1 63.09 111 PRO B O 1
ATOM 2815 N N . VAL B 1 112 ? 19.797 -7.191 -11.719 1 61.56 112 VAL B N 1
ATOM 2816 C CA . VAL B 1 112 ? 19.875 -7.844 -13.023 1 61.56 112 VAL B CA 1
ATOM 2817 C C . VAL B 1 112 ? 19.812 -6.793 -14.133 1 61.56 112 VAL B C 1
ATOM 2819 O O . VAL B 1 112 ? 20.484 -6.926 -15.156 1 61.56 112 VAL B O 1
ATOM 2822 N N . MET B 1 113 ? 19.172 -5.711 -13.797 1 57.16 113 MET B N 1
ATOM 2823 C CA . MET B 1 113 ? 18.922 -4.711 -14.828 1 57.16 113 MET B CA 1
ATOM 2824 C C . MET B 1 113 ? 20.047 -3.682 -14.875 1 57.16 113 MET B C 1
ATOM 2826 O O . MET B 1 113 ? 20.328 -3.117 -15.938 1 57.16 113 MET B O 1
ATOM 2830 N N . ARG B 1 114 ? 20.516 -3.393 -13.742 1 57.81 114 ARG B N 1
ATOM 2831 C CA . ARG B 1 114 ? 21.625 -2.439 -13.695 1 57.81 114 ARG B CA 1
ATOM 2832 C C . ARG B 1 114 ? 22.875 -3.082 -13.109 1 57.81 114 ARG B C 1
ATOM 2834 O O . ARG B 1 114 ? 23.375 -2.652 -12.062 1 57.81 114 ARG B O 1
ATOM 2841 N N . PRO B 1 115 ? 23.359 -4.008 -13.93 1 60 115 PRO B N 1
ATOM 2842 C CA . PRO B 1 115 ? 24.562 -4.66 -13.422 1 60 115 PRO B CA 1
ATOM 2843 C C . PRO B 1 115 ? 25.75 -3.709 -13.328 1 60 115 PRO B C 1
ATOM 2845 O O . PRO B 1 115 ? 26.734 -4.004 -12.641 1 60 115 PRO B O 1
ATOM 2848 N N . ASP B 1 116 ? 25.469 -2.572 -13.969 1 60.94 116 ASP B N 1
ATOM 2849 C CA . ASP B 1 116 ? 26.547 -1.577 -14 1 60.94 116 ASP B CA 1
ATOM 2850 C C . ASP B 1 116 ? 26.547 -0.743 -12.719 1 60.94 116 ASP B C 1
ATOM 2852 O O . ASP B 1 116 ? 27.531 -0.06 -12.422 1 60.94 116 ASP B O 1
ATOM 2856 N N . ILE B 1 117 ? 25.531 -0.782 -12.039 1 63.5 117 ILE B N 1
ATOM 2857 C CA . ILE B 1 117 ? 25.469 -0.037 -10.781 1 63.5 117 ILE B CA 1
ATOM 2858 C C . ILE B 1 117 ? 25.75 -0.975 -9.609 1 63.5 117 ILE B C 1
ATOM 2860 O O . ILE B 1 117 ? 24.938 -1.842 -9.289 1 63.5 117 ILE B O 1
ATOM 2864 N N . PRO B 1 118 ? 26.938 -0.786 -9.164 1 66.81 118 PRO B N 1
ATOM 2865 C CA . PRO B 1 118 ? 27.219 -1.645 -8.016 1 66.81 118 PRO B CA 1
ATOM 2866 C C . PRO B 1 118 ? 26.297 -1.391 -6.836 1 66.81 118 PRO B C 1
ATOM 2868 O O . PRO B 1 118 ? 26.094 -0.241 -6.434 1 66.81 118 PRO B O 1
ATOM 2871 N N . LEU B 1 119 ? 25.578 -2.475 -6.535 1 72.06 119 LEU B N 1
ATOM 2872 C CA . LEU B 1 119 ? 24.75 -2.393 -5.332 1 72.06 119 LEU B CA 1
ATOM 2873 C C . LEU B 1 119 ? 25.547 -2.828 -4.105 1 72.06 119 LEU B C 1
ATOM 2875 O O . LEU B 1 119 ? 26.234 -3.854 -4.129 1 72.06 119 LEU B O 1
ATOM 2879 N N . PRO B 1 120 ? 25.469 -1.934 -3.064 1 72.62 120 PRO B N 1
ATOM 2880 C CA . PRO B 1 120 ? 26.125 -2.35 -1.822 1 72.62 120 PRO B CA 1
ATOM 2881 C C . PRO B 1 120 ? 25.594 -3.678 -1.29 1 72.62 120 PRO B C 1
ATOM 2883 O O . PRO B 1 120 ? 24.375 -3.918 -1.319 1 72.62 120 PRO B O 1
ATOM 2886 N N . GLN B 1 121 ? 26.562 -4.512 -0.92 1 78.81 121 GLN B N 1
ATOM 2887 C CA . GLN B 1 121 ? 26.188 -5.828 -0.406 1 78.81 121 GLN B CA 1
ATOM 2888 C C . GLN B 1 121 ? 25.188 -5.707 0.74 1 78.81 121 GLN B C 1
ATOM 2890 O O . GLN B 1 121 ? 24.281 -6.531 0.869 1 78.81 121 GLN B O 1
ATOM 2895 N N . ALA B 1 122 ? 25.344 -4.695 1.511 1 77.88 122 ALA B N 1
ATOM 2896 C CA . ALA B 1 122 ? 24.438 -4.477 2.645 1 77.88 122 ALA B CA 1
ATOM 2897 C C . ALA B 1 122 ? 23 -4.281 2.176 1 77.88 122 ALA B C 1
ATOM 2899 O O . ALA B 1 122 ? 22.062 -4.742 2.828 1 77.88 122 ALA B O 1
ATOM 2900 N N . LEU B 1 123 ? 22.891 -3.707 1.051 1 77.5 123 LEU B N 1
ATOM 2901 C CA . LEU B 1 123 ? 21.578 -3.465 0.491 1 77.5 123 LEU B CA 1
ATOM 2902 C C . LEU B 1 123 ? 20.969 -4.758 -0.042 1 77.5 123 LEU B C 1
ATOM 2904 O O . LEU B 1 123 ? 19.781 -5.035 0.194 1 77.5 123 LEU B O 1
ATOM 2908 N N . VAL B 1 124 ? 21.75 -5.504 -0.684 1 79.75 124 VAL B N 1
ATOM 2909 C CA . VAL B 1 124 ? 21.297 -6.789 -1.215 1 79.75 124 VAL B CA 1
ATOM 2910 C C . VAL B 1 124 ? 20.859 -7.695 -0.068 1 79.75 124 VAL B C 1
ATOM 2912 O O . VAL B 1 124 ? 19.812 -8.344 -0.146 1 79.75 124 VAL B O 1
ATOM 2915 N N . ASP B 1 125 ? 21.641 -7.676 0.957 1 85.25 125 ASP B N 1
ATOM 2916 C CA . ASP B 1 125 ? 21.328 -8.492 2.125 1 85.25 125 ASP B CA 1
ATOM 2917 C C . ASP B 1 125 ? 20 -8.07 2.748 1 85.25 125 ASP B C 1
ATOM 2919 O O . ASP B 1 125 ? 19.203 -8.914 3.172 1 85.25 125 ASP B O 1
ATOM 2923 N N . LEU B 1 126 ? 19.781 -6.82 2.77 1 84 126 LEU B N 1
ATOM 2924 C CA . LEU B 1 126 ? 18.547 -6.289 3.311 1 84 126 LEU B CA 1
ATOM 2925 C C . LEU B 1 126 ? 17.359 -6.73 2.465 1 84 126 LEU B C 1
ATOM 2927 O O . LEU B 1 126 ? 16.328 -7.141 3.006 1 84 126 LEU B O 1
ATOM 2931 N N . TRP B 1 127 ? 17.516 -6.664 1.199 1 87.06 127 TRP B N 1
ATOM 2932 C CA . TRP B 1 127 ? 16.453 -7.066 0.295 1 87.06 127 TRP B CA 1
ATOM 2933 C C . TRP B 1 127 ? 16.125 -8.547 0.457 1 87.06 127 TRP B C 1
ATOM 2935 O O . TRP B 1 127 ? 14.953 -8.938 0.482 1 87.06 127 TRP B O 1
ATOM 2945 N N . MET B 1 128 ? 17.172 -9.32 0.556 1 91.44 128 MET B N 1
ATOM 2946 C CA . MET B 1 128 ? 16.984 -10.766 0.699 1 91.44 128 MET B CA 1
ATOM 2947 C C . MET B 1 128 ? 16.281 -11.094 2.01 1 91.44 128 MET B C 1
ATOM 2949 O O . MET B 1 128 ? 15.438 -11.984 2.057 1 91.44 128 MET B O 1
ATOM 2953 N N . LYS B 1 129 ? 16.641 -10.406 3.021 1 92.44 129 LYS B N 1
ATOM 2954 C CA . LYS B 1 129 ? 15.969 -10.594 4.309 1 92.44 129 LYS B CA 1
ATOM 2955 C C . LYS B 1 129 ? 14.492 -10.219 4.223 1 92.44 129 LYS B C 1
ATOM 2957 O O . LYS B 1 129 ? 13.641 -10.922 4.754 1 92.44 129 LYS B O 1
ATOM 2962 N N . GLU B 1 130 ? 14.211 -9.141 3.564 1 92.25 130 GLU B N 1
ATOM 2963 C CA . GLU B 1 130 ? 12.836 -8.68 3.398 1 92.25 130 GLU B CA 1
ATOM 2964 C C . GLU B 1 130 ? 12.016 -9.688 2.604 1 92.25 130 GLU B C 1
ATOM 2966 O O . GLU B 1 130 ? 10.852 -9.945 2.936 1 92.25 130 GLU B O 1
ATOM 2971 N N . ILE B 1 131 ? 12.617 -10.18 1.586 1 95.75 131 ILE B N 1
ATOM 2972 C CA . ILE B 1 131 ? 11.938 -11.172 0.755 1 95.75 131 ILE B CA 1
ATOM 2973 C C . ILE B 1 131 ? 11.648 -12.422 1.577 1 95.75 131 ILE B C 1
ATOM 2975 O O . ILE B 1 131 ? 10.547 -12.977 1.518 1 95.75 131 ILE B O 1
ATOM 2979 N N . LYS B 1 132 ? 12.633 -12.867 2.342 1 96.56 132 LYS B N 1
ATOM 2980 C CA . LYS B 1 132 ? 12.445 -14.023 3.213 1 96.56 132 LYS B CA 1
ATOM 2981 C C . LYS B 1 132 ? 11.289 -13.797 4.188 1 96.56 132 LYS B C 1
ATOM 2983 O O . LYS B 1 132 ? 10.43 -14.664 4.344 1 96.56 132 LYS B O 1
ATOM 2988 N N . ASN B 1 133 ? 11.273 -12.648 4.855 1 95.75 133 ASN B N 1
ATOM 2989 C CA . ASN B 1 133 ? 10.195 -12.312 5.781 1 95.75 133 ASN B CA 1
ATOM 2990 C C . ASN B 1 133 ? 8.836 -12.328 5.09 1 95.75 133 ASN B C 1
ATOM 2992 O O . ASN B 1 133 ? 7.848 -12.781 5.668 1 95.75 133 ASN B O 1
ATOM 2996 N N . THR B 1 134 ? 8.812 -11.781 3.898 1 97.94 134 THR B N 1
ATOM 2997 C CA . THR B 1 134 ? 7.582 -11.734 3.115 1 97.94 134 THR B CA 1
ATOM 2998 C C . THR B 1 134 ? 7.078 -13.141 2.82 1 97.94 134 THR B C 1
ATOM 3000 O O . THR B 1 134 ? 5.902 -13.445 3.043 1 97.94 134 THR B O 1
ATOM 3003 N N . LEU B 1 135 ? 7.953 -14.023 2.342 1 98.31 135 LEU B N 1
ATOM 3004 C CA . LEU B 1 135 ? 7.582 -15.398 2.031 1 98.31 135 LEU B CA 1
ATOM 3005 C C . LEU B 1 135 ? 7.133 -16.141 3.287 1 98.31 135 LEU B C 1
ATOM 3007 O O . LEU B 1 135 ? 6.188 -16.938 3.244 1 98.31 135 LEU B O 1
ATOM 3011 N N . GLN B 1 136 ? 7.746 -15.828 4.402 1 97.56 136 GLN B N 1
ATOM 3012 C CA . GLN B 1 136 ? 7.363 -16.453 5.668 1 97.56 136 GLN B CA 1
ATOM 3013 C C . GLN B 1 136 ? 5.965 -16 6.094 1 97.56 136 GLN B C 1
ATOM 3015 O O . GLN B 1 136 ? 5.188 -16.812 6.613 1 97.56 136 GLN B O 1
ATOM 3020 N N . THR B 1 137 ? 5.684 -14.766 5.898 1 98 137 THR B N 1
ATOM 3021 C CA . THR B 1 137 ? 4.363 -14.25 6.242 1 98 137 THR B CA 1
ATOM 3022 C C . THR B 1 137 ? 3.283 -14.922 5.395 1 98 137 THR B C 1
ATOM 3024 O O . THR B 1 137 ? 2.266 -15.375 5.922 1 98 137 THR B O 1
ATOM 3027 N N . VAL B 1 138 ? 3.502 -15.016 4.109 1 98.62 138 VAL B N 1
ATOM 3028 C CA . VAL B 1 138 ? 2.549 -15.664 3.209 1 98.62 138 VAL B CA 1
ATOM 3029 C C . VAL B 1 138 ? 2.396 -17.141 3.584 1 98.62 138 VAL B C 1
ATOM 3031 O O . VAL B 1 138 ? 1.28 -17.656 3.637 1 98.62 138 VAL B O 1
ATOM 3034 N N . GLU B 1 139 ? 3.535 -17.781 3.869 1 98.56 139 GLU B N 1
ATOM 3035 C CA . GLU B 1 139 ? 3.512 -19.172 4.293 1 98.56 139 GLU B CA 1
ATOM 3036 C C . GLU B 1 139 ? 2.658 -19.359 5.547 1 98.56 139 GLU B C 1
ATOM 3038 O O . GLU B 1 139 ? 1.909 -20.328 5.656 1 98.56 139 GLU B O 1
ATOM 3043 N N . ARG B 1 140 ? 2.75 -18.453 6.445 1 97.56 140 ARG B N 1
ATOM 3044 C CA . ARG B 1 140 ? 1.984 -18.5 7.688 1 97.56 140 ARG B CA 1
ATOM 3045 C C . ARG B 1 140 ? 0.49 -18.375 7.414 1 97.56 140 ARG B C 1
ATOM 3047 O O . ARG B 1 140 ? -0.313 -19.141 7.938 1 97.56 140 ARG B O 1
ATOM 3054 N N . TRP B 1 141 ? 0.08 -17.422 6.605 1 97.88 141 TRP B N 1
ATOM 3055 C CA . TRP B 1 141 ? -1.328 -17.266 6.258 1 97.88 141 TRP B CA 1
ATOM 3056 C C . TRP B 1 141 ? -1.876 -18.531 5.613 1 97.88 141 TRP B C 1
ATOM 3058 O O . TRP B 1 141 ? -2.971 -18.984 5.953 1 97.88 141 TRP B O 1
ATOM 3068 N N . LEU B 1 142 ? -1.081 -19.109 4.781 1 98.5 142 LEU B N 1
ATOM 3069 C CA . LEU B 1 142 ? -1.518 -20.281 4.023 1 98.5 142 LEU B CA 1
ATOM 3070 C C . LEU B 1 142 ? -1.477 -21.547 4.891 1 98.5 142 LEU B C 1
ATOM 3072 O O . LEU B 1 142 ? -2.039 -22.578 4.523 1 98.5 142 LEU B O 1
ATOM 3076 N N . SER B 1 143 ? -0.802 -21.484 5.996 1 97.44 143 SER B N 1
ATOM 3077 C CA . SER B 1 143 ? -0.852 -22.594 6.957 1 97.44 143 SER B CA 1
ATOM 3078 C C . SER B 1 143 ? -2.146 -22.562 7.762 1 97.44 143 SER B C 1
ATOM 3080 O O . SER B 1 143 ? -2.547 -23.578 8.336 1 97.44 143 SER B O 1
ATOM 3082 N N . GLU B 1 144 ? -2.789 -21.422 7.793 1 95.5 144 GLU B N 1
ATOM 3083 C CA . GLU B 1 144 ? -4.004 -21.234 8.578 1 95.5 144 GLU B CA 1
ATOM 3084 C C . GLU B 1 144 ? -5.254 -21.422 7.723 1 95.5 144 GLU B C 1
ATOM 3086 O O . GLU B 1 144 ? -6.32 -21.766 8.234 1 95.5 144 GLU B O 1
ATOM 3091 N N . SER B 1 145 ? -5.145 -21.25 6.461 1 96.19 145 SER B N 1
ATOM 3092 C CA . SER B 1 145 ? -6.254 -21.375 5.52 1 96.19 145 SER B CA 1
ATOM 3093 C C . SER B 1 145 ? -5.762 -21.781 4.133 1 96.19 145 SER B C 1
ATOM 3095 O O . SER B 1 145 ? -4.582 -21.609 3.816 1 96.19 145 SER B O 1
ATOM 3097 N N . THR B 1 146 ? -6.672 -22.25 3.305 1 97.62 146 THR B N 1
ATOM 3098 C CA . THR B 1 146 ? -6.332 -22.719 1.961 1 97.62 146 THR B CA 1
ATOM 3099 C C . THR B 1 146 ? -5.863 -21.547 1.093 1 97.62 146 THR B C 1
ATOM 3101 O O . THR B 1 146 ? -4.957 -21.703 0.273 1 97.62 146 THR B O 1
ATOM 3104 N N . TRP B 1 147 ? -6.535 -20.5 1.272 1 98.81 147 TRP B N 1
ATOM 3105 C CA . TRP B 1 147 ? -6.203 -19.266 0.549 1 98.81 147 TRP B CA 1
ATOM 3106 C C . TRP B 1 147 ? -5.801 -18.156 1.514 1 98.81 147 TRP B C 1
ATOM 3108 O O . TRP B 1 147 ? -5.941 -18.297 2.73 1 98.81 147 TRP B O 1
ATOM 3118 N N . ILE B 1 148 ? -5.277 -17.062 1.07 1 98.69 148 ILE B N 1
ATOM 3119 C CA . ILE B 1 148 ? -4.672 -16.016 1.882 1 98.69 148 ILE B CA 1
ATOM 3120 C C . ILE B 1 148 ? -5.699 -15.469 2.865 1 98.69 148 ILE B C 1
ATOM 3122 O O . ILE B 1 148 ? -5.371 -15.164 4.016 1 98.69 148 ILE B O 1
ATOM 3126 N N . CYS B 1 149 ? -6.965 -15.344 2.371 1 98.31 149 CYS B N 1
ATOM 3127 C CA . CYS B 1 149 ? -7.961 -14.688 3.209 1 98.31 149 CYS B CA 1
ATOM 3128 C C . CYS B 1 149 ? -9.031 -15.672 3.658 1 98.31 149 CYS B C 1
ATOM 3130 O O . CYS B 1 149 ? -10.109 -15.266 4.102 1 98.31 149 CYS B O 1
ATOM 3132 N N . GLY B 1 150 ? -8.82 -16.984 3.451 1 97.75 150 GLY B N 1
ATOM 3133 C CA . GLY B 1 150 ? -9.82 -17.938 3.91 1 97.75 150 GLY B CA 1
ATOM 3134 C C . GLY B 1 150 ? -9.945 -19.156 3.014 1 97.75 150 GLY B C 1
ATOM 3135 O O . GLY B 1 150 ? -8.953 -19.609 2.443 1 97.75 150 GLY B O 1
ATOM 3136 N N . SER B 1 151 ? -11.172 -19.703 2.938 1 98 151 SER B N 1
ATOM 3137 C CA . SER B 1 151 ? -11.383 -21 2.311 1 98 151 SER B CA 1
ATOM 3138 C C . SER B 1 151 ? -11.617 -20.859 0.81 1 98 151 SER B C 1
ATOM 3140 O O . SER B 1 151 ? -11.594 -21.844 0.075 1 98 151 SER B O 1
ATOM 3142 N N . GLU B 1 152 ? -11.836 -19.688 0.381 1 98.56 152 GLU B N 1
ATOM 3143 C CA . GLU B 1 152 ? -12.047 -19.422 -1.038 1 98.56 152 GLU B CA 1
ATOM 3144 C C . GLU B 1 152 ? -11.031 -18.406 -1.564 1 98.56 152 GLU B C 1
ATOM 3146 O O . GLU B 1 152 ? -10.539 -17.562 -0.81 1 98.56 152 GLU B O 1
ATOM 3151 N N . PRO B 1 153 ? -10.703 -18.5 -2.885 1 98.88 153 PRO B N 1
ATOM 3152 C CA . PRO B 1 153 ? -9.781 -17.5 -3.434 1 98.88 153 PRO B CA 1
ATOM 3153 C C . PRO B 1 153 ? -10.398 -16.094 -3.486 1 98.88 153 PRO B C 1
ATOM 3155 O O . PRO B 1 153 ? -11.609 -15.961 -3.652 1 98.88 153 PRO B O 1
ATOM 3158 N N . THR B 1 154 ? -9.641 -15.109 -3.293 1 98.94 154 THR B N 1
ATOM 3159 C CA . THR B 1 154 ? -10.047 -13.711 -3.412 1 98.94 154 THR B CA 1
ATOM 3160 C C . THR B 1 154 ? -9.055 -12.938 -4.277 1 98.94 154 THR B C 1
ATOM 3162 O O . THR B 1 154 ? -8.062 -13.492 -4.746 1 98.94 154 THR B O 1
ATOM 3165 N N . VAL B 1 155 ? -9.273 -11.656 -4.473 1 98.94 155 VAL B N 1
ATOM 3166 C CA . VAL B 1 155 ? -8.383 -10.789 -5.234 1 98.94 155 VAL B CA 1
ATOM 3167 C C . VAL B 1 155 ? -7.008 -10.742 -4.566 1 98.94 155 VAL B C 1
ATOM 3169 O O . VAL B 1 155 ? -6 -10.484 -5.227 1 98.94 155 VAL B O 1
ATOM 3172 N N . ALA B 1 156 ? -6.918 -10.977 -3.24 1 98.94 156 ALA B N 1
ATOM 3173 C CA . ALA B 1 156 ? -5.637 -11.039 -2.539 1 98.94 156 ALA B CA 1
ATOM 3174 C C . ALA B 1 156 ? -4.742 -12.125 -3.125 1 98.94 156 ALA B C 1
ATOM 3176 O O . ALA B 1 156 ? -3.537 -11.914 -3.299 1 98.94 156 ALA B O 1
ATOM 3177 N N . ASP B 1 157 ? -5.289 -13.258 -3.449 1 98.94 157 ASP B N 1
ATOM 3178 C CA . ASP B 1 157 ? -4.527 -14.375 -3.998 1 98.94 157 ASP B CA 1
ATOM 3179 C C . ASP B 1 157 ? -3.994 -14.047 -5.391 1 98.94 157 ASP B C 1
ATOM 3181 O O . ASP B 1 157 ? -2.852 -14.375 -5.719 1 98.94 157 ASP B O 1
ATOM 3185 N N . LEU B 1 158 ? -4.832 -13.406 -6.176 1 98.94 158 LEU B N 1
ATOM 3186 C CA . LEU B 1 158 ? -4.418 -13.055 -7.527 1 98.94 158 LEU B CA 1
ATOM 3187 C C . LEU B 1 158 ? -3.273 -12.055 -7.5 1 98.94 158 LEU B C 1
ATOM 3189 O O . LEU B 1 158 ? -2.287 -12.203 -8.227 1 98.94 158 LEU B O 1
ATOM 3193 N N . SER B 1 159 ? -3.432 -11.031 -6.676 1 98.75 159 SER B N 1
ATOM 3194 C CA . SER B 1 159 ? -2.381 -10.031 -6.527 1 98.75 159 SER B CA 1
ATOM 3195 C C . SER B 1 159 ? -1.082 -10.664 -6.035 1 98.75 159 SER B C 1
ATOM 3197 O O . SER B 1 159 ? -0.005 -10.367 -6.559 1 98.75 159 SER B O 1
ATOM 3199 N N . CYS B 1 160 ? -1.153 -11.508 -5.086 1 98.81 160 CYS B N 1
ATOM 3200 C CA . CYS B 1 160 ? 0.015 -12.172 -4.516 1 98.81 160 CYS B CA 1
ATOM 3201 C C . CYS B 1 160 ? 0.691 -13.07 -5.547 1 98.81 160 CYS B C 1
ATOM 3203 O O . CYS B 1 160 ? 1.912 -13.023 -5.707 1 98.81 160 CYS B O 1
ATOM 3205 N N . TYR B 1 161 ? -0.059 -13.875 -6.254 1 98.75 161 TYR B N 1
ATOM 3206 C CA . TYR B 1 161 ? 0.492 -14.797 -7.238 1 98.75 161 TYR B CA 1
ATOM 3207 C C . TYR B 1 161 ? 1.251 -14.047 -8.328 1 98.75 161 TYR B C 1
ATOM 3209 O O . TYR B 1 161 ? 2.303 -14.5 -8.781 1 98.75 161 TYR B O 1
ATOM 3217 N N . CYS B 1 162 ? 0.682 -12.922 -8.766 1 97.44 162 CYS B N 1
ATOM 3218 C CA . CYS B 1 162 ? 1.315 -12.195 -9.859 1 97.44 162 CYS B CA 1
ATOM 3219 C C . CYS B 1 162 ? 2.721 -11.75 -9.477 1 97.44 162 CYS B C 1
ATOM 3221 O O . CYS B 1 162 ? 3.598 -11.633 -10.336 1 97.44 162 CYS B O 1
ATOM 3223 N N . GLU B 1 163 ? 2.975 -11.57 -8.172 1 96.56 163 GLU B N 1
ATOM 3224 C CA . GLU B 1 163 ? 4.301 -11.18 -7.711 1 96.56 163 GLU B CA 1
ATOM 3225 C C . GLU B 1 163 ? 5.195 -12.398 -7.5 1 96.56 163 GLU B C 1
ATOM 3227 O O . GLU B 1 163 ? 6.297 -12.469 -8.047 1 96.56 163 GLU B O 1
ATOM 3232 N N . ILE B 1 164 ? 4.727 -13.383 -6.777 1 97.44 164 ILE B N 1
ATOM 3233 C CA . ILE B 1 164 ? 5.531 -14.539 -6.414 1 97.44 164 ILE B CA 1
ATOM 3234 C C . ILE B 1 164 ? 5.641 -15.484 -7.605 1 97.44 164 ILE B C 1
ATOM 3236 O O . ILE B 1 164 ? 6.734 -15.945 -7.949 1 97.44 164 ILE B O 1
ATOM 3240 N N . GLY B 1 165 ? 4.496 -15.75 -8.25 1 96.56 165 GLY B N 1
ATOM 3241 C CA . GLY B 1 165 ? 4.445 -16.703 -9.352 1 96.56 165 GLY B CA 1
ATOM 3242 C C . GLY B 1 165 ? 5.312 -16.312 -10.531 1 96.56 165 GLY B C 1
ATOM 3243 O O . GLY B 1 165 ? 5.895 -17.172 -11.195 1 96.56 165 GLY B O 1
ATOM 3244 N N . GLN B 1 166 ? 5.414 -15.016 -10.789 1 94.12 166 GLN B N 1
ATOM 3245 C CA . GLN B 1 166 ? 6.172 -14.562 -11.953 1 94.12 166 GLN B CA 1
ATOM 3246 C C . GLN B 1 166 ? 7.66 -14.867 -11.789 1 94.12 166 GLN B C 1
ATOM 3248 O O . GLN B 1 166 ? 8.406 -14.891 -12.773 1 94.12 166 GLN B O 1
ATOM 3253 N N . CYS B 1 167 ? 8.133 -15.109 -10.547 1 93.5 167 CYS B N 1
ATOM 3254 C CA . CYS B 1 167 ? 9.547 -15.32 -10.266 1 93.5 167 CYS B CA 1
ATOM 3255 C C . CYS B 1 167 ? 9.93 -16.781 -10.461 1 93.5 167 CYS B C 1
ATOM 3257 O O . CYS B 1 167 ? 11.102 -17.141 -10.375 1 93.5 167 CYS B O 1
ATOM 3259 N N . LEU B 1 168 ? 8.953 -17.625 -10.734 1 94.69 168 LEU B N 1
ATOM 3260 C CA . LEU B 1 168 ? 9.188 -19.047 -10.953 1 94.69 168 LEU B CA 1
ATOM 3261 C C . LEU B 1 168 ? 9.977 -19.266 -12.242 1 94.69 168 LEU B C 1
ATOM 3263 O O . LEU B 1 168 ? 10.023 -18.391 -13.102 1 94.69 168 LEU B O 1
ATOM 3267 N N . GLU B 1 169 ? 10.516 -20.438 -12.383 1 91.88 169 GLU B N 1
ATOM 3268 C CA . GLU B 1 169 ? 11.367 -20.781 -13.516 1 91.88 169 GLU B CA 1
ATOM 3269 C C . GLU B 1 169 ? 10.594 -20.734 -14.828 1 91.88 169 GLU B C 1
ATOM 3271 O O . GLU B 1 169 ? 11.148 -20.375 -15.867 1 91.88 169 GLU B O 1
ATOM 3276 N N . LYS B 1 170 ? 9.352 -21.062 -14.828 1 92.25 170 LYS B N 1
ATOM 3277 C CA . LYS B 1 170 ? 8.555 -21.109 -16.047 1 92.25 170 LYS B CA 1
ATOM 3278 C C . LYS B 1 170 ? 8.266 -19.703 -16.578 1 92.25 170 LYS B C 1
ATOM 3280 O O . LYS B 1 170 ? 7.816 -19.547 -17.719 1 92.25 170 LYS B O 1
ATOM 3285 N N . TYR B 1 171 ? 8.555 -18.703 -15.773 1 92.25 171 TYR B N 1
ATOM 3286 C CA . TYR B 1 171 ? 8.422 -17.312 -16.203 1 92.25 171 TYR B CA 1
ATOM 3287 C C . TYR B 1 171 ? 9.766 -16.594 -16.172 1 92.25 171 TYR B C 1
ATOM 3289 O O . TYR B 1 171 ? 10.648 -16.891 -17 1 92.25 171 TYR B O 1
ATOM 3297 N N . THR B 1 172 ? 10.125 -15.805 -15.156 1 87.62 172 THR B N 1
ATOM 3298 C CA . THR B 1 172 ? 11.344 -15.008 -15.18 1 87.62 172 THR B CA 1
ATOM 3299 C C . THR B 1 172 ? 12.516 -15.789 -14.609 1 87.62 172 THR B C 1
ATOM 3301 O O . THR B 1 172 ? 13.68 -15.461 -14.859 1 87.62 172 THR B O 1
ATOM 3304 N N . GLY B 1 173 ? 12.281 -16.75 -13.719 1 90.06 173 GLY B N 1
ATOM 3305 C CA . GLY B 1 173 ? 13.328 -17.547 -13.086 1 90.06 173 GLY B CA 1
ATOM 3306 C C . GLY B 1 173 ? 14.125 -16.766 -12.062 1 90.06 173 GLY B C 1
ATOM 3307 O O . GLY B 1 173 ? 15.25 -17.141 -11.711 1 90.06 173 GLY B O 1
ATOM 3308 N N . LEU B 1 174 ? 13.586 -15.711 -11.555 1 89.5 174 LEU B N 1
ATOM 3309 C CA . LEU B 1 174 ? 14.32 -14.797 -10.688 1 89.5 174 LEU B CA 1
ATOM 3310 C C . LEU B 1 174 ? 14.648 -15.461 -9.352 1 89.5 174 LEU B C 1
ATOM 3312 O O . LEU B 1 174 ? 15.695 -15.188 -8.758 1 89.5 174 LEU B O 1
ATOM 3316 N N . PHE B 1 175 ? 13.812 -16.312 -8.875 1 93.44 175 PHE B N 1
ATOM 3317 C CA . PHE B 1 175 ? 14.109 -17.016 -7.629 1 93.44 175 PHE B CA 1
ATOM 3318 C C . PHE B 1 175 ? 15.367 -17.859 -7.77 1 93.44 175 PHE B C 1
ATOM 3320 O O . PHE B 1 175 ? 16.234 -17.859 -6.891 1 93.44 175 PHE B O 1
ATOM 3327 N N . ALA B 1 176 ? 15.492 -18.547 -8.883 1 91.5 176 ALA B N 1
ATOM 3328 C CA . ALA B 1 176 ? 16.672 -19.375 -9.125 1 91.5 176 ALA B CA 1
ATOM 3329 C C . ALA B 1 176 ? 17.922 -18.5 -9.258 1 91.5 176 ALA B C 1
ATOM 3331 O O . ALA B 1 176 ? 18.984 -18.828 -8.711 1 91.5 176 ALA B O 1
ATOM 3332 N N . VAL B 1 177 ? 17.797 -17.375 -9.953 1 86.69 177 VAL B N 1
ATOM 3333 C CA . VAL B 1 177 ? 18.906 -16.453 -10.172 1 86.69 177 VAL B CA 1
ATOM 3334 C C . VAL B 1 177 ? 19.469 -15.977 -8.836 1 86.69 177 VAL B C 1
ATOM 3336 O O . VAL B 1 177 ? 20.672 -15.797 -8.68 1 86.69 177 VAL B O 1
ATOM 3339 N N . HIS B 1 178 ? 18.594 -15.805 -7.844 1 90.19 178 HIS B N 1
ATOM 3340 C CA . HIS B 1 178 ? 19 -15.234 -6.566 1 90.19 178 HIS B CA 1
ATOM 3341 C C . HIS B 1 178 ? 19.062 -16.297 -5.48 1 90.19 178 HIS B C 1
ATOM 3343 O O . HIS B 1 178 ? 19.109 -15.984 -4.289 1 90.19 178 HIS B O 1
ATOM 3349 N N . SER B 1 179 ? 18.969 -17.547 -5.844 1 92.5 179 SER B N 1
ATOM 3350 C CA . SER B 1 179 ? 19.109 -18.703 -4.957 1 92.5 179 SER B CA 1
ATOM 3351 C C . SER B 1 179 ? 18.031 -18.703 -3.871 1 92.5 179 SER B C 1
ATOM 3353 O O . SER B 1 179 ? 18.328 -18.969 -2.703 1 92.5 179 SER B O 1
ATOM 3355 N N . ILE B 1 180 ? 16.891 -18.266 -4.258 1 95.12 180 ILE B N 1
ATOM 3356 C CA . ILE B 1 180 ? 15.734 -18.375 -3.361 1 95.12 180 ILE B CA 1
ATOM 3357 C C . ILE B 1 180 ? 15.047 -19.734 -3.562 1 95.12 180 ILE B C 1
ATOM 3359 O O . ILE B 1 180 ? 14.555 -20.016 -4.652 1 95.12 180 ILE B O 1
ATOM 3363 N N . ASP B 1 181 ? 15.016 -20.562 -2.521 1 95.5 181 ASP B N 1
ATOM 3364 C CA . ASP B 1 181 ? 14.516 -21.938 -2.564 1 95.5 181 ASP B CA 1
ATOM 3365 C C . ASP B 1 181 ? 13.102 -22.016 -2.01 1 95.5 181 ASP B C 1
ATOM 3367 O O . ASP B 1 181 ? 12.898 -21.953 -0.796 1 95.5 181 ASP B O 1
ATOM 3371 N N . LEU B 1 182 ? 12.117 -22.266 -2.814 1 97.12 182 LEU B N 1
ATOM 3372 C CA . LEU B 1 182 ? 10.719 -22.328 -2.4 1 97.12 182 LEU B CA 1
ATOM 3373 C C . LEU B 1 182 ? 10.391 -23.672 -1.765 1 97.12 182 LEU B C 1
ATOM 3375 O O . LEU B 1 182 ? 9.312 -23.844 -1.193 1 97.12 182 LEU B O 1
ATOM 3379 N N . SER B 1 183 ? 11.32 -24.641 -1.811 1 96.94 183 SER B N 1
ATOM 3380 C CA . SER B 1 183 ? 11.078 -25.938 -1.17 1 96.94 183 SER B CA 1
ATOM 3381 C C . SER B 1 183 ? 10.867 -25.766 0.332 1 96.94 183 SER B C 1
ATOM 3383 O O . SER B 1 183 ? 10.242 -26.625 0.971 1 96.94 183 SER B O 1
ATOM 3385 N N . ALA B 1 184 ? 11.344 -24.703 0.924 1 97.06 184 ALA B N 1
ATOM 3386 C CA . ALA B 1 184 ? 11.203 -24.406 2.348 1 97.06 184 ALA B CA 1
ATOM 3387 C C . ALA B 1 184 ? 9.797 -23.906 2.662 1 97.06 184 ALA B C 1
ATOM 3389 O O . ALA B 1 184 ? 9.43 -23.766 3.83 1 97.06 184 ALA B O 1
ATOM 3390 N N . TYR B 1 185 ? 8.977 -23.688 1.62 1 98.44 185 TYR B N 1
ATOM 3391 C CA . TYR B 1 185 ? 7.637 -23.109 1.763 1 98.44 185 TYR B CA 1
ATOM 3392 C C . TYR B 1 185 ? 6.59 -24.016 1.12 1 98.44 185 TYR B C 1
ATOM 3394 O O . TYR B 1 185 ? 6.02 -23.672 0.082 1 98.44 185 TYR B O 1
ATOM 3402 N N . PRO B 1 186 ? 6.227 -25.141 1.75 1 98.56 186 PRO B N 1
ATOM 3403 C CA . PRO B 1 186 ? 5.328 -26.125 1.143 1 98.56 186 PRO B CA 1
ATOM 3404 C C . PRO B 1 186 ? 3.914 -25.594 0.933 1 98.56 186 PRO B C 1
ATOM 3406 O O . PRO B 1 186 ? 3.242 -25.969 -0.03 1 98.56 186 PRO B O 1
ATOM 3409 N N . LYS B 1 187 ? 3.426 -24.75 1.862 1 98.81 187 LYS B N 1
ATOM 3410 C CA . LYS B 1 187 ? 2.08 -24.203 1.701 1 98.81 187 LYS B CA 1
ATOM 3411 C C . LYS B 1 187 ? 2.016 -23.234 0.52 1 98.81 187 LYS B C 1
ATOM 3413 O O . LYS B 1 187 ? 1.025 -23.203 -0.213 1 98.81 187 LYS B O 1
ATOM 3418 N N . ILE B 1 188 ? 3.068 -22.438 0.313 1 98.81 188 ILE B N 1
ATOM 3419 C CA . ILE B 1 188 ? 3.139 -21.562 -0.854 1 98.81 188 ILE B CA 1
ATOM 3420 C C . ILE B 1 188 ? 3.127 -22.406 -2.129 1 98.81 188 ILE B C 1
ATOM 3422 O O . ILE B 1 188 ? 2.43 -22.078 -3.092 1 98.81 188 ILE B O 1
ATOM 3426 N N . ASN B 1 189 ? 3.92 -23.5 -2.139 1 98.62 189 ASN B N 1
ATOM 3427 C CA . ASN B 1 189 ? 3.971 -24.344 -3.326 1 98.62 189 ASN B CA 1
ATOM 3428 C C . ASN B 1 189 ? 2.598 -24.922 -3.662 1 98.62 189 ASN B C 1
ATOM 3430 O O . ASN B 1 189 ? 2.188 -24.922 -4.824 1 98.62 189 ASN B O 1
ATOM 3434 N N . GLN B 1 190 ? 1.929 -25.406 -2.67 1 98.69 190 GLN B N 1
ATOM 3435 C CA . GLN B 1 190 ? 0.574 -25.906 -2.865 1 98.69 190 GLN B CA 1
ATOM 3436 C C . GLN B 1 190 ? -0.352 -24.812 -3.385 1 98.69 190 GLN B C 1
ATOM 3438 O O . GLN B 1 190 ? -1.147 -25.047 -4.297 1 98.69 190 GLN B O 1
ATOM 3443 N N . TRP B 1 191 ? -0.271 -23.672 -2.785 1 98.88 191 TRP B N 1
ATOM 3444 C CA . TRP B 1 191 ? -1.082 -22.516 -3.133 1 98.88 191 TRP B CA 1
ATOM 3445 C C . TRP B 1 191 ? -0.81 -22.078 -4.566 1 98.88 191 TRP B C 1
ATOM 3447 O O . TRP B 1 191 ? -1.738 -21.734 -5.305 1 98.88 191 TRP B O 1
ATOM 3457 N N . LEU B 1 192 ? 0.491 -22.062 -5.008 1 98.75 192 LEU B N 1
ATOM 3458 C CA . LEU B 1 192 ? 0.857 -21.703 -6.375 1 98.75 192 LEU B CA 1
ATOM 3459 C C . LEU B 1 192 ? 0.164 -22.609 -7.379 1 98.75 192 LEU B C 1
ATOM 3461 O O . LEU B 1 192 ? -0.394 -22.141 -8.375 1 98.75 192 LEU B O 1
ATOM 3465 N N . THR B 1 193 ? 0.171 -23.875 -7.09 1 98.44 193 THR B N 1
ATOM 3466 C CA . THR B 1 193 ? -0.483 -24.844 -7.953 1 98.44 193 THR B CA 1
ATOM 3467 C C . THR B 1 193 ? -1.989 -24.594 -8 1 98.44 193 THR B C 1
ATOM 3469 O O . THR B 1 193 ? -2.594 -24.641 -9.078 1 98.44 193 THR B O 1
ATOM 3472 N N . ALA B 1 194 ? -2.6 -24.391 -6.879 1 98.81 194 ALA B N 1
ATOM 3473 C CA . ALA B 1 194 ? -4.035 -24.109 -6.812 1 98.81 194 ALA B CA 1
ATOM 3474 C C . ALA B 1 194 ? -4.391 -22.859 -7.621 1 98.81 194 ALA B C 1
ATOM 3476 O O . ALA B 1 194 ? -5.395 -22.859 -8.344 1 98.81 194 ALA B O 1
ATOM 3477 N N . CYS B 1 195 ? -3.586 -21.828 -7.488 1 98.81 195 CYS B N 1
ATOM 3478 C CA . CYS B 1 195 ? -3.824 -20.594 -8.211 1 98.81 195 CYS B CA 1
ATOM 3479 C C . CYS B 1 195 ? -3.824 -20.828 -9.719 1 98.81 195 CYS B C 1
ATOM 3481 O O . CYS B 1 195 ? -4.645 -20.25 -10.438 1 98.81 195 CYS B O 1
ATOM 3483 N N . GLU B 1 196 ? -2.965 -21.656 -10.18 1 98.31 196 GLU B N 1
ATOM 3484 C CA . GLU B 1 196 ? -2.809 -21.875 -11.617 1 98.31 196 GLU B CA 1
ATOM 3485 C C . GLU B 1 196 ? -4 -22.641 -12.18 1 98.31 196 GLU B C 1
ATOM 3487 O O . GLU B 1 196 ? -4.195 -22.688 -13.398 1 98.31 196 GLU B O 1
ATOM 3492 N N . GLY B 1 197 ? -4.805 -23.219 -11.32 1 98.56 197 GLY B N 1
ATOM 3493 C CA . GLY B 1 197 ? -6.008 -23.906 -11.734 1 98.56 197 GLY B CA 1
ATOM 3494 C C . GLY B 1 197 ? -7.23 -23.016 -11.789 1 98.56 197 GLY B C 1
ATOM 3495 O O . GLY B 1 197 ? -8.297 -23.438 -12.25 1 98.56 197 GLY B O 1
ATOM 3496 N N . LEU B 1 198 ? -7.125 -21.812 -11.383 1 98.81 198 LEU B N 1
ATOM 3497 C CA . LEU B 1 198 ? -8.258 -20.891 -11.344 1 98.81 198 LEU B CA 1
ATOM 3498 C C . LEU B 1 198 ? -8.617 -20.406 -12.742 1 98.81 198 LEU B C 1
ATOM 3500 O O . LEU B 1 198 ? -7.73 -20.234 -13.586 1 98.81 198 LEU B O 1
ATOM 3504 N N . ALA B 1 199 ? -9.891 -20.094 -12.938 1 98.62 199 ALA B N 1
ATOM 3505 C CA . ALA B 1 199 ? -10.344 -19.516 -14.203 1 98.62 199 ALA B CA 1
ATOM 3506 C C . ALA B 1 199 ? -9.617 -18.219 -14.508 1 98.62 199 ALA B C 1
ATOM 3508 O O . ALA B 1 199 ? -9.359 -17.406 -13.602 1 98.62 199 ALA B O 1
ATOM 3509 N N . GLY B 1 200 ? -9.234 -18.078 -15.781 1 98.44 200 GLY B N 1
ATOM 3510 C CA . GLY B 1 200 ? -8.625 -16.828 -16.219 1 98.44 200 GLY B CA 1
ATOM 3511 C C . GLY B 1 200 ? -7.113 -16.844 -16.125 1 98.44 200 GLY B C 1
ATOM 3512 O O . GLY B 1 200 ? -6.441 -15.961 -16.672 1 98.44 200 GLY B O 1
ATOM 3513 N N . TYR B 1 201 ? -6.512 -17.828 -15.477 1 98.44 201 TYR B N 1
ATOM 3514 C CA . TYR B 1 201 ? -5.066 -17.891 -15.289 1 98.44 201 TYR B CA 1
ATOM 3515 C C . TYR B 1 201 ? -4.34 -17.906 -16.625 1 98.44 201 TYR B C 1
ATOM 3517 O O . TYR B 1 201 ? -3.459 -17.094 -16.875 1 98.44 201 TYR B O 1
ATOM 3525 N N . GLU B 1 202 ? -4.742 -18.781 -17.5 1 97 202 GLU B N 1
ATOM 3526 C CA . GLU B 1 202 ? -4.059 -18.938 -18.781 1 97 202 GLU B CA 1
ATOM 3527 C C . GLU B 1 202 ? -4.156 -17.672 -19.625 1 97 202 GLU B C 1
ATOM 3529 O O . GLU B 1 202 ? -3.168 -17.234 -20.203 1 97 202 GLU B O 1
ATOM 3534 N N . GLN B 1 203 ? -5.316 -17.156 -19.641 1 96.25 203 GLN B N 1
ATOM 3535 C CA . GLN B 1 203 ? -5.551 -15.938 -20.422 1 96.25 203 GLN B CA 1
ATOM 3536 C C . GLN B 1 203 ? -4.715 -14.773 -19.906 1 96.25 203 GLN B C 1
ATOM 3538 O O . GLN B 1 203 ? -4.09 -14.055 -20.688 1 96.25 203 GLN B O 1
ATOM 3543 N N . SER B 1 204 ? -4.66 -14.57 -18.625 1 97 204 SER B N 1
ATOM 3544 C CA . SER B 1 204 ? -4.004 -13.422 -18.016 1 97 204 SER B CA 1
ATOM 3545 C C . SER B 1 204 ? -2.484 -13.562 -18.062 1 97 204 SER B C 1
ATOM 3547 O O . SER B 1 204 ? -1.764 -12.562 -18.031 1 97 204 SER B O 1
ATOM 3549 N N . HIS B 1 205 ? -1.952 -14.805 -18.156 1 96.44 205 HIS B N 1
ATOM 3550 C CA . HIS B 1 205 ? -0.512 -15.023 -18.078 1 96.44 205 HIS B CA 1
ATOM 3551 C C . HIS B 1 205 ? 0.059 -15.422 -19.438 1 96.44 205 HIS B C 1
ATOM 3553 O O . HIS B 1 205 ? 1.242 -15.75 -19.547 1 96.44 205 HIS B O 1
ATOM 3559 N N . ALA B 1 206 ? -0.763 -15.336 -20.469 1 94.62 206 ALA B N 1
ATOM 3560 C CA . ALA B 1 206 ? -0.341 -15.742 -21.812 1 94.62 206 ALA B CA 1
ATOM 3561 C C . ALA B 1 206 ? 0.856 -14.922 -22.281 1 94.62 206 ALA B C 1
ATOM 3563 O O . ALA B 1 206 ? 1.829 -15.469 -22.797 1 94.62 206 ALA B O 1
ATOM 3564 N N . ALA B 1 207 ? 0.81 -13.617 -22.078 1 90.94 207 ALA B N 1
ATOM 3565 C CA . ALA B 1 207 ? 1.876 -12.734 -22.531 1 90.94 207 ALA B CA 1
ATOM 3566 C C . ALA B 1 207 ? 3.17 -12.984 -21.766 1 90.94 207 ALA B C 1
ATOM 3568 O O . ALA B 1 207 ? 4.262 -12.875 -22.328 1 90.94 207 ALA B O 1
ATOM 3569 N N . LEU B 1 208 ? 3.037 -13.266 -20.531 1 89.94 208 LEU B N 1
ATOM 3570 C CA . LEU B 1 208 ? 4.203 -13.523 -19.688 1 89.94 208 LEU B CA 1
ATOM 3571 C C . LEU B 1 208 ? 4.949 -14.766 -20.156 1 89.94 208 LEU B C 1
ATOM 3573 O O . LEU B 1 208 ? 6.176 -14.82 -20.094 1 89.94 208 LEU B O 1
ATOM 3577 N N . LYS B 1 209 ? 4.191 -15.742 -20.578 1 87.31 209 LYS B N 1
ATOM 3578 C CA . LYS B 1 209 ? 4.766 -17 -21.062 1 87.31 209 LYS B CA 1
ATOM 3579 C C . LYS B 1 209 ? 5.566 -16.766 -22.344 1 87.31 209 LYS B C 1
ATOM 3581 O O . LYS B 1 209 ? 6.496 -17.531 -22.641 1 87.31 209 LYS B O 1
ATOM 3586 N N . GLN B 1 210 ? 5.215 -15.758 -23.031 1 81.94 210 GLN B N 1
ATOM 3587 C CA . GLN B 1 210 ? 5.828 -15.5 -24.344 1 81.94 210 GLN B CA 1
ATOM 3588 C C . GLN B 1 210 ? 7.012 -14.547 -24.219 1 81.94 210 GLN B C 1
ATOM 3590 O O . GLN B 1 210 ? 7.832 -14.445 -25.125 1 81.94 210 GLN B O 1
ATOM 3595 N N . CYS B 1 211 ? 7.004 -13.844 -23.172 1 71.44 211 CYS B N 1
ATOM 3596 C CA . CYS B 1 211 ? 8 -12.789 -23.031 1 71.44 211 CYS B CA 1
ATOM 3597 C C . CYS B 1 211 ? 9.336 -13.359 -22.562 1 71.44 211 CYS B C 1
ATOM 3599 O O . CYS B 1 211 ? 9.367 -14.266 -21.734 1 71.44 211 CYS B O 1
ATOM 3601 N N . SER B 1 212 ? 10.344 -12.797 -23.312 1 62.66 212 SER B N 1
ATOM 3602 C CA . SER B 1 212 ? 11.688 -13.102 -22.812 1 62.66 212 SER B CA 1
ATOM 3603 C C . SER B 1 212 ? 11.961 -12.422 -21.484 1 62.66 212 SER B C 1
ATOM 3605 O O . SER B 1 212 ? 11.352 -11.391 -21.172 1 62.66 212 SER B O 1
ATOM 3607 N N . VAL B 1 213 ? 12.82 -13.023 -20.734 1 62.03 213 VAL B N 1
ATOM 3608 C CA . VAL B 1 213 ? 13.211 -12.484 -19.438 1 62.03 213 VAL B CA 1
ATOM 3609 C C . VAL B 1 213 ? 13.656 -11.031 -19.594 1 62.03 213 VAL B C 1
ATOM 3611 O O . VAL B 1 213 ? 13.367 -10.195 -18.75 1 62.03 213 VAL B O 1
ATOM 3614 N N . SER B 1 214 ? 14.18 -10.828 -20.719 1 60 214 SER B N 1
ATOM 3615 C CA . SER B 1 214 ? 14.727 -9.5 -20.953 1 60 214 SER B CA 1
ATOM 3616 C C . SER B 1 214 ? 13.617 -8.461 -21.094 1 60 214 SER B C 1
ATOM 3618 O O . SER B 1 214 ? 13.75 -7.336 -20.609 1 60 214 SER B O 1
ATOM 3620 N N . PHE B 1 215 ? 12.641 -8.773 -21.734 1 58.88 215 PHE B N 1
ATOM 3621 C CA . PHE B 1 215 ? 11.531 -7.844 -21.938 1 58.88 215 PHE B CA 1
ATOM 3622 C C . PHE B 1 215 ? 10.781 -7.605 -20.625 1 58.88 215 PHE B C 1
ATOM 3624 O O . PHE B 1 215 ? 10.398 -6.473 -20.328 1 58.88 215 PHE B O 1
ATOM 3631 N N . VAL B 1 216 ? 10.594 -8.578 -19.906 1 60.59 216 VAL B N 1
ATOM 3632 C CA . VAL B 1 216 ? 9.938 -8.445 -18.609 1 60.59 216 VAL B CA 1
ATOM 3633 C C . VAL B 1 216 ? 10.727 -7.492 -17.719 1 60.59 216 VAL B C 1
ATOM 3635 O O . VAL B 1 216 ? 10.148 -6.648 -17.031 1 60.59 216 VAL B O 1
ATOM 3638 N N . PHE B 1 217 ? 11.914 -7.578 -18.062 1 61.09 217 PHE B N 1
ATOM 3639 C CA . PHE B 1 217 ? 12.852 -6.793 -17.266 1 61.09 217 PHE B CA 1
ATOM 3640 C C . PHE B 1 217 ? 12.688 -5.305 -17.547 1 61.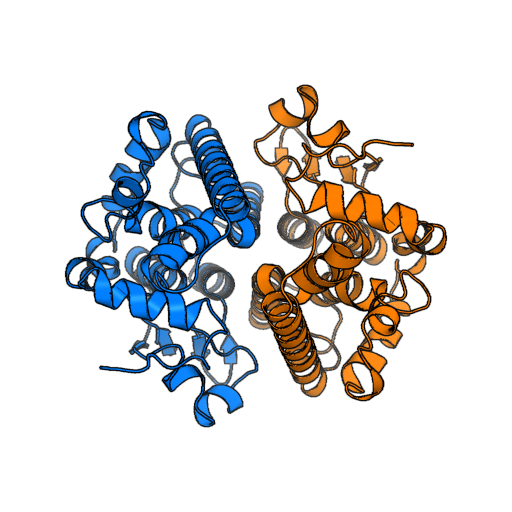09 217 PHE B C 1
ATOM 3642 O O . PHE B 1 217 ? 12.633 -4.492 -16.609 1 61.09 217 PHE B O 1
ATOM 3649 N N . PHE B 1 218 ? 12.656 -5.066 -18.781 1 58.62 218 PHE B N 1
ATOM 3650 C CA . PHE B 1 218 ? 12.539 -3.674 -19.203 1 58.62 218 PHE B CA 1
ATOM 3651 C C . PHE B 1 218 ? 11.266 -3.045 -18.672 1 58.62 218 PHE B C 1
ATOM 3653 O O . PHE B 1 218 ? 11.281 -1.92 -18.156 1 58.62 218 PHE B O 1
ATOM 3660 N N . LEU B 1 219 ? 10.32 -3.725 -18.609 1 56.03 219 LEU B N 1
ATOM 3661 C CA . LEU B 1 219 ? 9.016 -3.176 -18.25 1 56.03 219 LEU B CA 1
ATOM 3662 C C . LEU B 1 219 ? 8.906 -2.973 -16.734 1 56.03 219 LEU B C 1
ATOM 3664 O O . LEU B 1 219 ? 8.336 -1.979 -16.281 1 56.03 219 LEU B O 1
ATOM 3668 N N . VAL B 1 220 ? 9.445 -3.852 -16.016 1 55.91 220 VAL B N 1
ATOM 3669 C CA . VAL B 1 220 ? 9.367 -3.756 -14.555 1 55.91 220 VAL B CA 1
ATOM 3670 C C . VAL B 1 220 ? 10.141 -2.529 -14.078 1 55.91 220 VAL B C 1
ATOM 3672 O O . VAL B 1 220 ? 9.695 -1.821 -13.172 1 55.91 220 VAL B O 1
ATOM 3675 N N . LEU B 1 221 ? 11.18 -2.236 -14.727 1 56.56 221 LEU B N 1
ATOM 3676 C CA . LEU B 1 221 ? 12.039 -1.127 -14.336 1 56.56 221 LEU B CA 1
ATOM 3677 C C . LEU B 1 221 ? 11.398 0.21 -14.695 1 56.56 221 LEU B C 1
ATOM 3679 O O . LEU B 1 221 ? 11.508 1.176 -13.938 1 56.56 221 LEU B O 1
ATOM 3683 N N . VAL B 1 222 ? 10.812 0.191 -15.852 1 51 222 VAL B N 1
ATOM 3684 C CA . VAL B 1 222 ? 10.211 1.438 -16.312 1 51 222 VAL B CA 1
ATOM 3685 C C . VAL B 1 222 ? 9.008 1.778 -15.43 1 51 222 VAL B C 1
ATOM 3687 O O . VAL B 1 222 ? 8.75 2.951 -15.148 1 51 222 VAL B O 1
ATOM 3690 N N . ALA B 1 223 ? 8.438 0.697 -14.984 1 51.12 223 ALA B N 1
ATOM 3691 C CA . ALA B 1 223 ? 7.234 0.894 -14.18 1 51.12 223 ALA B CA 1
ATOM 3692 C C . ALA B 1 223 ? 7.586 1.321 -12.758 1 51.12 223 ALA B C 1
ATOM 3694 O O . ALA B 1 223 ? 6.824 2.051 -12.117 1 51.12 223 ALA B O 1
ATOM 3695 N N . ALA B 1 224 ? 8.586 0.714 -12.18 1 49.53 224 ALA B N 1
ATOM 3696 C CA . ALA B 1 224 ? 8.891 0.893 -10.758 1 49.53 224 ALA B CA 1
ATOM 3697 C C . ALA B 1 224 ? 9.859 2.055 -10.547 1 49.53 224 ALA B C 1
ATOM 3699 O O . ALA B 1 224 ? 9.914 2.631 -9.461 1 49.53 224 ALA B O 1
ATOM 3700 N N . THR B 1 225 ? 10.914 2.273 -11.508 1 46.69 225 THR B N 1
ATOM 3701 C CA . THR B 1 225 ? 12.016 3.184 -11.211 1 46.69 225 THR B CA 1
ATOM 3702 C C . THR B 1 225 ? 11.797 4.531 -11.898 1 46.69 225 THR B C 1
ATOM 3704 O O . THR B 1 225 ? 11.555 4.59 -13.102 1 46.69 225 THR B O 1
ATOM 3707 N N . PRO B 1 226 ? 11.609 5.535 -11.062 1 38.31 226 PRO B N 1
ATOM 3708 C CA . PRO B 1 226 ? 11.734 6.84 -11.719 1 38.31 226 PRO B CA 1
ATOM 3709 C C . PRO B 1 226 ? 13.039 6.984 -12.5 1 38.31 226 PRO B C 1
ATOM 3711 O O . PRO B 1 226 ? 13.398 8.094 -12.898 1 38.31 226 PRO B O 1
ATOM 3714 N N . TRP B 1 227 ? 13.852 6.012 -12.516 1 37.94 227 TRP B N 1
ATOM 3715 C CA . TRP B 1 227 ? 15.203 6.199 -13.047 1 37.94 227 TRP B CA 1
ATOM 3716 C C . TRP B 1 227 ? 15.164 6.418 -14.555 1 37.94 227 TRP B C 1
ATOM 3718 O O . TRP B 1 227 ? 15.281 5.469 -15.328 1 37.94 227 TRP B O 1
ATOM 3728 N N . LYS B 1 228 ? 14.156 6.938 -14.992 1 36.25 228 LYS B N 1
ATOM 3729 C CA . LYS B 1 228 ? 14.188 7.129 -16.438 1 36.25 228 LYS B CA 1
ATOM 3730 C C . LYS B 1 228 ? 15.531 7.707 -16.891 1 36.25 228 LYS B C 1
ATOM 3732 O O . LYS B 1 228 ? 15.82 7.773 -18.078 1 36.25 228 LYS B O 1
ATOM 3737 N N . ARG B 1 229 ? 16.156 8.695 -16.094 1 34.44 229 ARG B N 1
ATOM 3738 C CA . ARG B 1 229 ? 17.062 9.492 -16.906 1 34.44 229 ARG B CA 1
ATOM 3739 C C . ARG B 1 229 ? 18.312 8.703 -17.281 1 34.44 229 ARG B C 1
ATOM 3741 O O . ARG B 1 229 ? 19.234 9.242 -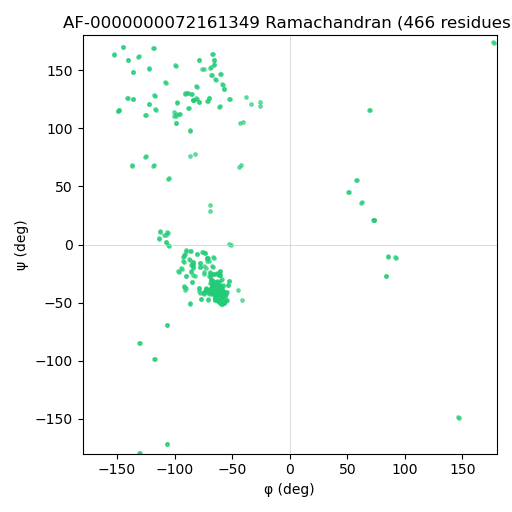17.891 1 34.44 229 ARG B O 1
ATOM 3748 N N . VAL B 1 230 ? 18.672 7.672 -16.609 1 29.45 230 VAL B N 1
ATOM 3749 C CA . VAL B 1 230 ? 19.906 7.195 -17.234 1 29.45 230 VAL B CA 1
ATOM 3750 C C . VAL B 1 230 ? 19.562 6.258 -18.391 1 29.45 230 VAL B C 1
ATOM 3752 O O . VAL B 1 230 ? 18.984 5.188 -18.188 1 29.45 230 VAL B O 1
ATOM 3755 N N . GLY B 1 231 ? 19.156 6.793 -19.453 1 27.98 231 GLY B N 1
ATOM 3756 C CA . GLY B 1 231 ? 19.016 6.117 -20.734 1 27.98 231 GLY B CA 1
ATOM 3757 C C . GLY B 1 231 ? 19.938 4.922 -20.875 1 27.98 231 GLY B C 1
ATOM 3758 O O . GLY B 1 231 ? 21.016 4.895 -20.297 1 27.98 231 GLY B O 1
ATOM 3759 N N . PRO B 1 232 ? 19.594 3.801 -21.094 1 26.53 232 PRO B N 1
ATOM 3760 C CA . PRO B 1 232 ? 20.656 2.969 -21.656 1 26.53 232 PRO B CA 1
ATOM 3761 C C . PRO B 1 232 ? 21.469 3.693 -22.734 1 26.53 232 PRO B C 1
ATOM 3763 O O . PRO B 1 232 ? 20.906 4.402 -23.562 1 26.53 232 PRO B O 1
ATOM 3766 N N . VAL B 1 233 ? 22.719 4.172 -22.516 1 24.14 233 VAL B N 1
ATOM 3767 C CA . VAL B 1 233 ? 23.672 4.23 -23.609 1 24.14 233 VAL B CA 1
ATOM 3768 C C . VAL B 1 233 ? 23.578 2.957 -24.438 1 24.14 233 VAL B C 1
ATOM 3770 O O . VAL B 1 233 ? 23.922 1.869 -23.969 1 24.14 233 VAL B O 1
ATOM 3773 N N . TRP B 1 234 ? 22.547 2.736 -25.125 1 19.33 234 TRP B N 1
ATOM 3774 C CA . TRP B 1 234 ? 22.594 1.716 -26.156 1 19.33 234 TRP B CA 1
ATOM 3775 C C . TRP B 1 234 ? 23.953 1.73 -26.875 1 19.33 234 TRP B C 1
ATOM 3777 O O . TRP B 1 234 ? 24.5 2.799 -27.156 1 19.33 234 TRP B O 1
ATOM 3787 N N . CYS B 1 235 ? 24.516 0.459 -26.859 1 16.81 235 CYS B N 1
ATOM 3788 C CA . CYS B 1 235 ? 25.469 0.177 -27.922 1 16.81 235 CYS B CA 1
ATOM 3789 C C . CYS B 1 235 ? 24.875 0.511 -29.281 1 16.81 235 CYS B C 1
ATOM 3791 O O . CYS B 1 235 ? 23.688 0.301 -29.516 1 16.81 235 CYS B O 1
#

Foldseek 3Di:
DEWEAALLDLLRLLLLLQCQLQVPDHHYDYDAFLPPLPDPVNCVLDPDSADTWDDDPSDIDHDSLVVCQVVCVVVVGPQQHPPPQLNVLLVVLSVVCVQALLCLCVLLLVCVPPVVDDDPPVSNVVSVVRNVVRLVLQLVCLVVAVENRHPDHHSSLSSNCSRVVCCPPLFLVSCVVSVNDCVVRVSVVSSNVVVCPGGSNCVSCVVRNVDDNVVSSVRSCSRPPPPPPPPPPDD/DEWEAALLDLLRLLLLLQCQLQVPDHHYDYDAFLPPLPDPVNCVLDPDSADTWDDDPSDIDHTSLVVCQVVCVVVVGPQQHPPPQLNVLLVVLSVVCVQALVCLCVLLLVCVPPVVDDDPPVSNVVSVVRNVVRLVLQLVCLVVAVENRHPDHHSSLSSNCSRVVCCPPLFLVSCVVSVNDCVVRVSVVSSNVVVCPGGSNCVSCVVRNVDDNVVSSVRSCSRPPPPVPVPPPDD

Solvent-accessible surface area (backbone atoms only — not comparable to full-atom values): 25242 Å² total; per-residue (Å²): 97,37,30,39,27,35,59,78,39,42,56,21,20,24,42,51,22,53,29,50,50,68,68,54,88,69,48,74,40,78,54,49,62,65,54,53,33,64,33,67,75,47,44,70,71,40,78,70,62,58,68,18,30,39,41,46,96,88,42,68,45,43,47,35,70,18,47,47,52,44,51,16,65,73,68,64,29,77,46,48,50,81,55,64,69,50,38,29,41,36,37,24,45,57,60,51,28,64,80,35,54,58,41,46,53,56,61,64,43,47,61,70,73,38,68,82,53,83,70,58,66,69,54,54,52,50,49,52,50,52,44,50,54,38,52,49,35,53,29,52,38,33,71,75,24,74,22,72,58,29,87,54,70,34,56,50,46,42,48,49,40,40,38,59,55,44,28,36,69,86,48,56,24,48,31,65,77,68,69,52,70,61,83,83,32,63,47,46,53,54,40,54,56,56,54,65,69,40,66,30,36,66,73,37,42,47,60,44,65,68,48,50,56,66,55,55,46,53,52,52,45,41,63,71,41,86,68,61,77,72,58,77,80,70,128,95,36,32,39,28,34,60,76,38,44,55,22,20,25,42,50,22,49,30,48,49,68,67,54,88,66,47,74,40,77,54,49,63,63,53,53,32,64,32,68,75,49,44,70,71,41,76,70,64,58,66,18,31,39,42,46,94,90,43,70,45,44,46,35,69,18,47,47,53,43,50,17,66,73,68,63,30,77,44,47,50,80,56,62,69,49,37,29,43,36,37,24,46,57,60,50,30,65,81,34,54,58,40,44,52,57,60,64,42,48,62,70,72,38,67,83,53,82,70,56,65,73,55,53,52,48,47,53,50,50,45,51,53,38,54,50,36,54,31,51,39,32,71,76,24,75,22,73,58,29,87,54,70,35,56,49,45,41,50,48,40,40,38,59,55,44,28,34,70,86,47,55,24,48,32,65,77,69,70,52,70,61,84,83,33,62,47,48,53,53,39,54,56,54,52,65,68,40,66,31,38,66,72,37,43,47,59,44,63,68,47,51,56,64,56,55,48,55,50,53,44,41,63,71,38,85,67,60,78,72,57,77,82,70,129